Protein 6U8Z (pdb70)

Secondary structure (DSSP, 8-state):
---GGG-SS--EEEEEEEEEESHHHHHHHHHHHHHT-SSEEEEEESS--TT-BSSSS--STTTTBHHHHHHHHHHTT-EEEEEEE---TT-SS--HHHHHHHHHHH-TTEEEEEE-------B--EEEEETTTEEEEES--SSTT----TT--S--TT-SSS-GGG----B-------TTT-----EE-EEEEEETHHHHHHHHHHHHHHHHHHHH-GGG-STTSPPP-PPPTT---S---TT-EEEEEEEEEEE-HHHH--SS-EEHHHHHHHHHHHH-SSEEEEEES-B-----SSS---SHHHHHHHHHHHHHHTT---EEEEE--SS-B---THHHHHHHHHHHHHHHTSSTTSHHHHHHHHHGGGGGGTEEEEEEEEEEEETTEEEEEEPEE--EEEEETTTEEEEES--BSHHHHSSSSSBEEEEEEE-SSEEEEEETTEEEEEEHHHHHHHHHHHHHHHT-TTS--GGGS-SS-HIIIIIIIIHHHHHHHHHHHHHH-PSS-SS--SHHHHHHHHHS--HHHH-HHHHHHHHTT--SSEEEPPTTTT-SS------GGGT-

Structure (mmCIF, N/CA/C/O backbone):
data_6U8Z
#
_entry.id   6U8Z
#
_cell.length_a   75.209
_cell.length_b   75.209
_cell.length_c   239.650
_cell.angle_alpha   90.000
_cell.angle_beta   90.000
_cell.angle_gamma   90.000
#
_symmetry.space_group_name_H-M   'P 41 21 2'
#
loop_
_entity.id
_entity.type
_entity.pdbx_description
1 polymer 'Phospholipase D1,Phospholipase D1'
2 non-polymer 'PHOSPHITE ION'
3 water water
#
loop_
_atom_site.group_PDB
_atom_site.id
_atom_site.type_symbol
_atom_site.label_atom_id
_atom_site.label_alt_id
_atom_site.label_comp_id
_atom_site.label_asym_id
_atom_site.label_entity_id
_atom_site.label_seq_id
_atom_site.pdbx_PDB_ins_code
_atom_site.Cartn_x
_atom_site.Cartn_y
_atom_site.Cartn_z
_atom_site.occupancy
_atom_site.B_iso_or_equiv
_atom_site.auth_seq_id
_atom_site.auth_comp_id
_atom_site.auth_asym_id
_atom_site.auth_atom_id
_atom_site.pdbx_PDB_model_num
ATOM 1 N N . LYS A 1 7 ? 54.529 75.610 123.212 1.00 82.17 336 LYS A N 1
ATOM 2 C CA . LYS A 1 7 ? 55.634 75.790 122.273 1.00 81.81 336 LYS A CA 1
ATOM 3 C C . LYS A 1 7 ? 55.165 76.565 121.036 1.00 78.52 336 LYS A C 1
ATOM 4 O O . LYS A 1 7 ? 53.938 76.671 120.787 1.00 77.97 336 LYS A O 1
ATOM 22 N N . ASP A 1 8 ? 56.142 77.130 120.305 1.00 76.18 337 ASP A N 1
ATOM 23 C CA . ASP A 1 8 ? 55.913 77.819 119.036 1.00 73.42 337 ASP A CA 1
ATOM 24 C C . ASP A 1 8 ? 55.823 76.787 117.926 1.00 66.93 337 ASP A C 1
ATOM 25 O O . ASP A 1 8 ? 56.795 76.053 117.664 1.00 66.56 337 ASP A O 1
ATOM 34 N N . HIS A 1 9 ? 54.686 76.750 117.243 1.00 52.14 338 HIS A N 1
ATOM 35 C CA . HIS A 1 9 ? 54.481 75.789 116.180 1.00 43.29 338 HIS A CA 1
ATOM 36 C C . HIS A 1 9 ? 54.267 76.515 114.861 1.00 47.92 338 HIS A C 1
ATOM 37 O O . HIS A 1 9 ? 53.916 77.691 114.830 1.00 44.18 338 HIS A O 1
ATOM 51 N N . ARG A 1 10 ? 54.448 75.797 113.757 1.00 49.18 339 ARG A N 1
ATOM 52 C CA . ARG A 1 10 ? 54.162 76.366 112.449 1.00 40.74 339 ARG A CA 1
ATOM 53 C C . ARG A 1 10 ? 52.771 76.976 112.399 1.00 39.26 339 ARG A C 1
ATOM 54 O O . ARG A 1 10 ? 51.814 76.411 112.903 1.00 37.94 339 ARG A O 1
ATOM 75 N N . PHE A 1 11 ? 52.653 78.108 111.719 1.00 42.73 340 PHE A N 1
ATOM 76 C CA . PHE A 1 11 ? 51.398 78.823 111.530 1.00 40.89 340 PHE A CA 1
ATOM 77 C C . PHE A 1 11 ? 50.789 79.294 112.838 1.00 43.89 340 PHE A C 1
ATOM 78 O O . PHE A 1 11 ? 49.617 79.641 112.874 1.00 43.20 340 PHE A O 1
ATOM 95 N N . GLY A 1 12 ? 51.550 79.252 113.927 1.00 42.53 341 GLY A N 1
ATOM 96 C CA . GLY A 1 12 ? 50.987 79.556 115.239 1.00 43.32 341 GLY A CA 1
ATOM 97 C C . GLY A 1 12 ? 49.892 78.607 115.679 1.00 42.06 341 GLY A C 1
ATOM 98 O O . GLY A 1 12 ? 49.105 78.948 116.581 1.00 44.07 341 GLY A O 1
ATOM 102 N N . SER A 1 13 ? 49.874 77.393 115.149 1.00 37.27 342 SER A N 1
ATOM 103 C CA . SER A 1 13 ? 48.900 76.414 115.603 1.00 35.32 342 SER A CA 1
ATOM 104 C C . SER A 1 13 ? 49.169 76.013 117.058 1.00 35.52 342 SER A C 1
ATOM 105 O O . SER A 1 13 ? 50.279 76.093 117.543 1.00 36.74 342 SER A O 1
ATOM 113 N N . TYR A 1 14 ? 48.122 75.504 117.706 1.00 36.05 343 TYR A N 1
ATOM 114 C CA . TYR A 1 14 ? 48.225 74.855 118.997 1.00 36.17 343 TYR A CA 1
ATOM 115 C C . TYR A 1 14 ? 48.871 73.478 118.919 1.00 38.06 343 TYR A C 1
ATOM 116 O O . TYR A 1 14 ? 49.324 72.987 119.955 1.00 35.59 343 TYR A O 1
ATOM 134 N N . ALA A 1 15 ? 49.029 72.907 117.731 1.00 35.75 344 ALA A N 1
ATOM 135 C CA . ALA A 1 15 ? 49.521 71.550 117.531 1.00 32.04 344 ALA A CA 1
ATOM 136 C C . ALA A 1 15 ? 50.802 71.547 116.688 1.00 34.83 344 ALA A C 1
ATOM 137 O O . ALA A 1 15 ? 50.962 72.363 115.757 1.00 36.14 344 ALA A O 1
ATOM 144 N N . ALA A 1 16 ? 51.704 70.593 116.954 1.00 35.88 345 ALA A N 1
ATOM 145 C CA . ALA A 1 16 ? 52.935 70.467 116.182 1.00 36.97 345 ALA A CA 1
ATOM 146 C C . ALA A 1 16 ? 52.732 69.681 114.904 1.00 33.67 345 ALA A C 1
ATOM 147 O O . ALA A 1 16 ? 51.767 68.926 114.761 1.00 33.35 345 ALA A O 1
ATOM 154 N N . ILE A 1 17 ? 53.693 69.818 113.989 1.00 38.98 346 ILE A N 1
ATOM 155 C CA . ILE A 1 17 ? 53.744 68.952 112.811 1.00 37.32 346 ILE A CA 1
ATOM 156 C C . ILE A 1 17 ? 54.050 67.526 113.264 1.00 33.39 346 ILE A C 1
ATOM 157 O O . ILE A 1 17 ? 54.989 67.282 114.045 1.00 36.74 346 ILE A O 1
ATOM 173 N N . GLN A 1 18 ? 53.205 66.605 112.872 1.00 31.22 347 GLN A N 1
ATOM 174 C CA . GLN A 1 18 ? 53.377 65.191 113.165 1.00 30.98 347 GLN A CA 1
ATOM 175 C C . GLN A 1 18 ? 53.884 64.515 111.897 1.00 31.23 347 GLN A C 1
ATOM 176 O O . GLN A 1 18 ? 53.128 64.337 110.932 1.00 31.71 347 GLN A O 1
ATOM 190 N N . GLU A 1 19 ? 55.152 64.155 111.893 1.00 34.11 348 GLU A N 1
ATOM 191 C CA . GLU A 1 19 ? 55.746 63.548 110.713 1.00 36.64 348 GLU A CA 1
ATOM 192 C C . GLU A 1 19 ? 55.347 62.087 110.550 1.00 36.49 348 GLU A C 1
ATOM 193 O O . GLU A 1 19 ? 55.246 61.345 111.515 1.00 34.12 348 GLU A O 1
ATOM 205 N N . ASN A 1 20 ? 55.116 61.668 109.311 1.00 36.21 349 ASN A N 1
ATOM 206 C CA . ASN A 1 20 ? 54.842 60.249 109.035 1.00 41.23 349 ASN A CA 1
ATOM 207 C C . ASN A 1 20 ? 53.596 59.778 109.751 1.00 36.81 349 ASN A C 1
ATOM 208 O O . ASN A 1 20 ? 53.541 58.624 110.174 1.00 39.20 349 ASN A O 1
ATOM 219 N N . ALA A 1 21 ? 52.611 60.670 109.911 1.00 33.50 350 ALA A N 1
ATOM 220 C CA . ALA A 1 21 ? 51.317 60.296 110.456 1.00 32.86 350 ALA A CA 1
ATOM 221 C C . ALA A 1 21 ? 50.531 59.531 109.417 1.00 34.45 350 ALA A C 1
ATOM 222 O O . ALA A 1 21 ? 50.709 59.748 108.229 1.00 33.04 350 ALA A O 1
ATOM 229 N N . LEU A 1 22 ? 49.648 58.636 109.850 1.00 26.84 351 LEU A N 1
ATOM 230 C CA . LEU A 1 22 ? 48.744 57.913 108.964 1.00 26.18 351 LEU A CA 1
ATOM 231 C C . LEU A 1 22 ? 47.428 58.661 108.779 1.00 25.42 351 LEU A C 1
ATOM 232 O O . LEU A 1 22 ? 46.768 59.044 109.750 1.00 25.24 351 LEU A O 1
ATOM 248 N N . ALA A 1 23 ? 47.070 58.948 107.511 1.00 25.09 352 ALA A N 1
ATOM 249 C CA . ALA A 1 23 ? 45.975 59.850 107.185 1.00 23.95 352 ALA A CA 1
ATOM 250 C C . ALA A 1 23 ? 45.138 59.304 105.999 1.00 25.05 352 ALA A C 1
ATOM 251 O O . ALA A 1 23 ? 45.621 58.535 105.184 1.00 25.07 352 ALA A O 1
ATOM 258 N N . LYS A 1 24 ? 43.849 59.635 106.011 1.00 24.61 353 LYS A N 1
ATOM 259 C CA . LYS A 1 24 ? 42.895 59.215 105.016 1.00 25.07 353 LYS A CA 1
ATOM 260 C C . LYS A 1 24 ? 42.086 60.422 104.568 1.00 23.19 353 LYS A C 1
ATOM 261 O O . LYS A 1 24 ? 41.897 61.398 105.342 1.00 24.24 353 LYS A O 1
ATOM 280 N N . TRP A 1 25 ? 41.650 60.410 103.261 1.00 21.26 354 TRP A N 1
ATOM 281 C CA . TRP A 1 25 ? 40.709 61.432 102.805 1.00 22.57 354 TRP A CA 1
ATOM 282 C C . TRP A 1 25 ? 39.410 60.780 102.371 1.00 20.16 354 TRP A C 1
ATOM 283 O O . TRP A 1 25 ? 39.343 59.570 102.143 1.00 22.52 354 TRP A O 1
ATOM 304 N N . TYR A 1 26 ? 38.327 61.573 102.321 1.00 23.80 355 TYR A N 1
ATOM 305 C CA . TYR A 1 26 ? 37.013 61.088 101.921 1.00 24.55 355 TYR A CA 1
ATOM 306 C C . TYR A 1 26 ? 36.394 62.097 100.955 1.00 21.98 355 TYR A C 1
ATOM 307 O O . TYR A 1 26 ? 36.356 63.303 101.244 1.00 21.04 355 TYR A O 1
ATOM 325 N N . VAL A 1 27 ? 35.892 61.627 99.842 1.00 23.32 356 VAL A N 1
ATOM 326 C CA . VAL A 1 27 ? 35.043 62.415 98.938 1.00 21.92 356 VAL A CA 1
ATOM 327 C C . VAL A 1 27 ? 33.633 61.889 99.144 1.00 19.48 356 VAL A C 1
ATOM 328 O O . VAL A 1 27 ? 33.328 60.718 98.861 1.00 20.28 356 VAL A O 1
ATOM 341 N N . ASN A 1 28 ? 32.795 62.763 99.689 1.00 20.06 357 ASN A N 1
ATOM 342 C CA . ASN A 1 28 ? 31.424 62.477 100.127 1.00 20.39 357 ASN A CA 1
ATOM 343 C C . ASN A 1 28 ? 31.298 61.571 101.343 1.00 21.60 357 ASN A C 1
ATOM 344 O O . ASN A 1 28 ? 32.263 60.956 101.779 1.00 25.08 357 ASN A O 1
ATOM 355 N N . ALA A 1 29 ? 30.098 61.463 101.881 1.00 21.37 358 ALA A N 1
ATOM 356 C CA . ALA A 1 29 ? 29.946 60.971 103.244 1.00 24.37 358 ALA A CA 1
ATOM 357 C C . ALA A 1 29 ? 29.841 59.475 103.332 1.00 24.62 358 ALA A C 1
ATOM 358 O O . ALA A 1 29 ? 29.946 58.928 104.462 1.00 24.05 358 ALA A O 1
ATOM 365 N N . LYS A 1 30 ? 29.482 58.802 102.228 1.00 22.51 359 LYS A N 1
ATOM 366 C CA . LYS A 1 30 ? 29.282 57.365 102.273 1.00 22.31 359 LYS A CA 1
ATOM 367 C C . LYS A 1 30 ? 30.440 56.632 102.939 1.00 26.60 359 LYS A C 1
ATOM 368 O O . LYS A 1 30 ? 30.200 55.854 103.901 1.00 25.91 359 LYS A O 1
ATOM 387 N N . GLY A 1 31 ? 31.695 56.847 102.485 1.00 21.96 360 GLY A N 1
ATOM 388 C CA . GLY A 1 31 ? 32.837 56.142 103.086 1.00 23.26 360 GLY A CA 1
ATOM 389 C C . GLY A 1 31 ? 33.164 56.626 104.493 1.00 24.42 360 GLY A C 1
ATOM 390 O O . GLY A 1 31 ? 33.666 55.859 105.337 1.00 24.74 360 GLY A O 1
ATOM 394 N N . TYR A 1 32 ? 33.059 57.936 104.691 1.00 24.23 361 TYR A N 1
ATOM 395 C CA . TYR A 1 32 ? 33.271 58.586 105.967 1.00 21.56 361 TYR A CA 1
ATOM 396 C C . TYR A 1 32 ? 32.374 57.951 107.035 1.00 25.80 361 TYR A C 1
ATOM 397 O O . TYR A 1 32 ? 32.895 57.494 108.078 1.00 24.77 361 TYR A O 1
ATOM 415 N N . PHE A 1 33 ? 31.043 57.855 106.764 1.00 23.17 362 PHE A N 1
ATOM 416 C CA . PHE A 1 33 ? 30.135 57.381 107.800 1.00 24.54 362 PHE A CA 1
ATOM 417 C C . PHE A 1 33 ? 30.366 55.893 108.040 1.00 28.45 362 PHE A C 1
ATOM 418 O O . PHE A 1 33 ? 30.235 55.385 109.170 1.00 25.76 362 PHE A O 1
ATOM 435 N N . GLU A 1 34 ? 30.708 55.146 106.993 1.00 25.26 363 GLU A N 1
ATOM 436 C CA . GLU A 1 34 ? 31.024 53.724 107.199 1.00 27.32 363 GLU A CA 1
ATOM 437 C C . GLU A 1 34 ? 32.237 53.529 108.103 1.00 28.84 363 GLU A C 1
ATOM 438 O O . GLU A 1 34 ? 32.212 52.722 109.054 1.00 29.05 363 GLU A O 1
ATOM 450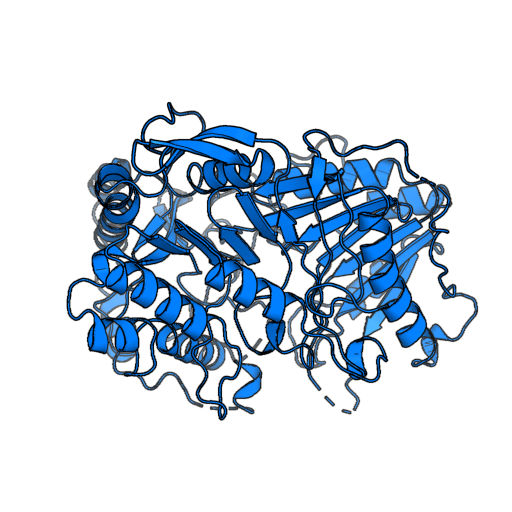 N N . ASP A 1 35 ? 33.306 54.287 107.852 1.00 27.06 364 ASP A N 1
ATOM 451 C CA . ASP A 1 35 ? 34.517 54.139 108.652 1.00 30.10 364 ASP A CA 1
ATOM 452 C C . ASP A 1 35 ? 34.308 54.653 110.099 1.00 27.84 364 ASP A C 1
ATOM 453 O O . ASP A 1 35 ? 34.865 54.094 111.029 1.00 25.72 364 ASP A O 1
ATOM 462 N N . VAL A 1 36 ? 33.573 55.759 110.272 1.00 25.48 365 VAL A N 1
ATOM 463 C CA . VAL A 1 36 ? 33.216 56.241 111.617 1.00 26.72 365 VAL A CA 1
ATOM 464 C C . VAL A 1 36 ? 32.491 55.160 112.395 1.00 27.65 365 VAL A C 1
ATOM 465 O O . VAL A 1 36 ? 32.786 54.901 113.599 1.00 27.40 365 VAL A O 1
ATOM 478 N N . ALA A 1 37 ? 31.522 54.505 111.740 1.00 25.64 366 ALA A N 1
ATOM 479 C CA . ALA A 1 37 ? 30.772 53.426 112.376 1.00 32.13 366 ALA A CA 1
ATOM 480 C C . ALA A 1 37 ? 31.687 52.289 112.806 1.00 32.95 366 ALA A C 1
ATOM 481 O O . ALA A 1 37 ? 31.559 51.757 113.917 1.00 30.15 366 ALA A O 1
ATOM 488 N N . ASN A 1 38 ? 32.616 51.881 111.929 1.00 31.91 367 ASN A N 1
ATOM 489 C CA . ASN A 1 38 ? 33.513 50.770 112.283 1.00 29.20 367 ASN A CA 1
ATOM 490 C C . ASN A 1 38 ? 34.515 51.173 113.366 1.00 28.56 367 ASN A C 1
ATOM 491 O O . ASN A 1 38 ? 34.905 50.324 114.187 1.00 30.85 367 ASN A O 1
ATOM 502 N N . ALA A 1 39 ? 34.981 52.432 113.348 1.00 26.65 368 ALA A N 1
ATOM 503 C CA . ALA A 1 39 ? 35.899 52.902 114.405 1.00 26.52 368 ALA A CA 1
ATOM 504 C C . ALA A 1 39 ? 35.178 52.914 115.760 1.00 33.95 368 ALA A C 1
ATOM 505 O O . ALA A 1 39 ? 35.710 52.410 116.749 1.00 36.27 368 ALA A O 1
ATOM 512 N N . MET A 1 40 ? 33.932 53.409 115.801 1.00 32.41 369 MET A N 1
ATOM 513 C CA . MET A 1 40 ? 33.167 53.449 117.037 1.00 34.88 369 MET A CA 1
ATOM 514 C C . MET A 1 40 ? 32.907 52.039 117.563 1.00 35.23 369 MET A C 1
ATOM 515 O O . MET A 1 40 ? 33.048 51.767 118.762 1.00 34.95 369 MET A O 1
ATOM 529 N N . GLU A 1 41 ? 32.525 51.133 116.668 1.00 31.56 370 GLU A N 1
ATOM 530 C CA . GLU A 1 41 ? 32.334 49.736 117.042 1.00 35.16 370 GLU A CA 1
ATOM 531 C C . GLU A 1 41 ? 33.504 49.113 117.759 1.00 35.95 370 GLU A C 1
ATOM 532 O O . GLU A 1 41 ? 33.300 48.284 118.693 1.00 38.40 370 GLU A O 1
ATOM 544 N N . GLU A 1 42 ? 34.712 49.569 117.474 1.00 36.01 371 GLU A N 1
ATOM 545 C CA . GLU A 1 42 ? 35.895 49.027 118.124 1.00 40.86 371 GLU A CA 1
ATOM 546 C C . GLU A 1 42 ? 36.353 49.821 119.356 1.00 37.36 371 GLU A C 1
ATOM 547 O O . GLU A 1 42 ? 37.386 49.464 119.916 1.00 36.46 371 GLU A O 1
ATOM 559 N N . ALA A 1 43 ? 35.656 50.899 119.751 1.00 35.05 372 ALA A N 1
ATOM 560 C CA . ALA A 1 43 ? 36.093 51.728 120.880 1.00 36.28 372 ALA A CA 1
ATOM 561 C C . ALA A 1 43 ? 36.114 50.929 122.171 1.00 36.27 372 ALA A C 1
ATOM 562 O O . ALA A 1 43 ? 35.265 50.098 122.411 1.00 34.27 372 ALA A O 1
ATOM 569 N N . ASN A 1 44 ? 37.041 51.274 123.035 1.00 36.38 373 ASN A N 1
ATOM 570 C CA . ASN A 1 44 ? 37.120 50.626 124.318 1.00 40.14 373 ASN A CA 1
ATOM 571 C C . ASN A 1 44 ? 37.072 51.572 125.502 1.00 38.61 373 ASN A C 1
ATOM 572 O O . ASN A 1 44 ? 36.936 51.097 126.615 1.00 40.12 373 ASN A O 1
ATOM 583 N N . GLU A 1 45 ? 37.283 52.856 125.319 1.00 37.24 374 GLU A N 1
ATOM 584 C CA . GLU A 1 45 ? 37.432 53.785 126.429 1.00 36.68 374 GLU A CA 1
ATOM 585 C C . GLU A 1 45 ? 36.550 55.013 126.262 1.00 36.33 374 GLU A C 1
ATOM 586 O O . GLU A 1 45 ? 35.771 55.317 127.156 1.00 35.60 374 GLU A O 1
ATOM 598 N N . GLU A 1 46 ? 36.608 55.669 125.098 1.00 31.16 375 GLU A N 1
ATOM 599 C CA . GLU A 1 46 ? 36.167 57.048 124.948 1.00 30.43 375 GLU A CA 1
ATOM 600 C C . GLU A 1 46 ? 35.718 57.267 123.511 1.00 29.36 375 GLU A C 1
ATOM 601 O O . GLU A 1 46 ? 36.536 57.066 122.618 1.00 28.54 375 GLU A O 1
ATOM 613 N N . ILE A 1 47 ? 34.555 57.866 123.331 1.00 29.41 376 ILE A N 1
ATOM 614 C CA . ILE A 1 47 ? 34.171 58.487 122.065 1.00 28.37 376 ILE A CA 1
ATOM 615 C C . ILE A 1 47 ? 33.873 59.968 122.319 1.00 28.44 376 ILE A C 1
ATOM 616 O O . ILE A 1 47 ? 33.048 60.288 123.180 1.00 29.20 376 ILE A O 1
ATOM 632 N N . PHE A 1 48 ? 34.547 60.868 121.572 1.00 27.19 377 PHE A N 1
ATOM 633 C CA . PHE A 1 48 ? 34.298 62.311 121.614 1.00 27.29 377 PHE A CA 1
ATOM 634 C C . PHE A 1 48 ? 33.655 62.731 120.299 1.00 27.15 377 PHE A C 1
ATOM 635 O O . PHE A 1 48 ? 34.236 62.407 119.226 1.00 25.54 377 PHE A O 1
ATOM 652 N N . ILE A 1 49 ? 32.572 63.528 120.340 1.00 27.00 378 ILE A N 1
ATOM 653 C CA . ILE A 1 49 ? 31.881 63.988 119.106 1.00 26.53 378 ILE A CA 1
ATOM 654 C C . ILE A 1 49 ? 31.611 65.471 119.233 1.00 31.19 378 ILE A C 1
ATOM 655 O O . ILE A 1 49 ? 31.076 65.922 120.251 1.00 29.48 378 ILE A O 1
ATOM 671 N N . THR A 1 50 ? 31.916 66.232 118.192 1.00 28.12 379 THR A N 1
ATOM 672 C CA . THR A 1 50 ? 31.425 67.603 118.115 1.00 29.57 379 THR A CA 1
ATOM 673 C C . THR A 1 50 ? 30.594 67.756 116.863 1.00 28.97 379 THR A C 1
ATOM 674 O O . THR A 1 50 ? 30.928 67.173 115.842 1.00 29.79 379 THR A O 1
ATOM 685 N N . ASP A 1 51 ? 29.557 68.577 116.931 1.00 29.74 380 ASP A N 1
ATOM 686 C CA . ASP A 1 51 ? 28.713 68.820 115.754 1.00 30.15 380 ASP A CA 1
ATOM 687 C C . ASP A 1 51 ? 28.050 70.178 115.886 1.00 29.82 380 ASP A C 1
ATOM 688 O O . ASP A 1 51 ? 27.587 70.575 116.971 1.00 31.90 380 ASP A O 1
ATOM 697 N N . TRP A 1 52 ? 27.869 70.820 114.710 1.00 28.62 381 TRP A N 1
ATOM 698 C CA . TRP A 1 52 ? 27.000 71.975 114.556 1.00 29.95 381 TRP A CA 1
ATOM 699 C C . TRP A 1 52 ? 25.552 71.549 114.631 1.00 30.91 381 TRP A C 1
ATOM 700 O O . TRP A 1 52 ? 24.701 72.267 115.145 1.00 32.53 381 TRP A O 1
ATOM 721 N N . TRP A 1 53 ? 25.253 70.374 114.094 1.00 32.56 382 TRP A N 1
ATOM 722 C CA . TRP A 1 53 ? 23.940 69.754 114.114 1.00 31.05 382 TRP A CA 1
ATOM 723 C C . TRP A 1 53 ? 24.190 68.252 114.198 1.00 32.74 382 TRP A C 1
ATOM 724 O O . TRP A 1 53 ? 24.972 67.740 113.403 1.00 30.73 382 TRP A O 1
ATOM 745 N N . LEU A 1 54 ? 23.520 67.535 115.122 1.00 31.22 383 LEU A N 1
ATOM 746 C CA . LEU A 1 54 ? 23.584 66.070 115.198 1.00 30.81 383 LEU A CA 1
ATOM 747 C C . LEU A 1 54 ? 22.156 65.531 115.164 1.00 32.30 383 LEU A C 1
ATOM 748 O O . LEU A 1 54 ? 21.268 66.131 115.768 1.00 37.59 383 LEU A O 1
ATOM 764 N N . SER A 1 55 ? 21.886 64.529 114.307 1.00 32.97 384 SER A N 1
ATOM 765 C CA . SER A 1 55 ? 20.554 63.916 114.137 1.00 33.85 384 SER A CA 1
ATOM 766 C C . SER A 1 55 ? 20.667 62.460 114.579 1.00 35.37 384 SER A C 1
ATOM 767 O O . SER A 1 55 ? 21.290 61.644 113.875 1.00 36.94 384 SER A O 1
ATOM 775 N N . PRO A 1 56 ? 20.174 62.065 115.730 1.00 37.92 385 PRO A N 1
ATOM 776 C CA . PRO A 1 56 ? 20.598 60.762 116.285 1.00 37.92 385 PRO A CA 1
ATOM 777 C C . PRO A 1 56 ? 20.169 59.538 115.485 1.00 37.66 385 PRO A C 1
ATOM 778 O O . PRO A 1 56 ? 20.768 58.456 115.675 1.00 40.55 385 PRO A O 1
ATOM 789 N N . GLU A 1 57 ? 19.142 59.640 114.669 1.00 39.18 386 GLU A N 1
ATOM 790 C CA . GLU A 1 57 ? 18.586 58.471 114.036 1.00 38.15 386 GLU A CA 1
ATOM 791 C C . GLU A 1 57 ? 19.118 58.223 112.611 1.00 38.22 386 GLU A C 1
ATOM 792 O O . GLU A 1 57 ? 18.583 57.348 111.930 1.00 40.63 386 GLU A O 1
ATOM 804 N N . ILE A 1 58 ? 20.164 58.913 112.170 1.00 36.87 387 ILE A N 1
ATOM 805 C CA . ILE A 1 58 ? 20.692 58.662 110.803 1.00 35.75 387 ILE A CA 1
ATOM 806 C C . ILE A 1 58 ? 21.390 57.310 110.769 1.00 40.31 387 ILE A C 1
ATOM 807 O O . ILE A 1 58 ? 21.908 56.808 111.802 1.00 38.78 387 ILE A O 1
ATOM 823 N N . PHE A 1 59 ? 21.391 56.691 109.587 1.00 31.59 388 PHE A N 1
ATOM 824 C CA . PHE A 1 59 ? 22.037 55.399 109.420 1.00 32.10 388 PHE A CA 1
ATOM 825 C C . PHE A 1 59 ? 23.423 55.641 108.872 1.00 30.56 388 PHE A C 1
ATOM 826 O O . PHE A 1 59 ? 23.613 56.502 107.989 1.00 28.45 388 PHE A O 1
ATOM 843 N N . LEU A 1 60 ? 24.418 54.937 109.447 1.00 29.97 389 LEU A N 1
ATOM 844 C CA . LEU A 1 60 ? 25.803 55.144 109.011 1.00 30.44 389 LEU A CA 1
ATOM 845 C C . LEU A 1 60 ? 26.258 54.178 107.910 1.00 28.18 389 LEU A C 1
ATOM 846 O O . LEU A 1 60 ? 27.327 54.371 107.347 1.00 29.45 389 LEU A O 1
ATOM 862 N N . LYS A 1 61 ? 25.507 53.119 107.653 1.00 30.27 390 LYS A N 1
ATOM 863 C CA . LYS A 1 61 ? 25.753 52.196 106.572 1.00 33.74 390 LYS A CA 1
ATOM 864 C C . LYS A 1 61 ? 24.451 52.054 105.807 1.00 33.18 390 LYS A C 1
ATOM 865 O O . LYS A 1 61 ? 23.413 51.750 106.408 1.00 32.95 390 LYS A O 1
ATOM 884 N N . ARG A 1 62 ? 24.514 52.170 104.478 1.00 32.12 391 ARG A N 1
ATOM 885 C CA . ARG A 1 62 ? 23.293 52.038 103.679 1.00 34.31 391 ARG A CA 1
ATOM 886 C C . ARG A 1 62 ? 23.628 51.301 102.388 1.00 37.17 391 ARG A C 1
ATOM 887 O O . ARG A 1 62 ? 24.757 51.396 101.910 1.00 37.15 391 ARG A O 1
ATOM 908 N N . PRO A 1 63 ? 22.689 50.569 101.807 1.00 39.69 392 PRO A N 1
ATOM 909 C CA . PRO A 1 63 ? 21.308 50.354 102.232 1.00 34.28 392 PRO A CA 1
ATOM 910 C C . PRO A 1 63 ? 21.226 49.644 103.559 1.00 35.65 392 PRO A C 1
ATOM 911 O O . PRO A 1 63 ? 22.197 49.052 103.959 1.00 36.02 392 PRO A O 1
ATOM 922 N N . VAL A 1 64 ? 20.099 49.705 104.228 1.00 36.66 393 VAL A N 1
ATOM 923 C CA . VAL A 1 64 ? 20.089 49.256 105.618 1.00 42.53 393 VAL A CA 1
ATOM 924 C C . VAL A 1 64 ? 19.947 47.751 105.632 1.00 55.56 393 VAL A C 1
ATOM 925 O O . VAL A 1 64 ? 19.032 47.192 105.038 1.00 61.19 393 VAL A O 1
ATOM 938 N N . VAL A 1 65 ? 20.869 47.086 106.296 1.00 70.84 394 VAL A N 1
ATOM 939 C CA . VAL A 1 65 ? 20.663 45.696 106.677 1.00 79.56 394 VAL A CA 1
ATOM 940 C C . VAL A 1 65 ? 21.195 45.490 108.093 1.00 78.10 394 VAL A C 1
ATOM 941 O O . VAL A 1 65 ? 21.845 46.352 108.691 1.00 77.95 394 VAL A O 1
ATOM 954 N N . GLU A 1 66 ? 20.895 44.352 108.655 1.00 73.69 395 GLU A N 1
ATOM 955 C CA . GLU A 1 66 ? 21.156 44.176 110.082 1.00 68.20 395 GLU A CA 1
ATOM 956 C C . GLU A 1 66 ? 20.290 45.131 110.932 1.00 59.12 395 GLU A C 1
ATOM 957 O O . GLU A 1 66 ? 20.622 45.437 112.083 1.00 58.38 395 GLU A O 1
ATOM 969 N N . GLY A 1 67 ? 19.151 45.573 110.377 1.00 55.41 396 GLY A N 1
ATOM 970 C CA . GLY A 1 67 ? 18.150 46.276 111.170 1.00 54.46 396 GLY A CA 1
ATOM 971 C C . GLY A 1 67 ? 18.644 47.629 111.626 1.00 53.86 396 GLY A C 1
ATOM 972 O O . GLY A 1 67 ? 19.118 48.442 110.823 1.00 42.97 396 GLY A O 1
ATOM 976 N N . ASN A 1 68 ? 18.611 47.886 112.942 1.00 48.56 397 ASN A N 1
ATOM 977 C CA . ASN A 1 68 ? 19.099 49.177 113.425 1.00 46.24 397 ASN A CA 1
ATOM 978 C C . ASN A 1 68 ? 20.548 49.117 113.912 1.00 42.22 397 ASN A C 1
ATOM 979 O O . ASN A 1 68 ? 21.013 50.035 114.579 1.00 40.98 397 ASN A O 1
ATOM 990 N N A ARG A 1 69 ? 21.270 48.054 113.569 0.39 45.12 398 ARG A N 1
ATOM 991 N N B ARG A 1 69 ? 21.271 48.054 113.569 0.61 45.06 398 ARG A N 1
ATOM 992 C CA A ARG A 1 69 ? 22.627 47.895 114.092 0.39 44.24 398 ARG A CA 1
ATOM 993 C CA B ARG A 1 69 ? 22.631 47.883 114.090 0.61 44.21 398 ARG A CA 1
ATOM 994 C C A ARG A 1 69 ? 23.495 49.113 113.820 0.39 40.06 398 ARG A C 1
ATOM 995 C C B ARG A 1 69 ? 23.511 49.092 113.811 0.61 40.24 398 ARG A C 1
ATOM 996 O O A ARG A 1 69 ? 24.278 49.530 114.680 0.39 38.60 398 ARG A O 1
ATOM 997 O O B ARG A 1 69 ? 24.322 49.482 114.657 0.61 39.07 398 ARG A O 1
ATOM 1038 N N . TRP A 1 70 ? 23.399 49.692 112.618 1.00 37.39 399 TRP A N 1
ATOM 1039 C CA . TRP A 1 70 ? 24.248 50.827 112.259 1.00 34.99 399 TRP A CA 1
ATOM 1040 C C . TRP A 1 70 ? 23.518 52.153 112.318 1.00 34.48 399 TRP A C 1
ATOM 1041 O O . TRP A 1 70 ? 23.981 53.128 111.703 1.00 33.58 399 TRP A O 1
ATOM 1062 N N . ARG A 1 71 ? 22.394 52.231 113.023 1.00 35.88 400 ARG A N 1
ATOM 1063 C CA . ARG A 1 71 ? 21.802 53.543 113.262 1.00 37.18 400 ARG A CA 1
ATOM 1064 C C . ARG A 1 71 ? 22.587 54.243 114.400 1.00 35.81 400 ARG A C 1
ATOM 1065 O O . ARG A 1 71 ? 22.952 53.626 115.401 1.00 37.68 400 ARG A O 1
ATOM 1086 N N . LEU A 1 72 ? 22.863 55.528 114.211 1.00 34.21 401 LEU A N 1
ATOM 1087 C CA . LEU A 1 72 ? 23.795 56.230 115.087 1.00 33.63 401 LEU A CA 1
ATOM 1088 C C . LEU A 1 72 ? 23.467 56.063 116.573 1.00 34.83 401 LEU A C 1
ATOM 1089 O O . LEU A 1 72 ? 24.353 55.769 117.377 1.00 36.02 401 LEU A O 1
ATOM 1105 N N . ASP A 1 73 ? 22.211 56.300 116.948 1.00 35.75 402 ASP A N 1
ATOM 1106 C CA . ASP A 1 73 ? 21.849 56.205 118.361 1.00 40.65 402 ASP A CA 1
ATOM 1107 C C . ASP A 1 73 ? 22.076 54.798 118.907 1.00 47.03 402 ASP A C 1
ATOM 1108 O O . ASP A 1 73 ? 22.456 54.625 120.081 1.00 39.15 402 ASP A O 1
ATOM 1117 N N . CYS A 1 74 ? 21.809 53.774 118.084 1.00 38.93 403 CYS A N 1
ATOM 1118 C CA . CYS A 1 74 ? 21.990 52.389 118.543 1.00 40.30 403 CYS A CA 1
ATOM 1119 C C . CYS A 1 74 ? 23.456 52.020 118.678 1.00 41.30 403 CYS A C 1
ATOM 1120 O O . CYS A 1 74 ? 23.810 51.224 119.573 1.00 40.02 403 CYS A O 1
ATOM 1128 N N . ILE A 1 75 ? 24.321 52.506 117.764 1.00 36.73 404 ILE A N 1
ATOM 1129 C CA . ILE A 1 75 ? 25.757 52.320 117.964 1.00 39.82 404 ILE A CA 1
ATOM 1130 C C . ILE A 1 75 ? 26.205 52.915 119.302 1.00 40.12 404 ILE A C 1
ATOM 1131 O O . ILE A 1 75 ? 26.963 52.296 120.074 1.00 39.81 404 ILE A O 1
ATOM 1147 N N . LEU A 1 76 ? 25.877 54.184 119.539 1.00 35.33 405 LEU A N 1
ATOM 1148 C CA . LEU A 1 76 ? 26.342 54.838 120.778 1.00 35.37 405 LEU A CA 1
ATOM 1149 C C . LEU A 1 76 ? 25.827 54.121 122.015 1.00 43.72 405 LEU A C 1
ATOM 1150 O O . LEU A 1 76 ? 26.530 54.026 123.050 1.00 39.92 405 LEU A O 1
ATOM 1166 N N . LYS A 1 77 ? 24.591 53.634 121.947 1.00 38.89 406 LYS A N 1
ATOM 1167 C CA . LYS A 1 77 ? 23.989 53.034 123.123 1.00 41.20 406 LYS A CA 1
ATOM 1168 C C . LYS A 1 77 ? 24.657 51.712 123.423 1.00 41.91 406 LYS A C 1
ATOM 1169 O O . LYS A 1 77 ? 24.897 51.385 124.591 1.00 43.33 406 LYS A O 1
ATOM 1188 N N . ARG A 1 78 ? 24.997 50.940 122.384 1.00 42.87 407 ARG A N 1
ATOM 1189 C CA . ARG A 1 78 ? 25.578 49.644 122.714 1.00 44.81 407 ARG A CA 1
ATOM 1190 C C . ARG A 1 78 ? 27.018 49.788 123.170 1.00 42.13 407 ARG A C 1
ATOM 1191 O O . ARG A 1 78 ? 27.462 49.000 123.999 1.00 44.29 407 ARG A O 1
ATOM 1212 N N . LYS A 1 79 ? 27.748 50.762 122.630 1.00 39.91 408 LYS A N 1
ATOM 1213 C CA . LYS A 1 79 ? 29.064 51.036 123.167 1.00 39.95 408 LYS A CA 1
ATOM 1214 C C . LYS A 1 79 ? 28.970 51.583 124.583 1.00 38.74 408 LYS A C 1
ATOM 1215 O O . LYS A 1 79 ? 29.816 51.253 125.422 1.00 39.10 408 LYS A O 1
ATOM 1234 N N . ALA A 1 80 ? 27.998 52.445 124.886 1.00 42.12 409 ALA A N 1
ATOM 1235 C CA . ALA A 1 80 ? 27.926 52.923 126.269 1.00 45.44 409 ALA A CA 1
ATOM 1236 C C . ALA A 1 80 ? 27.670 51.752 127.208 1.00 45.56 409 ALA A C 1
ATOM 1237 O O . ALA A 1 80 ? 28.217 51.676 128.331 1.00 44.54 409 ALA A O 1
ATOM 1244 N N . GLN A 1 81 ? 26.816 50.828 126.757 1.00 43.59 410 GLN A N 1
ATOM 1245 C CA . GLN A 1 81 ? 26.472 49.655 127.555 1.00 48.03 410 GLN A CA 1
ATOM 1246 C C . GLN A 1 81 ? 27.687 48.786 127.864 1.00 46.12 410 GLN A C 1
ATOM 1247 O O . GLN A 1 81 ? 27.707 48.084 128.886 1.00 48.05 410 GLN A O 1
ATOM 1261 N N . GLN A 1 82 ? 28.673 48.752 126.951 1.00 45.93 411 GLN A N 1
ATOM 1262 C CA . GLN A 1 82 ? 29.937 48.045 127.167 1.00 48.03 411 GLN A CA 1
ATOM 1263 C C . GLN A 1 82 ? 30.877 48.806 128.068 1.00 47.48 411 GLN A C 1
ATOM 1264 O O . GLN A 1 82 ? 31.977 48.308 128.350 1.00 48.10 411 GLN A O 1
ATOM 1278 N N . GLY A 1 83 ? 30.559 50.043 128.436 1.00 45.16 412 GLY A N 1
ATOM 1279 C CA . GLY A 1 83 ? 31.424 50.774 129.360 1.00 47.32 412 GLY A CA 1
ATOM 1280 C C . GLY A 1 83 ? 32.197 51.906 128.739 1.00 43.28 412 GLY A C 1
ATOM 1281 O O . GLY A 1 83 ? 32.965 52.568 129.472 1.00 39.89 412 GLY A O 1
ATOM 1285 N N . VAL A 1 84 ? 31.990 52.167 127.437 1.00 38.26 413 VAL A N 1
ATOM 1286 C CA . VAL A 1 84 ? 32.678 53.264 126.752 1.00 36.19 413 VAL A CA 1
ATOM 1287 C C . VAL A 1 84 ? 32.036 54.569 127.201 1.00 36.03 413 VAL A C 1
ATOM 1288 O O . VAL A 1 84 ? 30.802 54.648 127.317 1.00 37.77 413 VAL A O 1
ATOM 1301 N N . ARG A 1 85 ? 32.854 55.560 127.589 1.00 35.17 414 ARG A N 1
ATOM 1302 C CA . ARG A 1 85 ? 32.320 56.858 128.003 1.00 35.15 414 ARG A CA 1
ATOM 1303 C C . ARG A 1 85 ? 32.233 57.721 126.744 1.00 33.61 414 ARG A C 1
ATOM 1304 O O . ARG A 1 85 ? 33.206 57.818 125.993 1.00 32.30 414 ARG A O 1
ATOM 1325 N N . ILE A 1 86 ? 31.075 58.333 126.504 1.00 33.93 415 ILE A N 1
ATOM 1326 C CA . ILE A 1 86 ? 30.788 59.070 125.275 1.00 32.74 415 ILE A CA 1
ATOM 1327 C C . ILE A 1 86 ? 30.499 60.515 125.651 1.00 32.87 415 ILE A C 1
ATOM 1328 O O . ILE A 1 86 ? 29.689 60.796 126.544 1.00 34.27 415 ILE A O 1
ATOM 1344 N N . PHE A 1 87 ? 31.234 61.415 125.029 1.00 31.61 416 PHE A N 1
ATOM 1345 C CA . PHE A 1 87 ? 31.163 62.830 125.301 1.00 35.15 416 PHE A CA 1
ATOM 1346 C C . PHE A 1 87 ? 30.811 63.567 124.026 1.00 30.90 416 PHE A C 1
ATOM 1347 O O . PHE A 1 87 ? 31.595 63.506 123.039 1.00 29.58 416 PHE A O 1
ATOM 1364 N N . ILE A 1 88 ? 29.741 64.362 124.092 1.00 31.78 417 ILE A N 1
ATOM 1365 C CA . ILE A 1 88 ? 29.243 65.078 122.896 1.00 31.23 417 ILE A CA 1
ATOM 1366 C C . ILE A 1 88 ? 29.053 66.564 123.199 1.00 33.55 417 ILE A C 1
ATOM 1367 O O . ILE A 1 88 ? 28.428 66.931 124.212 1.00 33.59 417 ILE A O 1
ATOM 1383 N N . MET A 1 89 ? 29.605 67.410 122.324 1.00 31.45 418 MET A N 1
ATOM 1384 C CA . MET A 1 89 ? 29.437 68.854 122.369 1.00 32.18 418 MET A CA 1
ATOM 1385 C C . MET A 1 89 ? 28.718 69.391 121.129 1.00 32.00 418 MET A C 1
ATOM 1386 O O . MET A 1 89 ? 29.235 69.271 120.022 1.00 30.71 418 MET A O 1
ATOM 1400 N N . LEU A 1 90 ? 27.569 69.989 121.383 1.00 34.85 419 LEU A N 1
ATOM 1401 C CA . LEU A 1 90 ? 26.668 70.497 120.376 1.00 37.82 419 LEU A CA 1
ATOM 1402 C C . LEU A 1 90 ? 26.643 72.012 120.384 1.00 40.48 419 LEU A C 1
ATOM 1403 O O . LEU A 1 90 ? 26.681 72.640 121.448 1.00 38.34 419 LEU A O 1
ATOM 1419 N N . TYR A 1 91 ? 26.485 72.592 119.195 1.00 37.42 420 TYR A N 1
ATOM 1420 C CA . TYR A 1 91 ? 26.203 74.003 119.084 1.00 37.13 420 TYR A CA 1
ATOM 1421 C C . TYR A 1 91 ? 24.782 74.294 119.587 1.00 40.95 420 TYR A C 1
ATOM 1422 O O . TYR A 1 91 ? 23.835 73.578 119.242 1.00 42.34 420 TYR A O 1
ATOM 1440 N N . LYS A 1 92 ? 24.649 75.321 120.455 1.00 39.08 421 LYS A N 1
ATOM 1441 C CA . LYS A 1 92 ? 23.367 75.778 120.989 1.00 41.36 421 LYS A CA 1
ATOM 1442 C C . LYS A 1 92 ? 22.821 76.916 120.124 1.00 42.45 421 LYS A C 1
ATOM 1443 O O . LYS A 1 92 ? 23.315 78.044 120.175 1.00 45.44 421 LYS A O 1
ATOM 1462 N N . GLU A 1 93 ? 21.846 76.603 119.264 1.00 52.32 422 GLU A N 1
ATOM 1463 C CA . GLU A 1 93 ? 21.302 77.595 118.347 1.00 55.83 422 GLU A CA 1
ATOM 1464 C C . GLU A 1 93 ? 20.436 78.614 119.095 1.00 61.24 422 GLU A C 1
ATOM 1465 O O . GLU A 1 93 ? 19.897 78.346 120.181 1.00 56.38 422 GLU A O 1
ATOM 1477 N N . VAL A 1 94 ? 20.321 79.806 118.513 1.00 69.99 423 VAL A N 1
ATOM 1478 C CA . VAL A 1 94 ? 19.418 80.855 119.004 1.00 74.02 423 VAL A CA 1
ATOM 1479 C C . VAL A 1 94 ? 18.039 80.295 119.349 1.00 74.43 423 VAL A C 1
ATOM 1480 O O . VAL A 1 94 ? 17.534 79.399 118.658 1.00 75.86 423 VAL A O 1
ATOM 1493 N N . GLU A 1 95 ? 17.371 80.870 120.357 1.00 79.96 424 GLU A N 1
ATOM 1494 C CA . GLU A 1 95 ? 16.020 80.406 120.681 1.00 87.05 424 GLU A CA 1
ATOM 1495 C C . GLU A 1 95 ? 15.068 80.569 119.493 1.00 92.39 424 GLU A C 1
ATOM 1496 O O . GLU A 1 95 ? 14.178 79.727 119.285 1.00 95.51 424 GLU A O 1
ATOM 1500 N N . LEU A 1 96 ? 15.276 81.613 118.676 1.00 85.21 425 LEU A N 1
ATOM 1501 C CA . LEU A 1 96 ? 14.420 81.958 117.550 1.00 84.90 425 LEU A CA 1
ATOM 1502 C C . LEU A 1 96 ? 14.710 81.142 116.293 1.00 83.06 425 LEU A C 1
ATOM 1503 O O . LEU A 1 96 ? 14.069 81.406 115.273 1.00 75.90 425 LEU A O 1
ATOM 1507 N N . ALA A 1 97 ? 15.585 80.126 116.349 1.00 90.53 426 ALA A N 1
ATOM 1508 C CA . ALA A 1 97 ? 15.948 79.370 115.148 1.00 87.98 426 ALA A CA 1
ATOM 1509 C C . ALA A 1 97 ? 15.035 78.152 114.989 1.00 87.45 426 ALA A C 1
ATOM 1510 O O . ALA A 1 97 ? 14.722 77.467 115.967 1.00 86.94 426 ALA A O 1
ATOM 1517 N N . LEU A 1 98 ? 14.630 77.879 113.737 1.00 82.79 427 LEU A N 1
ATOM 1518 C CA . LEU A 1 98 ? 13.796 76.709 113.440 1.00 79.97 427 LEU A CA 1
ATOM 1519 C C . LEU A 1 98 ? 14.656 75.455 113.353 1.00 74.66 4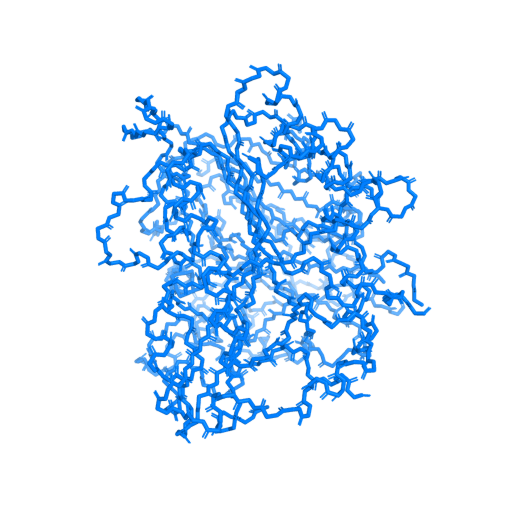27 LEU A C 1
ATOM 1520 O O . LEU A 1 98 ? 14.238 74.363 113.775 1.00 74.66 427 LEU A O 1
ATOM 1524 N N . GLY A 1 99 ? 15.789 75.566 112.713 1.00 73.54 428 GLY A N 1
ATOM 1525 C CA . GLY A 1 99 ? 16.992 74.954 113.149 1.00 74.12 428 GLY A CA 1
ATOM 1526 C C . GLY A 1 99 ? 17.252 73.459 113.435 1.00 77.62 428 GLY A C 1
ATOM 1527 O O . GLY A 1 99 ? 16.724 72.525 112.839 1.00 76.71 428 GLY A O 1
ATOM 1531 N N . ILE A 1 100 ? 18.168 73.326 114.392 1.00 73.90 429 ILE A N 1
ATOM 1532 C CA . ILE A 1 100 ? 19.062 72.209 114.715 1.00 58.82 429 ILE A CA 1
ATOM 1533 C C . ILE A 1 100 ? 18.528 71.369 115.871 1.00 48.94 429 ILE A C 1
ATOM 1534 O O . ILE A 1 100 ? 19.038 70.257 116.133 1.00 50.73 429 ILE A O 1
ATOM 1549 N N . ASN A 1 101 ? 17.558 71.896 116.596 1.00 52.64 430 ASN A N 1
ATOM 1550 C CA . ASN A 1 101 ? 16.903 71.206 117.683 1.00 53.71 430 ASN A CA 1
ATOM 1551 C C . ASN A 1 101 ? 17.884 70.574 118.666 1.00 51.48 430 ASN A C 1
ATOM 1552 O O . ASN A 1 101 ? 17.706 69.418 119.054 1.00 51.67 430 ASN A O 1
ATOM 1563 N N . SER A 1 102 ? 18.881 71.350 119.126 1.00 49.54 431 SER A N 1
ATOM 1564 C CA . SER A 1 102 ? 19.902 70.746 119.990 1.00 48.87 431 SER A CA 1
ATOM 1565 C C . SER A 1 102 ? 19.344 70.342 121.342 1.00 49.22 431 SER A C 1
ATOM 1566 O O . SER A 1 102 ? 19.861 69.409 121.961 1.00 47.09 431 SER A O 1
ATOM 1574 N N . GLU A 1 103 ? 18.302 71.015 121.828 1.00 53.54 432 GLU A N 1
ATOM 1575 C CA . GLU A 1 103 ? 17.773 70.676 123.146 1.00 57.17 432 GLU A CA 1
ATOM 1576 C C . GLU A 1 103 ? 17.113 69.301 123.119 1.00 56.05 432 GLU A C 1
ATOM 1577 O O . GLU A 1 103 ? 17.333 68.464 123.995 1.00 55.40 432 GLU A O 1
ATOM 1589 N N . TYR A 1 104 ? 16.379 69.024 122.063 1.00 58.10 433 TYR A N 1
ATOM 1590 C CA . TYR A 1 104 ? 15.728 67.730 121.905 1.00 59.61 433 TYR A CA 1
ATOM 1591 C C . TYR A 1 104 ? 16.753 66.629 121.734 1.00 54.43 433 TYR A C 1
ATOM 1592 O O . TYR A 1 104 ? 16.606 65.532 122.278 1.00 55.71 433 TYR A O 1
ATOM 1610 N N . THR A 1 105 ? 17.780 66.911 120.958 1.00 44.38 434 THR A N 1
ATOM 1611 C CA . THR A 1 105 ? 18.818 65.953 120.633 1.00 42.99 434 THR A CA 1
ATOM 1612 C C . THR A 1 105 ? 19.629 65.617 121.853 1.00 41.83 434 THR A C 1
ATOM 1613 O O . THR A 1 105 ? 19.989 64.462 122.073 1.00 41.23 434 THR A O 1
ATOM 1624 N N . LYS A 1 106 ? 19.897 66.613 122.687 1.00 42.55 435 LYS A N 1
ATOM 1625 C CA . LYS A 1 106 ? 20.592 66.337 123.938 1.00 42.40 435 LYS A CA 1
ATOM 1626 C C . LYS A 1 106 ? 19.792 65.368 124.794 1.00 44.51 435 LYS A C 1
ATOM 1627 O O . LYS A 1 106 ? 20.356 64.456 125.431 1.00 44.67 435 LYS A O 1
ATOM 1646 N N . ARG A 1 107 ? 18.484 65.591 124.901 1.00 51.16 436 ARG A N 1
ATOM 1647 C CA . ARG A 1 107 ? 17.706 64.770 125.821 1.00 54.42 436 ARG A CA 1
ATOM 1648 C C . ARG A 1 107 ? 17.610 63.344 125.302 1.00 52.89 436 ARG A C 1
ATOM 1649 O O . ARG A 1 107 ? 17.800 62.374 126.059 1.00 53.41 436 ARG A O 1
ATOM 1670 N N . THR A 1 108 ? 17.361 63.214 123.990 1.00 49.79 437 THR A N 1
ATOM 1671 C CA . THR A 1 108 ? 17.376 61.919 123.316 1.00 55.33 437 THR A CA 1
ATOM 1672 C C . THR A 1 108 ? 18.675 61.195 123.628 1.00 48.59 437 THR A C 1
ATOM 1673 O O . THR A 1 108 ? 18.673 60.060 124.115 1.00 50.14 437 THR A O 1
ATOM 1684 N N . LEU A 1 109 ? 19.806 61.870 123.439 1.00 43.85 438 LEU A N 1
ATOM 1685 C CA . LEU A 1 109 ? 21.080 61.169 123.575 1.00 43.76 438 LEU A CA 1
ATOM 1686 C C . LEU A 1 109 ? 21.308 60.724 125.007 1.00 43.97 438 LEU A C 1
ATOM 1687 O O . LEU A 1 109 ? 21.701 59.571 125.260 1.00 42.95 438 LEU A O 1
ATOM 1703 N N A MET A 1 110 ? 21.130 61.644 125.962 0.17 45.03 439 MET A N 1
ATOM 1704 N N B MET A 1 110 ? 21.081 61.629 125.967 0.83 45.42 439 MET A N 1
ATOM 1705 C CA A MET A 1 110 ? 21.438 61.312 127.345 0.17 45.42 439 MET A CA 1
ATOM 1706 C CA B MET A 1 110 ? 21.424 61.300 127.336 0.83 45.39 439 MET A CA 1
ATOM 1707 C C A MET A 1 110 ? 20.476 60.268 127.893 0.17 47.68 439 MET A C 1
ATOM 1708 C C B MET A 1 110 ? 20.468 60.273 127.902 0.83 47.70 439 MET A C 1
ATOM 1709 O O A MET A 1 110 ? 20.809 59.601 128.877 0.17 49.01 439 MET A O 1
ATOM 1710 O O B MET A 1 110 ? 20.825 59.593 128.867 0.83 48.54 439 MET A O 1
ATOM 1737 N N . ARG A 1 111 ? 19.311 60.081 127.260 1.00 53.46 440 ARG A N 1
ATOM 1738 C CA . ARG A 1 111 ? 18.362 59.075 127.724 1.00 57.21 440 ARG A CA 1
ATOM 1739 C C . ARG A 1 111 ? 18.724 57.680 127.235 1.00 56.18 440 ARG A C 1
ATOM 1740 O O . ARG A 1 111 ? 18.267 56.695 127.823 1.00 58.19 440 ARG A O 1
ATOM 1761 N N . LEU A 1 112 ? 19.649 57.567 126.281 1.00 47.36 441 LEU A N 1
ATOM 1762 C CA . LEU A 1 112 ? 20.066 56.255 125.804 1.00 49.41 441 LEU A CA 1
ATOM 1763 C C . LEU A 1 112 ? 20.840 55.467 126.846 1.00 49.27 441 LEU A C 1
ATOM 1764 O O . LEU A 1 112 ? 20.644 54.252 126.969 1.00 49.49 441 LEU A O 1
ATOM 1780 N N . HIS A 1 113 ? 21.779 56.123 127.579 1.00 49.76 442 HIS A N 1
ATOM 1781 C CA . HIS A 1 113 ? 22.574 55.450 128.609 1.00 51.31 442 HIS A CA 1
ATOM 1782 C C . HIS A 1 113 ? 23.315 56.481 129.459 1.00 48.04 442 HIS A C 1
ATOM 1783 O O . HIS A 1 113 ? 23.686 57.538 128.912 1.00 44.34 442 HIS A O 1
ATOM 1797 N N . PRO A 1 114 ? 23.592 56.209 130.760 1.00 48.37 443 PRO A N 1
ATOM 1798 C CA . PRO A 1 114 ? 24.248 57.238 131.600 1.00 47.88 443 PRO A CA 1
ATOM 1799 C C . PRO A 1 114 ? 25.676 57.498 131.267 1.00 45.89 443 PRO A C 1
ATOM 1800 O O . PRO A 1 114 ? 26.214 58.497 131.765 1.00 45.00 443 PRO A O 1
ATOM 1811 N N . ASN A 1 115 ? 26.328 56.645 130.475 1.00 43.31 444 ASN A N 1
ATOM 1812 C CA . ASN A 1 115 ? 27.702 56.900 130.093 1.00 41.23 444 ASN A CA 1
ATOM 1813 C C . ASN A 1 115 ? 27.789 57.973 128.989 1.00 39.42 444 ASN A C 1
ATOM 1814 O O . ASN A 1 115 ? 28.893 58.396 128.584 1.00 40.72 444 ASN A O 1
ATOM 1825 N N . ILE A 1 116 ? 26.643 58.408 128.460 1.00 40.51 445 ILE A N 1
ATOM 1826 C CA . ILE A 1 116 ? 26.597 59.420 127.390 1.00 39.10 445 ILE A CA 1
ATOM 1827 C C . ILE A 1 116 ? 26.361 60.805 127.993 1.00 42.48 445 ILE A C 1
ATOM 1828 O O . ILE A 1 116 ? 25.329 61.033 128.648 1.00 42.85 445 ILE A O 1
ATOM 1844 N N . LYS A 1 117 ? 27.309 61.737 127.785 1.00 38.56 446 LYS A N 1
ATOM 1845 C CA . LYS A 1 117 ? 27.195 63.064 128.395 1.00 40.42 446 LYS A CA 1
ATOM 1846 C C . LYS A 1 117 ? 27.259 64.108 127.282 1.00 37.27 446 LYS A C 1
ATOM 1847 O O . LYS A 1 117 ? 28.132 64.013 126.408 1.00 35.78 446 LYS A O 1
ATOM 1866 N N . VAL A 1 118 ? 26.323 65.063 127.293 1.00 37.98 447 VAL A N 1
ATOM 1867 C CA . VAL A 1 118 ? 26.200 66.051 126.204 1.00 37.18 447 VAL A CA 1
ATOM 1868 C C . VAL A 1 118 ? 26.249 67.442 126.800 1.00 38.09 447 VAL A C 1
ATOM 1869 O O . VAL A 1 118 ? 25.514 67.729 127.737 1.00 39.93 447 VAL A O 1
ATOM 1882 N N . MET A 1 119 ? 27.026 68.316 126.208 1.00 37.42 448 MET A N 1
ATOM 1883 C CA . MET A 1 119 ? 26.975 69.748 126.478 1.00 40.59 448 MET A CA 1
ATOM 1884 C C . MET A 1 119 ? 26.439 70.527 125.287 1.00 40.64 448 MET A C 1
ATOM 1885 O O . MET A 1 119 ? 26.625 70.097 124.158 1.00 36.73 448 MET A O 1
ATOM 1899 N N . ARG A 1 120 ? 25.844 71.701 125.570 1.00 39.67 449 ARG A N 1
ATOM 1900 C CA . ARG A 1 120 ? 25.465 72.689 124.547 1.00 39.80 449 ARG A CA 1
ATOM 1901 C C . ARG A 1 120 ? 26.095 74.036 124.897 1.00 41.94 449 ARG A C 1
ATOM 1902 O O . ARG A 1 120 ? 26.151 74.372 126.061 1.00 41.92 449 ARG A O 1
ATOM 1923 N N . HIS A 1 121 ? 26.542 74.824 123.928 1.00 39.72 450 HIS A N 1
ATOM 1924 C CA . HIS A 1 121 ? 27.274 76.082 124.124 1.00 44.35 450 HIS A CA 1
ATOM 1925 C C . HIS A 1 121 ? 27.220 76.788 122.777 1.00 41.08 450 HIS A C 1
ATOM 1926 O O . HIS A 1 121 ? 27.154 76.104 121.758 1.00 40.60 450 HIS A O 1
ATOM 1940 N N . PRO A 1 122 ? 27.131 78.129 122.712 1.00 46.06 451 PRO A N 1
ATOM 1941 C CA . PRO A 1 122 ? 27.039 79.020 123.873 1.00 44.70 451 PRO A CA 1
ATOM 1942 C C . PRO A 1 122 ? 25.627 79.342 124.415 1.00 48.76 451 PRO A C 1
ATOM 1943 O O . PRO A 1 122 ? 24.667 79.241 123.661 1.00 47.10 451 PRO A O 1
ATOM 1954 N N . ASP A 1 123 ? 25.510 79.852 125.643 1.00 51.66 452 ASP A N 1
ATOM 1955 C CA . ASP A 1 123 ? 24.241 80.355 126.150 1.00 55.99 452 ASP A CA 1
ATOM 1956 C C . ASP A 1 123 ? 23.969 81.762 125.607 1.00 60.33 452 ASP A C 1
ATOM 1957 O O . ASP A 1 123 ? 24.896 82.542 125.380 1.00 66.49 452 ASP A O 1
ATOM 1966 N N . HIS A 1 124 ? 22.696 82.114 125.449 1.00 62.17 453 HIS A N 1
ATOM 1967 C CA . HIS A 1 124 ? 22.382 83.416 124.848 1.00 70.21 453 HIS A CA 1
ATOM 1968 C C . HIS A 1 124 ? 21.699 84.448 125.751 1.00 77.34 453 HIS A C 1
ATOM 1969 O O . HIS A 1 124 ? 21.577 85.612 125.343 1.00 77.10 453 HIS A O 1
ATOM 1983 N N . VAL A 1 125 ? 21.268 84.079 126.941 1.00 84.17 454 VAL A N 1
ATOM 1984 C CA . VAL A 1 125 ? 20.648 85.035 127.857 1.00 94.80 454 VAL A CA 1
ATOM 1985 C C . VAL A 1 125 ? 21.631 86.164 128.208 1.00 96.99 454 VAL A C 1
ATOM 1986 O O . VAL A 1 125 ? 22.809 85.924 128.509 1.00 93.16 454 VAL A O 1
ATOM 1999 N N . LEU A 1 131 ? 25.798 86.383 118.754 1.00 63.14 460 LEU A N 1
ATOM 2000 C CA . LEU A 1 131 ? 26.995 85.595 119.121 1.00 58.79 460 LEU A CA 1
ATOM 2001 C C . LEU A 1 131 ? 27.370 84.628 117.986 1.00 60.52 460 LEU A C 1
ATOM 2002 O O . LEU A 1 131 ? 26.549 84.407 117.099 1.00 65.34 460 LEU A O 1
ATOM 2017 N N . TRP A 1 132 ? 28.575 84.026 118.034 1.00 52.02 461 TRP A N 1
ATOM 2018 C CA . TRP A 1 132 ? 29.092 83.160 116.967 1.00 46.67 461 TRP A CA 1
ATOM 2019 C C . TRP A 1 132 ? 28.747 81.693 117.289 1.00 41.32 461 TRP A C 1
ATOM 2020 O O . TRP A 1 132 ? 28.032 81.424 118.260 1.00 42.04 461 TRP A O 1
ATOM 2041 N N . ALA A 1 133 ? 29.352 80.716 116.572 1.00 39.03 462 ALA A N 1
ATOM 2042 C CA . ALA A 1 133 ? 28.958 79.322 116.719 1.00 41.71 462 ALA A CA 1
ATOM 2043 C C . ALA A 1 133 ? 30.162 78.392 116.755 1.00 35.64 462 ALA A C 1
ATOM 2044 O O . ALA A 1 133 ? 31.283 78.793 116.458 1.00 39.83 462 ALA A O 1
ATOM 2051 N N . HIS A 1 134 ? 29.921 77.164 117.228 1.00 34.47 463 HIS A N 1
ATOM 2052 C CA . HIS A 1 134 ? 30.873 76.073 117.191 1.00 32.71 463 HIS A CA 1
ATOM 2053 C C . HIS A 1 134 ? 30.628 75.252 115.933 1.00 33.70 463 HIS A C 1
ATOM 2054 O O . HIS A 1 134 ? 29.582 74.630 115.801 1.00 32.21 463 HIS A O 1
ATOM 2068 N N . HIS A 1 135 ? 31.588 75.270 115.044 1.00 30.29 464 HIS A N 1
ATOM 2069 C CA . HIS A 1 135 ? 31.303 74.762 113.687 1.00 29.20 464 HIS A CA 1
ATOM 2070 C C . HIS A 1 135 ? 32.118 73.530 113.371 1.00 31.94 464 HIS A C 1
ATOM 2071 O O . HIS A 1 135 ? 31.904 72.926 112.316 1.00 28.65 464 HIS A O 1
ATOM 2085 N N . GLU A 1 136 ? 33.016 73.094 114.230 1.00 28.48 465 GLU A N 1
ATOM 2086 C CA . GLU A 1 136 ? 33.884 72.001 113.864 1.00 28.71 465 GLU A CA 1
ATOM 2087 C C . GLU A 1 136 ? 33.101 70.706 113.908 1.00 28.14 465 GLU A C 1
ATOM 2088 O O . GLU A 1 136 ? 32.121 70.567 114.673 1.00 29.40 465 GLU A O 1
ATOM 2100 N N . LYS A 1 137 ? 33.478 69.755 113.052 1.00 28.28 466 LYS A N 1
ATOM 2101 C CA . LYS A 1 137 ? 32.788 68.460 112.989 1.00 26.93 466 LYS A CA 1
ATOM 2102 C C . LYS A 1 137 ? 33.831 67.383 113.212 1.00 26.12 466 LYS A C 1
ATOM 2103 O O . LYS A 1 137 ? 34.672 67.141 112.337 1.00 24.64 466 LYS A O 1
ATOM 2122 N N . LEU A 1 138 ? 33.831 66.777 114.411 1.00 25.74 467 LEU A N 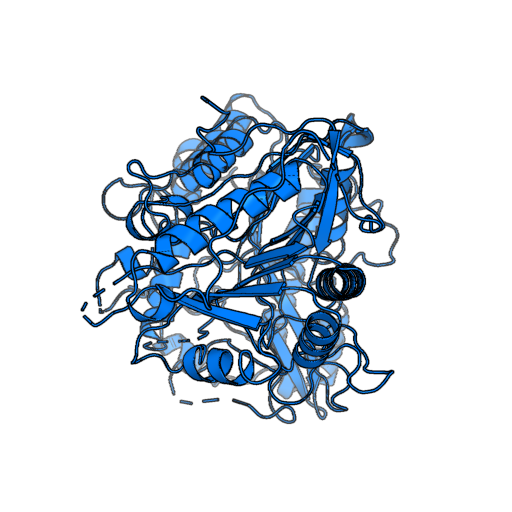1
ATOM 2123 C CA . LEU A 1 138 ? 34.883 65.874 114.835 1.00 27.31 467 LEU A CA 1
ATOM 2124 C C . LEU A 1 138 ? 34.306 64.589 115.445 1.00 26.74 467 LEU A C 1
ATOM 2125 O O . LEU A 1 138 ? 33.240 64.605 116.093 1.00 24.73 467 LEU A O 1
ATOM 2141 N N . VAL A 1 139 ? 35.037 63.479 115.254 1.00 26.12 468 VAL A N 1
ATOM 2142 C CA . VAL A 1 139 ? 34.796 62.218 115.946 1.00 24.16 468 VAL A CA 1
ATOM 2143 C C . VAL A 1 139 ? 36.157 61.695 116.355 1.00 27.13 468 VAL A C 1
ATOM 2144 O O . VAL A 1 139 ? 37.094 61.646 115.526 1.00 24.10 468 VAL A O 1
ATOM 2157 N N . ILE A 1 140 ? 36.346 61.449 117.676 1.00 24.09 469 ILE A N 1
ATOM 2158 C CA . ILE A 1 140 ? 37.629 60.941 118.133 1.00 24.23 469 ILE A CA 1
ATOM 2159 C C . ILE A 1 140 ? 37.383 59.681 118.969 1.00 25.00 469 ILE A C 1
ATOM 2160 O O . ILE A 1 140 ? 36.605 59.724 119.944 1.00 26.19 469 ILE A O 1
ATOM 2176 N N . ILE A 1 141 ? 38.064 58.580 118.633 1.00 25.06 470 ILE A N 1
ATOM 2177 C CA . ILE A 1 141 ? 37.876 57.302 119.327 1.00 26.69 470 ILE A CA 1
ATOM 2178 C C . ILE A 1 141 ? 39.149 56.946 120.075 1.00 26.73 470 ILE A C 1
ATOM 2179 O O . ILE A 1 141 ? 40.240 56.860 119.496 1.00 26.63 470 ILE A O 1
ATOM 2195 N N . ASP A 1 142 ? 38.999 56.753 121.388 1.00 29.60 471 ASP A N 1
ATOM 2196 C CA . ASP A 1 142 ? 40.094 56.338 122.273 1.00 28.38 471 ASP A CA 1
ATOM 2197 C C . ASP A 1 142 ? 41.309 57.241 122.136 1.00 27.90 471 ASP A C 1
ATOM 2198 O O . ASP A 1 142 ? 42.450 56.807 122.297 1.00 30.63 471 ASP A O 1
ATOM 2207 N N . GLN A 1 143 ? 41.072 58.521 121.834 1.00 27.85 472 GLN A N 1
ATOM 2208 C CA . GLN A 1 143 ? 42.138 59.513 121.583 1.00 26.88 472 GLN A CA 1
ATOM 2209 C C . GLN A 1 143 ? 43.189 58.958 120.624 1.00 33.72 472 GLN A C 1
ATOM 2210 O O . GLN A 1 143 ? 44.383 59.311 120.712 1.00 31.79 472 GLN A O 1
ATOM 2224 N N . SER A 1 144 ? 42.743 58.122 119.667 1.00 28.24 473 SER A N 1
ATOM 2225 C CA . SER A 1 144 ? 43.756 57.431 118.862 1.00 32.28 473 SER A CA 1
ATOM 2226 C C . SER A 1 144 ? 43.409 57.467 117.371 1.00 29.87 473 SER A C 1
ATOM 2227 O O . SER A 1 144 ? 44.322 57.384 116.532 1.00 26.45 473 SER A O 1
ATOM 2235 N N . VAL A 1 145 ? 42.131 57.476 117.037 1.00 24.92 474 VAL A N 1
ATOM 2236 C CA . VAL A 1 145 ? 41.692 57.727 115.641 1.00 25.94 474 VAL A CA 1
ATOM 2237 C C . VAL A 1 145 ? 40.760 58.938 115.647 1.00 28.75 474 VAL A C 1
ATOM 2238 O O . VAL A 1 145 ? 39.830 59.007 116.465 1.00 30.14 474 VAL A O 1
ATOM 2251 N N . ALA A 1 146 ? 41.003 59.920 114.786 1.00 24.00 475 ALA A N 1
ATOM 2252 C CA . ALA A 1 146 ? 40.165 61.107 114.763 1.00 23.30 475 ALA A CA 1
ATOM 2253 C C . ALA A 1 146 ? 39.754 61.431 113.341 1.00 23.68 475 ALA A C 1
ATOM 2254 O O . ALA A 1 146 ? 40.564 61.276 112.392 1.00 26.65 475 ALA A O 1
ATOM 2261 N N . PHE A 1 147 ? 38.501 61.856 113.199 1.00 23.87 476 PHE A N 1
ATOM 2262 C CA . PHE A 1 147 ? 37.924 62.294 111.929 1.00 24.04 476 PHE A CA 1
ATOM 2263 C C . PHE A 1 147 ? 37.669 63.787 112.016 1.00 26.02 476 PHE A C 1
ATOM 2264 O O . PHE A 1 147 ? 37.103 64.272 113.005 1.00 22.91 476 PHE A O 1
ATOM 2281 N N . VAL A 1 148 ? 38.102 64.519 110.957 1.00 21.72 477 VAL A N 1
ATOM 2282 C CA . VAL A 1 148 ? 38.035 65.975 110.837 1.00 24.47 477 VAL A CA 1
ATOM 2283 C C . VAL A 1 148 ? 37.458 66.277 109.451 1.00 25.98 477 VAL A C 1
ATOM 2284 O O . VAL A 1 148 ? 38.025 65.833 108.456 1.00 25.44 477 VAL A O 1
ATOM 2297 N N . GLY A 1 149 ? 36.382 67.037 109.350 1.00 24.46 478 GLY A N 1
ATOM 2298 C CA . GLY A 1 149 ? 35.918 67.321 107.971 1.00 25.38 478 GLY A CA 1
ATOM 2299 C C . GLY A 1 149 ? 34.853 68.390 107.935 1.00 27.40 478 GLY A C 1
ATOM 2300 O O . GLY A 1 149 ? 34.686 69.140 108.922 1.00 26.72 478 GLY A O 1
ATOM 2304 N N . GLY A 1 150 ? 34.042 68.384 106.839 1.00 25.17 479 GLY A N 1
ATOM 2305 C CA . GLY A 1 150 ? 32.934 69.306 106.802 1.00 25.14 479 GLY A CA 1
ATOM 2306 C C . GLY A 1 150 ? 31.601 68.672 107.028 1.00 26.23 479 GLY A C 1
ATOM 2307 O O . GLY A 1 150 ? 30.569 69.349 106.991 1.00 26.75 479 GLY A O 1
ATOM 2311 N N . ILE A 1 151 ? 31.605 67.404 107.326 1.00 25.52 480 ILE A N 1
ATOM 2312 C CA . ILE A 1 151 ? 30.400 66.593 107.372 1.00 25.17 480 ILE A CA 1
ATOM 2313 C C . ILE A 1 151 ? 29.906 66.390 108.824 1.00 25.64 480 ILE A C 1
ATOM 2314 O O . ILE A 1 151 ? 30.605 65.805 109.642 1.00 26.49 480 ILE A O 1
ATOM 2330 N N . ASP A 1 152 ? 28.752 66.944 109.139 1.00 27.32 481 ASP A N 1
ATOM 2331 C CA . ASP A 1 152 ? 28.077 66.652 110.428 1.00 26.05 481 ASP A CA 1
ATOM 2332 C C . ASP A 1 152 ? 27.392 65.296 110.363 1.00 28.45 481 ASP A C 1
ATOM 2333 O O . ASP A 1 152 ? 27.072 64.780 109.300 1.00 25.55 481 ASP A O 1
ATOM 2342 N N . LEU A 1 153 ? 27.151 64.711 111.541 1.00 27.90 482 LEU A N 1
ATOM 2343 C CA . LEU A 1 153 ? 26.325 63.529 111.711 1.00 30.79 482 LEU A CA 1
ATOM 2344 C C . LEU A 1 153 ? 24.871 63.955 111.769 1.00 30.61 482 LEU A C 1
ATOM 2345 O O . LEU A 1 153 ? 24.231 63.898 112.794 1.00 28.93 482 LEU A O 1
ATOM 2361 N N . ALA A 1 154 ? 24.334 64.385 110.605 1.00 27.04 483 ALA A N 1
ATOM 2362 C CA . ALA A 1 154 ? 23.081 65.088 110.565 1.00 28.33 483 ALA A CA 1
ATOM 2363 C C . ALA A 1 154 ? 22.309 64.727 109.295 1.00 28.43 483 ALA A C 1
ATOM 2364 O O . ALA A 1 154 ? 22.886 64.284 108.316 1.00 27.30 483 ALA A O 1
ATOM 2371 N N . TYR A 1 155 ? 21.022 64.961 109.356 1.00 30.30 484 TYR A N 1
ATOM 2372 C CA . TYR A 1 155 ? 20.167 64.796 108.185 1.00 30.32 484 TYR A CA 1
ATOM 2373 C C . TYR A 1 155 ? 20.709 65.547 106.984 1.00 30.91 484 TYR A C 1
ATOM 2374 O O . TYR A 1 155 ? 21.105 66.726 107.068 1.00 29.00 484 TYR A O 1
ATOM 2392 N N . GLY A 1 156 ? 20.575 64.875 105.827 1.00 36.01 485 GLY A N 1
ATOM 2393 C CA . GLY A 1 156 ? 20.859 65.493 104.552 1.00 31.89 485 GLY A CA 1
ATOM 2394 C C . GLY A 1 156 ? 22.289 65.312 104.106 1.00 31.83 485 GLY A C 1
ATOM 2395 O O . GLY A 1 156 ? 22.609 65.620 102.941 1.00 32.00 485 GLY A O 1
ATOM 2399 N N . ARG A 1 157 ? 23.183 64.831 104.988 1.00 26.92 486 ARG A N 1
ATOM 2400 C CA . ARG A 1 157 ? 24.602 64.819 104.689 1.00 25.65 486 ARG A CA 1
ATOM 2401 C C . ARG A 1 157 ? 25.016 63.598 103.909 1.00 26.21 486 ARG A C 1
ATOM 2402 O O . ARG A 1 157 ? 25.938 63.672 103.064 1.00 25.11 486 ARG A O 1
ATOM 2423 N N . TRP A 1 158 ? 24.413 62.469 104.188 1.00 26.07 487 TRP A N 1
ATOM 2424 C CA . TRP A 1 158 ? 24.836 61.235 103.528 1.00 25.84 487 TRP A CA 1
ATOM 2425 C C . TRP A 1 158 ? 24.677 61.363 102.016 1.00 30.54 487 TRP A C 1
ATOM 2426 O O . TRP A 1 158 ? 23.621 61.769 101.528 1.00 30.44 487 TRP A O 1
ATOM 2447 N N . ASP A 1 159 ? 25.714 60.962 101.301 1.00 25.32 488 ASP A N 1
ATOM 2448 C CA . ASP A 1 159 ? 25.655 60.894 99.843 1.00 26.06 488 ASP A CA 1
ATOM 2449 C C . ASP A 1 159 ? 26.802 60.031 99.353 1.00 26.71 488 ASP A C 1
ATOM 2450 O 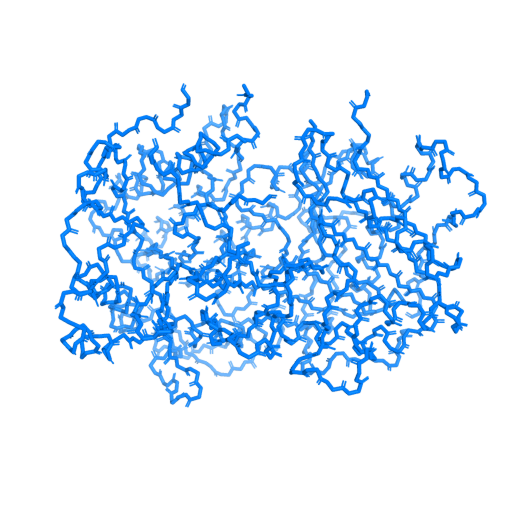O . ASP A 1 159 ? 27.728 59.669 100.087 1.00 25.13 488 ASP A O 1
ATOM 2459 N N . ASP A 1 160 ? 26.709 59.651 98.097 1.00 27.05 489 ASP A N 1
ATOM 2460 C CA . ASP A 1 160 ? 27.753 58.889 97.450 1.00 22.28 489 ASP A CA 1
ATOM 2461 C C . ASP A 1 160 ? 28.026 59.655 96.145 1.00 28.96 489 ASP A C 1
ATOM 2462 O O . ASP A 1 160 ? 27.470 60.753 95.908 1.00 26.92 489 ASP A O 1
ATOM 2471 N N . ASN A 1 161 ? 28.899 59.127 95.306 1.00 29.42 490 ASN A N 1
ATOM 2472 C CA . ASN A 1 161 ? 29.452 59.894 94.190 1.00 28.51 490 ASN A CA 1
ATOM 2473 C C . ASN A 1 161 ? 28.486 59.991 93.038 1.00 28.88 490 ASN A C 1
ATOM 2474 O O . ASN A 1 161 ? 28.783 60.706 92.058 1.00 26.40 490 ASN A O 1
ATOM 2485 N N . GLU A 1 162 ? 27.312 59.380 93.138 1.00 25.94 491 GLU A N 1
ATOM 2486 C CA . GLU A 1 162 ? 26.288 59.534 92.113 1.00 30.02 491 GLU A CA 1
ATOM 2487 C C . GLU A 1 162 ? 25.390 60.737 92.323 1.00 31.96 491 GLU A C 1
ATOM 2488 O O . GLU A 1 162 ? 24.754 61.220 91.360 1.00 27.39 491 GLU A O 1
ATOM 2500 N N . HIS A 1 163 ? 25.356 61.268 93.552 1.00 27.81 492 HIS A N 1
ATOM 2501 C CA . HIS A 1 163 ? 24.579 62.454 93.864 1.00 28.76 492 HIS A CA 1
ATOM 2502 C C . HIS A 1 163 ? 23.160 62.347 93.309 1.00 30.67 492 HIS A C 1
ATOM 2503 O O . HIS A 1 163 ? 22.702 63.213 92.522 1.00 26.08 492 HIS A O 1
ATOM 2518 N N . ARG A 1 164 ? 22.434 61.325 93.773 1.00 27.83 493 ARG A N 1
ATOM 2519 C CA . ARG A 1 164 ? 21.140 61.004 93.182 1.00 31.89 493 ARG A CA 1
ATOM 2520 C C . ARG A 1 164 ? 20.089 62.017 93.611 1.00 36.01 493 ARG A C 1
ATOM 2521 O O . ARG A 1 164 ? 20.069 62.471 94.766 1.00 30.59 493 ARG A O 1
ATOM 2542 N N . LEU A 1 165 ? 19.213 62.402 92.676 1.00 30.51 494 LEU A N 1
ATOM 2543 C CA . LEU A 1 165 ? 18.120 63.296 93.049 1.00 29.23 494 LEU A CA 1
ATOM 2544 C C . LEU A 1 165 ? 16.906 62.559 93.591 1.00 29.80 494 LEU A C 1
ATOM 2545 O O . LEU A 1 165 ? 16.000 63.201 94.135 1.00 33.32 494 LEU A O 1
ATOM 2561 N N . THR A 1 166 ? 16.783 61.266 93.344 1.00 32.75 495 THR A N 1
ATOM 2562 C CA . THR A 1 166 ? 15.561 60.568 93.688 1.00 35.38 495 THR A CA 1
ATOM 2563 C C . THR A 1 166 ? 15.854 59.369 94.588 1.00 33.87 495 THR A C 1
ATOM 2564 O O . THR A 1 166 ? 16.899 58.722 94.472 1.00 37.38 495 THR A O 1
ATOM 2575 N N . ASP A 1 167 ? 14.825 58.967 95.315 1.00 36.04 496 ASP A N 1
ATOM 2576 C CA . ASP A 1 167 ? 14.853 57.800 96.191 1.00 35.87 496 ASP A CA 1
ATOM 2577 C C . ASP A 1 167 ? 13.427 57.337 96.479 1.00 39.72 496 ASP A C 1
ATOM 2578 O O . ASP A 1 167 ? 13.008 57.340 97.635 1.00 40.42 496 ASP A O 1
ATOM 2587 N N . VAL A 1 168 ? 12.615 57.005 95.447 1.00 42.49 497 VAL A N 1
ATOM 2588 C CA . VAL A 1 168 ? 11.208 56.750 95.766 1.00 47.72 497 VAL A CA 1
ATOM 2589 C C . VAL A 1 168 ? 10.947 55.440 96.525 1.00 50.51 497 VAL A C 1
ATOM 2590 O O . VAL A 1 168 ? 9.825 55.259 97.049 1.00 53.78 497 VAL A O 1
ATOM 2603 N N . GLY A 1 169 ? 11.886 54.482 96.531 1.00 55.21 498 GLY A N 1
ATOM 2604 C CA . GLY A 1 169 ? 11.708 53.353 97.470 1.00 61.93 498 GLY A CA 1
ATOM 2605 C C . GLY A 1 169 ? 12.156 53.624 98.915 1.00 59.36 498 GLY A C 1
ATOM 2606 O O . GLY A 1 169 ? 11.933 52.814 99.845 1.00 56.23 498 GLY A O 1
ATOM 2610 N N . SER A 1 170 ? 12.755 54.780 99.143 1.00 52.51 499 SER A N 1
ATOM 2611 C CA . SER A 1 170 ? 13.290 55.082 100.469 1.00 54.27 499 SER A CA 1
ATOM 2612 C C . SER A 1 170 ? 14.399 54.082 100.819 1.00 48.57 499 SER A C 1
ATOM 2613 O O . SER A 1 170 ? 14.510 53.597 101.953 1.00 52.09 499 SER A O 1
ATOM 2621 N N . VAL A 1 171 ? 15.287 53.824 99.866 1.00 45.91 500 VAL A N 1
ATOM 2622 C CA . VAL A 1 171 ? 16.377 52.872 100.059 1.00 50.73 500 VAL A CA 1
ATOM 2623 C C . VAL A 1 171 ? 17.562 53.529 100.759 1.00 52.73 500 VAL A C 1
ATOM 2624 O O . VAL A 1 171 ? 18.262 52.865 101.548 1.00 49.63 500 VAL A O 1
ATOM 2637 N N . PHE A 1 172 ? 17.806 54.822 100.491 1.00 46.17 643 PHE A N 1
ATOM 2638 C CA . PHE A 1 172 ? 18.990 55.497 100.989 1.00 41.78 643 PHE A CA 1
ATOM 2639 C C . PHE A 1 172 ? 18.715 56.628 101.950 1.00 40.88 643 PHE A C 1
ATOM 2640 O O . PHE A 1 172 ? 19.519 56.844 102.873 1.00 42.10 643 PHE A O 1
ATOM 2657 N N . TRP A 1 173 ? 17.598 57.318 101.824 1.00 36.75 644 TRP A N 1
ATOM 2658 C CA . TRP A 1 173 ? 17.312 58.459 102.676 1.00 39.19 644 TRP A CA 1
ATOM 2659 C C . TRP A 1 173 ? 15.945 58.205 103.299 1.00 43.56 644 TRP A C 1
ATOM 2660 O O . TRP A 1 173 ? 14.921 58.627 102.784 1.00 43.12 644 TRP A O 1
ATOM 2681 N N . HIS A 1 174 ? 15.922 57.514 104.440 1.00 43.16 645 HIS A N 1
ATOM 2682 C CA . HIS A 1 174 ? 14.675 57.262 105.151 1.00 45.48 645 HIS A CA 1
ATOM 2683 C C . HIS A 1 174 ? 14.137 58.559 105.778 1.00 47.01 645 HIS A C 1
ATOM 2684 O O . HIS A 1 174 ? 14.885 59.380 106.330 1.00 46.31 645 HIS A O 1
ATOM 2698 N N . GLY A 1 175 ? 12.826 58.759 105.658 1.00 47.39 646 GLY A N 1
ATOM 2699 C CA . GLY A 1 175 ? 12.181 59.882 106.301 1.00 49.44 646 GLY A CA 1
ATOM 2700 C C . GLY A 1 175 ? 12.890 61.225 106.167 1.00 55.19 646 GLY A C 1
ATOM 2701 O O . GLY A 1 175 ? 13.143 61.748 105.054 1.00 46.60 646 GLY A O 1
ATOM 2705 N N . LYS A 1 176 ? 13.220 61.791 107.331 1.00 56.02 647 LYS A N 1
ATOM 2706 C CA . LYS A 1 176 ? 13.698 63.172 107.406 1.00 52.79 647 LYS A CA 1
ATOM 2707 C C . LYS A 1 176 ? 15.101 63.365 106.831 1.00 42.50 647 LYS A C 1
ATOM 2708 O O . LYS A 1 176 ? 15.585 64.514 106.782 1.00 40.36 647 LYS A O 1
ATOM 2727 N N . ASP A 1 177 ? 15.771 62.271 106.436 1.00 37.88 648 ASP A N 1
ATOM 2728 C CA . ASP A 1 177 ? 17.106 62.328 105.847 1.00 33.55 648 ASP A CA 1
ATOM 2729 C C . ASP A 1 177 ? 17.040 62.817 104.399 1.00 34.93 648 ASP A C 1
ATOM 2730 O O . ASP A 1 177 ? 18.032 63.362 103.928 1.00 39.23 648 ASP A O 1
ATOM 2739 N N . TYR A 1 178 ? 15.885 62.676 103.736 1.00 38.57 649 TYR A N 1
ATOM 2740 C CA . TYR A 1 178 ? 15.552 63.199 102.384 1.00 34.04 649 TYR A CA 1
ATOM 2741 C C . TYR A 1 178 ? 15.262 64.678 102.527 1.00 39.07 649 TYR A C 1
ATOM 2742 O O . TYR A 1 178 ? 14.232 65.064 103.090 1.00 38.09 649 TYR A O 1
ATOM 2760 N N . CYS A 1 179 ? 16.224 65.508 102.162 1.00 34.04 650 CYS A N 1
ATOM 2761 C CA . CYS A 1 179 ? 16.163 66.939 102.424 1.00 33.51 650 CYS A CA 1
ATOM 2762 C C . CYS A 1 179 ? 16.419 67.692 101.131 1.00 35.25 650 CYS A C 1
ATOM 2763 O O . CYS A 1 179 ? 17.103 67.184 100.254 1.00 33.61 650 CYS A O 1
ATOM 2771 N N . ASN A 1 180 ? 16.014 68.959 101.124 1.00 41.79 651 ASN A N 1
ATOM 2772 C CA . ASN A 1 180 ? 16.372 69.889 100.065 1.00 41.20 651 ASN A CA 1
ATOM 2773 C C . ASN A 1 180 ? 16.366 71.283 100.683 1.00 39.94 651 ASN A C 1
ATOM 2774 O O . ASN A 1 180 ? 15.298 71.846 100.964 1.00 41.11 651 ASN A O 1
ATOM 2785 N N . PHE A 1 181 ? 17.554 71.841 100.888 1.00 37.69 652 PHE A N 1
ATOM 2786 C CA . PHE A 1 181 ? 17.703 73.147 101.532 1.00 43.34 652 PHE A CA 1
ATOM 2787 C C . PHE A 1 181 ? 17.947 74.308 100.536 1.00 40.45 652 PHE A C 1
ATOM 2788 O O . PHE A 1 181 ? 18.344 75.434 100.931 1.00 40.55 652 PHE A O 1
ATOM 2805 N N . VAL A 1 182 ? 17.648 74.088 99.274 1.00 42.29 653 VAL A N 1
ATOM 2806 C CA . VAL A 1 182 ? 17.794 75.119 98.264 1.00 44.67 653 VAL A CA 1
ATOM 2807 C C . VAL A 1 182 ? 16.629 76.102 98.324 1.00 52.24 653 VAL A C 1
ATOM 2808 O O . VAL A 1 182 ? 15.447 75.723 98.244 1.00 53.52 653 VAL A O 1
ATOM 2821 N N . PHE A 1 183 ? 16.964 77.380 98.340 1.00 56.21 654 PHE A N 1
ATOM 2822 C CA . PHE A 1 183 ? 15.965 78.434 98.280 1.00 61.67 654 PHE A CA 1
ATOM 2823 C C . PHE A 1 183 ? 15.094 78.426 97.016 1.00 63.48 654 PHE A C 1
ATOM 2824 O O . PHE A 1 183 ? 15.601 78.457 95.882 1.00 55.68 654 PHE A O 1
ATOM 2841 N N . LYS A 1 184 ? 13.777 78.451 97.229 1.00 74.49 655 LYS A N 1
ATOM 2842 C CA . LYS A 1 184 ? 12.781 78.487 96.154 1.00 78.98 655 LYS A CA 1
ATOM 2843 C C . LYS A 1 184 ? 11.572 79.318 96.600 1.00 86.50 655 LYS A C 1
ATOM 2844 O O . LYS A 1 184 ? 10.436 78.847 96.694 1.00 91.10 655 LYS A O 1
ATOM 2863 N N . ASP A 1 185 ? 11.779 80.594 96.907 1.00 88.88 656 ASP A N 1
ATOM 2864 C CA . ASP A 1 185 ? 10.674 81.479 97.287 1.00 91.55 656 ASP A CA 1
ATOM 2865 C C . ASP A 1 185 ? 10.955 82.872 96.754 1.00 89.61 656 ASP A C 1
ATOM 2866 O O . ASP A 1 185 ? 10.813 83.880 97.445 1.00 91.94 656 ASP A O 1
ATOM 2875 N N . TRP A 1 186 ? 11.370 82.926 95.496 1.00 83.50 657 TRP A N 1
ATOM 2876 C CA . TRP A 1 186 ? 11.735 84.197 94.887 1.00 81.88 657 TRP A CA 1
ATOM 2877 C C . TRP A 1 186 ? 10.568 85.171 94.892 1.00 85.90 657 TRP A C 1
ATOM 2878 O O . TRP A 1 186 ? 10.764 86.386 95.041 1.00 88.46 657 TRP A O 1
ATOM 2899 N N . VAL A 1 187 ? 9.354 84.666 94.692 1.00 91.81 658 VAL A N 1
ATOM 2900 C CA . VAL A 1 187 ? 8.145 85.458 94.903 1.00 99.92 658 VAL A CA 1
ATOM 2901 C C . VAL A 1 187 ? 8.269 86.208 96.217 1.00 105.00 658 VAL A C 1
ATOM 2902 O O . VAL A 1 187 ? 7.960 87.390 96.283 1.00 109.81 658 VAL A O 1
ATOM 2915 N N . ILE A 1 197 ? 9.241 68.227 103.343 1.00 72.11 668 ILE A N 1
ATOM 2916 C CA . ILE A 1 197 ? 9.151 68.231 101.884 1.00 74.49 668 ILE A CA 1
ATOM 2917 C C . ILE A 1 197 ? 8.769 66.848 101.333 1.00 75.23 668 ILE A C 1
ATOM 2918 O O . ILE A 1 197 ? 9.129 65.826 101.898 1.00 78.32 668 ILE A O 1
ATOM 2933 N N . ASP A 1 198 ? 8.062 66.793 100.211 1.00 73.17 669 ASP A N 1
ATOM 2934 C CA . ASP A 1 198 ? 7.505 65.524 99.739 1.00 70.10 669 ASP A CA 1
ATOM 2935 C C . ASP A 1 198 ? 8.316 64.983 98.567 1.00 60.18 669 ASP A C 1
ATOM 2936 O O . ASP A 1 198 ? 8.450 65.649 97.520 1.00 59.62 669 ASP A O 1
ATOM 2945 N N . ARG A 1 199 ? 8.783 63.742 98.725 1.00 55.57 670 ARG A N 1
ATOM 2946 C CA . ARG A 1 199 ? 9.670 63.076 97.771 1.00 53.65 670 ARG A CA 1
ATOM 2947 C C . ARG A 1 199 ? 8.993 62.607 96.498 1.00 46.41 670 ARG A C 1
ATOM 2948 O O . ARG A 1 199 ? 9.685 62.037 95.625 1.00 44.84 670 ARG A O 1
ATOM 2969 N N . TYR A 1 200 ? 7.686 62.778 96.369 1.00 51.09 671 TYR A N 1
ATOM 2970 C CA . TYR A 1 200 ? 7.015 62.445 95.105 1.00 53.33 671 TYR A CA 1
ATOM 2971 C C . TYR A 1 200 ? 6.913 63.636 94.172 1.00 56.48 671 TYR A C 1
ATOM 2972 O O . TYR A 1 200 ? 6.780 63.445 92.952 1.00 55.62 671 TYR A O 1
ATOM 2990 N N . SER A 1 201 ? 6.981 64.858 94.690 1.00 59.57 672 SER A N 1
ATOM 2991 C CA . SER A 1 201 ? 7.032 66.005 93.793 1.00 64.04 672 SER A CA 1
ATOM 2992 C C . SER A 1 201 ? 8.437 66.567 93.665 1.00 59.95 672 SER A C 1
ATOM 2993 O O . SER A 1 201 ? 8.812 67.003 92.570 1.00 60.96 672 SER A O 1
ATOM 3001 N N . THR A 1 202 ? 9.254 66.475 94.731 1.00 50.14 673 THR A N 1
ATOM 3002 C CA . THR A 1 202 ? 10.422 67.318 94.895 1.00 51.25 673 THR A CA 1
ATOM 3003 C C . THR A 1 202 ? 11.709 66.519 94.981 1.00 48.49 673 THR A C 1
ATOM 3004 O O . THR A 1 202 ? 11.803 65.584 95.804 1.00 50.24 673 THR A O 1
ATOM 3015 N N . PRO A 1 203 ? 12.743 66.850 94.182 1.00 46.38 674 PRO A N 1
ATOM 3016 C CA . PRO A 1 203 ? 14.000 66.123 94.304 1.00 39.62 674 PRO A CA 1
ATOM 3017 C C . PRO A 1 203 ? 14.733 66.538 95.555 1.00 38.66 674 PRO A C 1
ATOM 3018 O O . PRO A 1 203 ? 14.606 67.674 96.033 1.00 41.89 674 PRO A O 1
ATOM 3029 N N . ARG A 1 204 ? 15.563 65.623 96.049 1.00 36.26 675 ARG A N 1
ATOM 3030 C CA . ARG A 1 204 ? 16.472 65.999 97.136 1.00 31.43 675 ARG A CA 1
ATOM 3031 C C . ARG A 1 204 ? 17.560 66.919 96.607 1.00 30.04 675 ARG A C 1
ATOM 3032 O O . ARG A 1 204 ? 17.824 66.973 95.386 1.00 29.52 675 ARG A O 1
ATOM 3053 N N . MET A 1 205 ? 18.219 67.613 97.506 1.00 30.11 676 MET A N 1
ATOM 3054 C CA . MET A 1 205 ? 19.451 68.361 97.244 1.00 29.73 676 MET A CA 1
ATOM 3055 C C . MET A 1 205 ? 20.644 67.480 97.564 1.00 30.34 676 MET A C 1
ATOM 3056 O O . MET A 1 205 ? 20.874 67.168 98.773 1.00 30.30 676 MET A O 1
ATOM 3070 N N . PRO A 1 206 ? 21.460 67.090 96.578 1.00 30.29 677 PRO A N 1
ATOM 3071 C CA . PRO A 1 206 ? 22.647 66.301 96.882 1.00 27.38 677 PRO A CA 1
ATOM 3072 C C . PRO A 1 206 ? 23.695 67.083 97.680 1.00 27.98 677 PRO A C 1
ATOM 3073 O O . PRO A 1 206 ? 23.820 68.299 97.609 1.00 25.89 677 PRO A O 1
ATOM 3084 N N . TRP A 1 207 ? 24.433 66.328 98.472 1.00 24.04 678 TRP A N 1
ATOM 3085 C CA . TRP A 1 207 ? 25.338 66.892 99.495 1.00 26.40 678 TRP A CA 1
ATOM 3086 C C . TRP A 1 207 ? 26.752 66.504 99.112 1.00 23.23 678 TRP A C 1
ATOM 3087 O O . TRP A 1 207 ? 27.091 65.333 99.177 1.00 26.16 678 TRP A O 1
ATOM 3108 N N . HIS A 1 208 ? 27.543 67.459 98.614 1.00 22.52 679 HIS A N 1
ATOM 3109 C CA . HIS A 1 208 ? 28.895 67.202 98.165 1.00 22.66 679 HIS A CA 1
ATOM 3110 C C . HIS A 1 208 ? 29.845 67.716 99.251 1.00 23.88 679 HIS A C 1
ATOM 3111 O O . HIS A 1 208 ? 29.765 68.880 99.624 1.00 24.19 679 HIS A O 1
ATOM 3125 N N . ASP A 1 209 ? 30.709 66.845 99.790 1.00 20.63 680 ASP A N 1
ATOM 3126 C CA . ASP A 1 209 ? 31.538 67.285 100.934 1.00 23.00 680 ASP A CA 1
ATOM 3127 C C . ASP A 1 209 ? 32.797 66.425 101.032 1.00 24.61 680 ASP A C 1
ATOM 3128 O O . ASP A 1 209 ? 32.973 65.449 100.303 1.00 23.58 680 ASP A O 1
ATOM 3137 N N . ILE A 1 210 ? 33.663 66.792 101.984 1.00 22.81 681 ILE A N 1
ATOM 3138 C CA . ILE A 1 210 ? 35.014 66.269 102.086 1.00 19.93 681 ILE A CA 1
ATOM 3139 C C . ILE A 1 210 ? 35.323 66.056 103.587 1.00 22.72 681 ILE A C 1
ATOM 3140 O O . ILE A 1 210 ? 35.000 66.909 104.404 1.00 22.54 681 ILE A O 1
ATOM 3156 N N . ALA A 1 211 ? 36.002 64.953 103.901 1.00 23.71 682 ALA A N 1
ATOM 3157 C CA . ALA A 1 211 ? 36.468 64.746 105.263 1.00 22.15 682 ALA A CA 1
ATOM 3158 C C . ALA A 1 211 ? 37.774 63.958 105.270 1.00 24.19 682 ALA A C 1
ATOM 3159 O O . ALA A 1 211 ? 38.406 63.736 104.207 1.00 24.35 682 ALA A O 1
ATOM 3166 N N . SER A 1 212 ? 38.289 63.726 106.490 1.00 23.14 683 SER A N 1
ATOM 3167 C CA . SER A 1 212 ? 39.603 63.140 106.643 1.00 20.53 683 SER A CA 1
ATOM 3168 C C . SER A 1 212 ? 39.659 62.364 107.952 1.00 25.18 683 SER A C 1
ATOM 3169 O O . SER A 1 212 ? 38.855 62.627 108.855 1.00 23.83 683 SER A O 1
ATOM 3177 N N . ALA A 1 213 ? 40.629 61.428 108.037 1.00 23.75 684 ALA A N 1
ATOM 3178 C CA . ALA A 1 213 ? 40.967 60.770 109.315 1.00 22.88 684 ALA A CA 1
ATOM 3179 C C . ALA A 1 213 ? 42.462 60.850 109.559 1.00 26.82 684 ALA A C 1
ATOM 3180 O O . ALA A 1 213 ? 43.271 60.788 108.617 1.00 25.44 684 ALA A O 1
ATOM 3187 N N . VAL A 1 214 ? 42.835 60.929 110.839 1.00 22.34 685 VAL A N 1
ATOM 3188 C CA . VAL A 1 214 ? 44.235 60.863 111.228 1.00 25.12 685 VAL A CA 1
ATOM 3189 C C . VAL A 1 214 ? 44.368 59.925 112.448 1.00 25.65 685 VAL A C 1
ATOM 3190 O O . VAL A 1 214 ? 43.385 59.606 113.140 1.00 24.93 685 VAL A O 1
ATOM 3203 N N . HIS A 1 215 ? 45.570 59.378 112.642 1.00 24.97 686 HIS A N 1
ATOM 3204 C CA . HIS A 1 215 ? 45.815 58.399 113.709 1.00 25.69 686 HIS A CA 1
ATOM 3205 C C . HIS A 1 215 ? 46.923 58.895 114.627 1.00 28.22 686 HIS A C 1
ATOM 3206 O O . HIS A 1 215 ? 47.708 59.763 114.272 1.00 30.49 686 HIS A O 1
ATOM 3220 N N . GLY A 1 216 ? 47.067 58.238 115.788 1.00 26.73 687 GLY A N 1
ATOM 3221 C CA . GLY A 1 216 ? 48.282 58.405 116.593 1.00 29.28 687 GLY A CA 1
ATOM 3222 C C . GLY A 1 216 ? 48.383 59.776 117.259 1.00 30.45 687 GLY A C 1
ATOM 3223 O O . GLY A 1 216 ? 47.397 60.307 117.781 1.00 27.17 687 GLY A O 1
ATOM 3227 N N . LYS A 1 217 ? 49.570 60.388 117.185 1.00 30.30 688 LYS A N 1
ATOM 3228 C CA . LYS A 1 217 ? 49.794 61.673 117.847 1.00 32.78 688 LYS A CA 1
ATOM 3229 C C . LYS A 1 217 ? 48.936 62.775 117.256 1.00 33.19 688 LYS A C 1
ATOM 3230 O O . LYS A 1 217 ? 48.481 63.658 117.990 1.00 29.79 688 LYS A O 1
ATOM 3249 N N . ALA A 1 218 ? 48.633 62.692 115.955 1.00 28.70 689 ALA A N 1
ATOM 3250 C CA . ALA A 1 218 ? 47.768 63.689 115.317 1.00 27.93 689 ALA A CA 1
ATOM 3251 C C . ALA A 1 218 ? 46.355 63.613 115.882 1.00 25.86 689 ALA A C 1
ATOM 3252 O O . ALA A 1 218 ? 45.709 64.647 116.094 1.00 25.10 689 ALA A O 1
ATOM 3259 N N . ALA A 1 219 ? 45.865 62.390 116.116 1.00 24.96 690 ALA A N 1
ATOM 3260 C CA . ALA A 1 219 ? 44.564 62.190 116.695 1.00 24.55 690 ALA A CA 1
ATOM 3261 C C . ALA A 1 219 ? 44.553 62.732 118.124 1.00 25.16 690 ALA A C 1
ATOM 3262 O O . ALA A 1 219 ? 43.544 63.223 118.585 1.00 25.02 690 ALA A O 1
ATOM 3269 N N . ARG A 1 220 ? 45.655 62.547 118.842 1.00 27.93 691 ARG A N 1
ATOM 3270 C CA . ARG A 1 220 ? 45.750 63.108 120.203 1.00 28.66 691 ARG A CA 1
ATOM 3271 C C . ARG A 1 220 ? 45.684 64.636 120.134 1.00 32.37 691 ARG A C 1
ATOM 3272 O O . ARG A 1 220 ? 45.149 65.282 121.034 1.00 28.48 691 ARG A O 1
ATOM 3293 N N . ASP A 1 221 ? 46.187 65.243 119.028 1.00 29.44 692 ASP A N 1
ATOM 3294 C CA . ASP A 1 221 ? 46.048 66.681 118.879 1.00 26.98 692 ASP A CA 1
ATOM 3295 C C . ASP A 1 221 ? 44.580 67.046 118.714 1.00 27.67 692 ASP A C 1
ATOM 3296 O O . ASP A 1 221 ? 44.100 68.005 119.314 1.00 26.84 692 ASP A O 1
ATOM 3305 N N . VAL A 1 222 ? 43.821 66.302 117.917 1.00 25.41 693 VAL A N 1
ATOM 3306 C CA . VAL A 1 222 ? 42.405 66.629 117.831 1.00 27.38 693 VAL A CA 1
ATOM 3307 C C . VAL A 1 222 ? 41.761 66.508 119.242 1.00 27.62 693 VAL A C 1
ATOM 3308 O O . VAL A 1 222 ? 40.912 67.318 119.629 1.00 30.10 693 VAL A O 1
ATOM 3321 N N . ALA A 1 223 ? 42.069 65.427 119.956 1.00 26.31 694 ALA A N 1
ATOM 3322 C CA . ALA A 1 223 ? 41.511 65.226 121.302 1.00 26.27 694 ALA A CA 1
ATOM 3323 C C . ALA A 1 223 ? 41.845 66.394 122.202 1.00 27.17 694 ALA A C 1
ATOM 3324 O O . ALA A 1 223 ? 41.059 66.767 123.057 1.00 28.41 694 ALA A O 1
ATOM 3331 N N . ARG A 1 224 ? 43.022 66.933 122.082 1.00 27.54 695 ARG A N 1
ATOM 3332 C CA . ARG A 1 224 ? 43.391 68.022 122.999 1.00 29.08 695 ARG A CA 1
ATOM 3333 C C . ARG A 1 224 ? 42.492 69.228 122.800 1.00 29.21 695 ARG A C 1
ATOM 3334 O O . ARG A 1 224 ? 42.214 69.969 123.757 1.00 32.79 695 ARG A O 1
ATOM 3355 N N . HIS A 1 225 ? 42.081 69.491 121.518 1.00 28.19 696 HIS A N 1
ATOM 3356 C CA . HIS A 1 225 ? 41.218 70.611 121.273 1.00 28.58 696 HIS A CA 1
ATOM 3357 C C . HIS A 1 225 ? 39.864 70.325 121.888 1.00 28.63 696 HIS A C 1
ATOM 3358 O O . HIS A 1 225 ? 39.268 71.186 122.563 1.00 29.63 696 HIS A O 1
ATOM 3372 N N . PHE A 1 226 ? 39.368 69.093 121.703 1.00 27.94 697 PHE A N 1
ATOM 3373 C CA . PHE A 1 226 ? 38.081 68.711 122.279 1.00 28.03 697 PHE A CA 1
ATOM 3374 C C . PHE A 1 226 ? 38.125 68.768 123.833 1.00 29.13 697 PHE A C 1
ATOM 3375 O O . PHE A 1 226 ? 37.190 69.261 124.444 1.00 29.98 697 PHE A O 1
ATOM 3392 N N . ILE A 1 227 ? 39.203 68.285 124.431 1.00 29.24 698 ILE A N 1
ATOM 3393 C CA . ILE A 1 227 ? 39.316 68.309 125.919 1.00 30.35 698 ILE A CA 1
ATOM 3394 C C . ILE A 1 227 ? 39.348 69.744 126.418 1.00 31.88 698 ILE A C 1
ATOM 3395 O O . ILE A 1 227 ? 38.751 70.078 127.437 1.00 32.54 698 ILE A O 1
ATOM 3411 N N . GLN A 1 228 ? 40.118 70.607 125.731 1.00 31.46 699 GLN A N 1
ATOM 3412 C CA . GLN A 1 228 ? 40.208 71.990 126.168 1.00 33.63 699 GLN A CA 1
ATOM 3413 C C . GLN A 1 228 ? 38.814 72.622 126.158 1.00 34.21 699 GLN A C 1
ATOM 3414 O O . GLN A 1 228 ? 38.399 73.266 127.103 1.00 34.65 699 GLN A O 1
ATOM 3428 N N . ARG A 1 229 ? 38.040 72.407 125.064 1.00 32.39 700 ARG A N 1
ATOM 3429 C CA . ARG A 1 229 ? 36.700 72.989 125.052 1.00 33.09 700 ARG A CA 1
ATOM 3430 C C . ARG A 1 229 ? 35.780 72.347 126.103 1.00 33.66 700 ARG A C 1
ATOM 3431 O O . ARG A 1 229 ? 34.940 73.033 126.687 1.00 34.99 700 ARG A O 1
ATOM 3452 N N . TRP A 1 230 ? 35.862 71.026 126.271 1.00 32.82 701 TRP A N 1
ATOM 3453 C CA . TRP A 1 230 ? 35.007 70.319 127.230 1.00 37.10 701 TRP A CA 1
ATOM 3454 C C . TRP A 1 230 ? 35.252 70.872 128.642 1.00 35.24 701 TRP A C 1
ATOM 3455 O O . TRP A 1 230 ? 34.318 71.297 129.338 1.00 36.33 701 TRP A O 1
ATOM 3476 N N . ASN A 1 231 ? 36.522 70.938 129.041 1.00 34.95 702 ASN A N 1
ATOM 3477 C CA . ASN A 1 231 ? 36.792 71.326 130.448 1.00 36.42 702 ASN A CA 1
ATOM 3478 C C . ASN A 1 231 ? 36.461 72.788 130.660 1.00 37.83 702 ASN A C 1
ATOM 3479 O O . ASN A 1 231 ? 35.948 73.188 131.734 1.00 39.38 702 ASN A O 1
ATOM 3490 N N . PHE A 1 232 ? 36.758 73.612 129.631 1.00 37.48 703 PHE A N 1
ATOM 3491 C CA . PHE A 1 232 ? 36.408 75.013 129.668 1.00 38.93 703 PHE A CA 1
ATOM 3492 C C . PHE A 1 232 ? 34.904 75.178 129.867 1.00 39.83 703 PHE A C 1
ATOM 3493 O O . PHE A 1 232 ? 34.454 75.935 130.734 1.00 41.65 703 PHE A O 1
ATOM 3510 N N . THR A 1 233 ? 34.103 74.486 129.047 1.00 38.74 704 THR A N 1
ATOM 3511 C CA . THR A 1 233 ? 32.665 74.625 129.169 1.00 39.74 704 THR A CA 1
ATOM 3512 C C . THR A 1 233 ? 32.157 74.027 130.475 1.00 40.79 704 THR A C 1
ATOM 3513 O O . THR A 1 233 ? 31.256 74.578 131.111 1.00 42.55 704 THR A O 1
ATOM 3524 N N . LYS A 1 234 ? 32.733 72.921 130.924 1.00 39.94 705 LYS A N 1
ATOM 3525 C CA . LYS A 1 234 ? 32.324 72.359 132.230 1.00 41.13 705 LYS A CA 1
ATOM 3526 C C . LYS A 1 234 ? 32.458 73.377 133.350 1.00 43.06 705 LYS A C 1
ATOM 3527 O O . LYS A 1 234 ? 31.536 73.566 134.167 1.00 44.78 705 LYS A O 1
ATOM 3546 N N . ILE A 1 235 ? 33.592 74.069 133.425 1.00 43.18 706 ILE A N 1
ATOM 3547 C CA . ILE A 1 235 ? 33.793 74.931 134.590 1.00 46.13 706 ILE A CA 1
ATOM 3548 C C . ILE A 1 235 ? 32.974 76.239 134.490 1.00 48.09 706 ILE A C 1
ATOM 3549 O O . ILE A 1 235 ? 32.755 76.953 135.486 1.00 48.93 706 ILE A O 1
ATOM 3565 N N A MET A 1 236 ? 32.488 76.555 133.309 0.54 50.57 707 MET A N 1
ATOM 3566 N N B MET A 1 236 ? 32.500 76.539 133.285 0.46 50.49 707 MET A N 1
ATOM 3567 C CA A MET A 1 236 ? 31.796 77.806 133.036 0.54 53.33 707 MET A CA 1
ATOM 3568 C CA B MET A 1 236 ? 31.781 77.761 132.936 0.46 53.19 707 MET A CA 1
ATOM 3569 C C A MET A 1 236 ? 30.277 77.738 133.213 0.54 54.16 707 MET A C 1
ATOM 3570 C C B MET A 1 236 ? 30.314 77.712 133.364 0.46 54.10 707 MET A C 1
ATOM 3571 O O A MET A 1 236 ? 29.648 78.795 133.343 0.54 55.84 707 MET A O 1
ATOM 3572 O O B MET A 1 236 ? 29.763 78.727 133.817 0.46 56.09 707 MET A O 1
ATOM 3599 N N . LYS A 1 237 ? 29.675 76.544 133.227 1.00 54.70 708 LYS A N 1
ATOM 3600 C CA . LYS A 1 237 ? 28.228 76.390 133.356 1.00 55.56 708 LYS A CA 1
ATOM 3601 C C . LYS A 1 237 ? 27.865 75.578 134.595 1.00 55.16 708 LYS A C 1
ATOM 3602 O O . LYS A 1 237 ? 28.312 74.427 134.738 1.00 57.22 708 LYS A O 1
ATOM 3622 N N . SER A 1 238 ? 26.980 76.145 135.436 1.00 53.54 709 SER A N 1
ATOM 3623 C CA . SER A 1 238 ? 26.480 75.483 136.642 1.00 58.25 709 SER A CA 1
ATOM 3624 C C . SER A 1 238 ? 26.105 74.031 136.382 1.00 53.07 709 SER A C 1
ATOM 3625 O O . SER A 1 238 ? 26.486 73.137 137.139 1.00 52.87 709 SER A O 1
ATOM 3633 N N . LYS A 1 239 ? 25.360 73.788 135.301 1.00 59.53 710 LYS A N 1
ATOM 3634 C CA . LYS A 1 239 ? 24.794 72.466 135.094 1.00 58.56 710 LYS A CA 1
ATOM 3635 C C . LYS A 1 239 ? 25.861 71.404 134.909 1.00 52.26 710 LYS A C 1
ATOM 3636 O O . LYS A 1 239 ? 25.588 70.225 135.162 1.00 52.64 710 LYS A O 1
ATOM 3655 N N . TYR A 1 240 ? 27.060 71.788 134.457 1.00 47.86 711 TYR A N 1
ATOM 3656 C CA . TYR A 1 240 ? 28.091 70.828 134.201 1.00 45.85 711 TYR A CA 1
ATOM 3657 C C . TYR A 1 240 ? 29.123 70.760 135.297 1.00 46.12 711 TYR A C 1
ATOM 3658 O O . TYR A 1 240 ? 30.054 69.995 135.163 1.00 45.20 711 TYR A O 1
ATOM 3676 N N . ARG A 1 241 ? 28.956 71.501 136.397 1.00 49.02 712 ARG A N 1
ATOM 3677 C CA . ARG A 1 241 ? 29.962 71.439 137.450 1.00 52.20 712 ARG A CA 1
ATOM 3678 C C . ARG A 1 241 ? 29.900 70.163 138.270 1.00 51.02 712 ARG A C 1
ATOM 3679 O O . ARG A 1 241 ? 30.828 69.899 139.051 1.00 58.68 712 ARG A O 1
ATOM 3700 N N . SER A 1 242 ? 28.889 69.340 138.089 1.00 51.81 713 SER A N 1
ATOM 3701 C CA . SER A 1 242 ? 28.766 68.146 138.921 1.00 52.59 713 SER A CA 1
ATOM 3702 C C . SER A 1 242 ? 29.706 67.040 138.433 1.00 49.44 713 SER A C 1
ATOM 3703 O O . SER A 1 242 ? 30.177 67.053 137.285 1.00 50.28 713 SER A O 1
ATOM 3711 N N . LEU A 1 243 ? 30.033 66.114 139.325 1.00 48.46 714 LEU A N 1
ATOM 3712 C CA . LEU A 1 243 ? 30.896 64.965 139.011 1.00 47.04 714 LEU A CA 1
ATOM 3713 C C . LEU A 1 243 ? 30.385 64.159 137.829 1.00 45.91 714 LEU A C 1
ATOM 3714 O O . LEU A 1 243 ? 31.139 63.499 137.138 1.00 50.52 714 LEU A O 1
ATOM 3730 N N . SER A 1 244 ? 29.110 64.235 137.566 1.00 46.96 715 SER A N 1
ATOM 3731 C CA . SER A 1 244 ? 28.504 63.470 136.507 1.00 46.22 715 SER A CA 1
ATOM 3732 C C . SER A 1 244 ? 29.076 63.815 135.145 1.00 50.66 715 SER A C 1
ATOM 3733 O O . SER A 1 244 ? 28.948 63.014 134.229 1.00 50.23 715 SER A O 1
ATOM 3741 N N . TYR A 1 245 ? 29.620 65.006 134.978 1.00 43.40 716 TYR A N 1
ATOM 3742 C CA . TYR A 1 245 ? 30.301 65.408 133.736 1.00 41.38 716 TYR A CA 1
ATOM 3743 C C . TYR A 1 245 ? 31.769 65.254 134.022 1.00 45.81 716 TYR A C 1
ATOM 3744 O O . TYR A 1 245 ? 32.314 66.055 134.775 1.00 44.78 716 TYR A O 1
ATOM 3762 N N . PRO A 1 246 ? 32.412 64.187 133.561 1.00 41.09 717 PRO A N 1
ATOM 3763 C CA . PRO A 1 246 ? 33.820 63.964 133.926 1.00 42.93 717 PRO A CA 1
ATOM 3764 C C . PRO A 1 246 ? 34.681 65.135 133.454 1.00 37.71 717 PRO A C 1
ATOM 3765 O O . PRO A 1 246 ? 34.456 65.724 132.403 1.00 36.82 717 PRO A O 1
ATOM 3776 N N . PHE A 1 247 ? 35.693 65.466 134.247 1.00 38.10 718 PHE A N 1
ATOM 3777 C CA . PHE A 1 247 ? 36.787 66.314 133.797 1.00 37.34 718 PHE A CA 1
ATOM 3778 C C . PHE A 1 247 ? 37.699 65.467 132.901 1.00 35.90 718 PHE A C 1
ATOM 3779 O O . PHE A 1 247 ? 38.153 64.398 133.303 1.00 38.88 718 PHE A O 1
ATOM 3796 N N . LEU A 1 248 ? 37.992 65.939 131.684 1.00 34.72 719 LEU A N 1
ATOM 3797 C CA . LEU A 1 248 ? 38.712 65.075 130.759 1.00 33.49 719 LEU A CA 1
ATOM 3798 C C . LEU A 1 248 ? 40.210 65.307 130.828 1.00 33.38 719 LEU A C 1
ATOM 3799 O O . LEU A 1 248 ? 40.672 66.422 131.084 1.00 33.86 719 LEU A O 1
ATOM 3815 N N . LEU A 1 249 ? 40.977 64.244 130.511 1.00 33.07 720 LEU A N 1
ATOM 3816 C CA . LEU A 1 249 ? 42.429 64.239 130.575 1.00 32.94 720 LEU A CA 1
ATOM 3817 C C . LEU A 1 249 ? 43.013 63.741 129.246 1.00 31.83 720 LEU A C 1
ATOM 3818 O O . LEU A 1 249 ? 42.496 62.770 128.679 1.00 32.23 720 LEU A O 1
ATOM 3834 N N . PRO A 1 250 ? 44.007 64.437 128.717 1.00 31.91 721 PRO A N 1
ATOM 3835 C CA . PRO A 1 250 ? 44.661 63.965 127.497 1.00 34.00 721 PRO A CA 1
ATOM 3836 C C . PRO A 1 250 ? 45.474 62.683 127.728 1.00 36.73 721 PRO A C 1
ATOM 3837 O O . PRO A 1 250 ? 46.170 62.510 128.735 1.00 35.00 721 PRO A O 1
ATOM 3848 N N A LYS A 1 251 ? 45.352 61.766 126.781 0.55 34.34 722 LYS A N 1
ATOM 3849 N N B LYS A 1 251 ? 45.336 61.757 126.789 0.45 34.35 722 LYS A N 1
ATOM 3850 C CA A LYS A 1 251 ? 46.129 60.545 126.808 0.55 37.95 722 LYS A CA 1
ATOM 3851 C CA B LYS A 1 251 ? 46.131 60.545 126.801 0.45 38.07 722 LYS A CA 1
ATOM 3852 C C A LYS A 1 251 ? 47.595 60.909 126.703 0.55 42.13 722 LYS A C 1
ATOM 3853 C C B LYS A 1 251 ? 47.596 60.931 126.721 0.45 42.17 722 LYS A C 1
ATOM 3854 O O A LYS A 1 251 ? 47.979 61.685 125.820 0.55 45.99 722 LYS A O 1
ATOM 3855 O O B LYS A 1 251 ? 47.983 61.765 125.895 0.45 46.19 722 LYS A O 1
ATOM 3892 N N . SER A 1 252 ? 48.419 60.307 127.548 1.00 48.95 723 SER A N 1
ATOM 3893 C CA . SER A 1 252 ? 49.838 60.635 127.562 1.00 65.22 723 SER A CA 1
ATOM 3894 C C . SER A 1 252 ? 50.431 60.471 126.166 1.00 76.03 723 SER A C 1
ATOM 3895 O O . SER A 1 252 ? 50.079 59.549 125.425 1.00 69.45 723 SER A O 1
ATOM 3903 N N . GLN A 1 253 ? 51.314 61.394 125.795 1.00 98.20 724 GLN A N 1
ATOM 3904 C CA . GLN A 1 253 ? 52.005 61.322 124.511 1.00 104.38 724 GLN A CA 1
ATOM 3905 C C . GLN A 1 253 ? 52.953 60.131 124.433 1.00 106.65 724 GLN A C 1
ATOM 3906 O O . GLN A 1 253 ? 53.351 59.747 123.324 1.00 107.11 724 GLN A O 1
ATOM 3920 N N . THR A 1 254 ? 53.247 59.505 125.584 1.00 109.46 725 THR A N 1
ATOM 3921 C CA . THR A 1 254 ? 54.203 58.405 125.645 1.00 108.75 725 THR A CA 1
ATOM 3922 C C . THR A 1 254 ? 53.657 57.152 124.972 1.00 105.17 725 THR A C 1
ATOM 3923 O O . THR A 1 254 ? 54.427 56.397 124.370 1.00 104.93 725 THR A O 1
ATOM 3934 N N . THR A 1 255 ? 52.348 56.929 125.036 1.00 103.30 726 THR A N 1
ATOM 3935 C CA . THR A 1 255 ? 51.746 55.706 124.511 1.00 106.61 726 THR A CA 1
ATOM 3936 C C . THR A 1 255 ? 51.870 55.633 122.997 1.00 107.83 726 THR A C 1
ATOM 3937 O O . THR A 1 255 ? 52.259 56.602 122.354 1.00 108.37 726 THR A O 1
ATOM 3948 N N . GLU A 1 258 ? 47.696 53.247 121.379 1.00 93.25 729 GLU A N 1
ATOM 3949 C CA . GLU A 1 258 ? 46.829 53.342 120.200 1.00 90.53 729 GLU A CA 1
ATOM 3950 C C . GLU A 1 258 ? 45.656 52.358 120.319 1.00 89.60 729 GLU A C 1
ATOM 3951 O O . GLU A 1 258 ? 45.388 51.846 121.407 1.00 92.77 729 GLU A O 1
ATOM 3962 N N . LEU A 1 259 ? 44.977 52.111 119.189 1.00 84.13 730 LEU A N 1
ATOM 3963 C CA . LEU A 1 259 ? 43.719 51.371 119.119 1.00 80.07 730 LEU A CA 1
ATOM 3964 C C . LEU A 1 259 ? 43.791 50.354 117.979 1.00 85.34 730 LEU A C 1
ATOM 3965 O O . LEU A 1 259 ? 44.431 50.587 116.946 1.00 74.50 730 LEU A O 1
ATOM 3981 N N . ARG A 1 260 ? 43.170 49.195 118.200 1.00 109.43 731 ARG A N 1
ATOM 3982 C CA . ARG A 1 260 ? 43.212 48.091 117.239 1.00 110.56 731 ARG A CA 1
ATOM 3983 C C . ARG A 1 260 ? 42.217 48.340 116.109 1.00 108.25 731 ARG A C 1
ATOM 3984 O O . ARG A 1 260 ? 41.288 47.575 115.846 1.00 112.78 731 ARG A O 1
ATOM 4005 N N . TYR A 1 261 ? 42.402 49.501 115.495 1.00 80.85 732 TYR A N 1
ATOM 4006 C CA . TYR A 1 261 ? 41.715 49.876 114.278 1.00 62.17 732 TYR A CA 1
ATOM 4007 C C . TYR A 1 261 ? 42.646 50.884 113.596 1.00 51.28 732 TYR A C 1
ATOM 4008 O O . TYR A 1 261 ? 43.293 51.720 114.259 1.00 41.11 732 TYR A O 1
ATOM 4026 N N . GLN A 1 262 ? 42.893 50.622 112.321 1.00 52.54 733 GLN A N 1
ATOM 4027 C CA . GLN A 1 262 ? 43.530 51.551 111.424 1.00 45.05 733 GLN A CA 1
ATOM 4028 C C . GLN A 1 262 ? 42.489 51.721 110.358 1.00 43.26 733 GLN A C 1
ATOM 4029 O O . GLN A 1 262 ? 41.961 50.719 109.868 1.00 50.23 733 GLN A O 1
ATOM 4043 N N . VAL A 1 263 ? 42.194 52.960 109.991 1.00 33.51 734 VAL A N 1
ATOM 4044 C CA . VAL A 1 263 ? 41.239 53.182 108.923 1.00 33.02 734 VAL A CA 1
ATOM 4045 C C . VAL A 1 263 ? 41.844 52.578 107.652 1.00 37.32 734 VAL A C 1
ATOM 4046 O O . VAL A 1 263 ? 42.904 53.043 107.177 1.00 33.00 734 VAL A O 1
ATOM 4059 N N . PRO A 1 264 ? 41.171 51.607 107.027 1.00 42.99 735 PRO A N 1
ATOM 4060 C CA . PRO A 1 264 ? 41.681 51.054 105.755 1.00 41.03 735 PRO A CA 1
ATOM 4061 C C . PRO A 1 264 ? 41.875 52.122 104.700 1.00 38.78 735 PRO A C 1
ATOM 4062 O O . PRO A 1 264 ? 41.087 53.069 104.575 1.00 42.75 735 PRO A O 1
ATOM 4073 N N . GLY A 1 265 ? 42.923 51.962 103.890 1.00 36.89 736 GLY A N 1
ATOM 4074 C CA . GLY A 1 265 ? 43.183 52.913 102.804 1.00 33.84 736 GLY A CA 1
ATOM 4075 C C . GLY A 1 265 ? 44.047 54.101 103.206 1.00 32.33 736 GLY A C 1
ATOM 4076 O O . GLY A 1 265 ? 44.404 54.936 102.367 1.00 30.30 736 GLY A O 1
ATOM 4080 N N . SER A 1 266 ? 44.425 54.207 104.477 1.00 28.69 737 SER A N 1
ATOM 4081 C CA . SER A 1 266 ? 45.254 55.329 104.911 1.00 27.68 737 SER A CA 1
ATOM 4082 C C . SER A 1 266 ? 46.702 55.205 104.409 1.00 28.54 737 SER A C 1
ATOM 4083 O O . SER A 1 266 ? 47.231 54.083 104.260 1.00 27.64 737 SER A O 1
ATOM 4091 N N A VAL A 1 267 ? 47.370 56.362 104.232 0.64 25.30 738 VAL A N 1
ATOM 4092 N N B VAL A 1 267 ? 47.374 56.359 104.266 0.36 27.99 738 VAL A N 1
ATOM 4093 C CA A VAL A 1 267 ? 48.791 56.389 103.920 0.64 30.46 738 VAL A CA 1
ATOM 4094 C CA B VAL A 1 267 ? 48.786 56.416 103.912 0.36 30.62 738 VAL A CA 1
ATOM 4095 C C A VAL A 1 267 ? 49.516 57.387 104.826 0.64 27.73 738 VAL A C 1
ATOM 4096 C C B VAL A 1 267 ? 49.516 57.396 104.831 0.36 28.30 738 VAL A C 1
ATOM 4097 O O A VAL A 1 267 ? 48.896 58.242 105.442 0.64 28.09 738 VAL A O 1
ATOM 4098 O O B VAL A 1 267 ? 48.902 58.245 105.470 0.36 28.81 738 VAL A O 1
ATOM 4123 N N . HIS A 1 268 ? 50.844 57.272 104.872 1.00 28.12 739 HIS A N 1
ATOM 4124 C CA . HIS A 1 268 ? 51.681 58.099 105.729 1.00 28.70 739 HIS A CA 1
ATOM 4125 C C . HIS A 1 268 ? 51.950 59.420 105.036 1.00 30.63 739 HIS A C 1
ATOM 4126 O O . HIS A 1 268 ? 52.237 59.470 103.823 1.00 29.15 739 HIS A O 1
ATOM 4140 N N . ALA A 1 269 ? 51.940 60.489 105.820 1.00 30.63 740 ALA A N 1
ATOM 4141 C CA . ALA A 1 269 ? 52.233 61.826 105.330 1.00 30.87 740 ALA A CA 1
ATOM 4142 C C . ALA A 1 269 ? 52.553 62.712 106.534 1.00 32.72 740 ALA A C 1
ATOM 4143 O O . ALA A 1 269 ? 52.356 62.323 107.697 1.00 31.81 740 ALA A O 1
ATOM 4150 N N . ASN A 1 270 ? 53.039 63.925 106.260 1.00 32.84 741 ASN A N 1
ATOM 4151 C CA . ASN A 1 270 ? 53.216 64.902 107.348 1.00 33.87 741 ASN A CA 1
ATOM 4152 C C . ASN A 1 270 ? 51.909 65.646 107.578 1.00 31.14 741 ASN A C 1
ATOM 4153 O O . ASN A 1 270 ? 51.358 66.226 106.646 1.00 34.05 741 ASN A O 1
ATOM 4164 N N A VAL A 1 271 ? 51.411 65.617 108.803 0.51 28.45 742 VAL A N 1
ATOM 4165 N N B VAL A 1 271 ? 51.439 65.690 108.824 0.49 28.51 742 VAL A N 1
ATOM 4166 C CA A VAL A 1 271 ? 50.157 66.285 109.060 0.51 27.40 742 VAL A CA 1
ATOM 4167 C CA B VAL A 1 271 ? 50.102 66.169 109.153 0.49 27.31 742 VAL A CA 1
ATOM 4168 C C A VAL A 1 271 ? 50.331 67.319 110.164 0.51 28.47 742 VAL A C 1
ATOM 4169 C C B VAL A 1 271 ? 50.187 67.182 110.294 0.49 29.08 742 VAL A C 1
ATOM 4170 O O A VAL A 1 271 ? 51.257 67.264 110.992 0.51 29.10 742 VAL A O 1
ATOM 4171 O O B VAL A 1 271 ? 50.915 66.969 111.276 0.49 28.65 742 VAL A O 1
ATOM 4196 N N . GLN A 1 272 ? 49.369 68.233 110.200 1.00 29.66 743 GLN A N 1
ATOM 4197 C CA . GLN A 1 272 ? 49.331 69.242 111.254 1.00 29.16 743 GLN A CA 1
ATOM 4198 C C . GLN A 1 272 ? 47.898 69.719 111.469 1.00 28.81 743 GLN A C 1
ATOM 4199 O O . GLN A 1 272 ? 47.190 70.080 110.529 1.00 28.73 743 GLN A O 1
ATOM 4213 N N . LEU A 1 273 ? 47.463 69.685 112.725 1.00 29.71 744 LEU A N 1
ATOM 4214 C CA . LEU A 1 273 ? 46.153 70.192 113.041 1.00 28.24 744 LEU A CA 1
ATOM 4215 C C . LEU A 1 273 ? 46.210 71.702 113.154 1.00 28.34 744 LEU A C 1
ATOM 4216 O O . LEU A 1 273 ? 47.204 72.292 113.565 1.00 29.61 744 LEU A O 1
ATOM 4232 N N . LEU A 1 274 ? 45.085 72.319 112.848 1.00 29.74 745 LEU A N 1
ATOM 4233 C CA . LEU A 1 274 ? 44.956 73.760 112.782 1.00 30.45 745 LEU A CA 1
ATOM 4234 C C . LEU A 1 274 ? 43.589 74.082 113.343 1.00 28.64 745 LEU A C 1
ATOM 4235 O O . LEU A 1 274 ? 42.691 73.243 113.252 1.00 27.43 745 LEU A O 1
ATOM 4251 N N . ARG A 1 275 ? 43.390 75.303 113.878 1.00 29.97 746 ARG A N 1
ATOM 4252 C CA . ARG A 1 275 ? 42.029 75.614 114.290 1.00 29.89 746 ARG A CA 1
ATOM 4253 C C . ARG A 1 275 ? 41.738 77.095 114.232 1.00 31.48 746 ARG A C 1
ATOM 4254 O O . ARG A 1 275 ? 42.635 77.934 114.168 1.00 32.85 746 ARG A O 1
ATOM 4275 N N . SER A 1 276 ? 40.459 77.417 114.347 1.00 31.55 747 SER A N 1
ATOM 4276 C CA . SER A 1 276 ? 40.031 78.752 114.772 1.00 33.34 747 SER A CA 1
ATOM 4277 C C . SER A 1 276 ? 39.416 78.676 116.162 1.00 34.06 747 SER A C 1
ATOM 4278 O O . SER A 1 276 ? 38.490 77.889 116.396 1.00 33.54 747 SER A O 1
ATOM 4286 N N . ALA A 1 277 ? 39.930 79.499 117.079 1.00 35.34 748 ALA A N 1
ATOM 4287 C CA . ALA A 1 277 ? 39.460 79.442 118.460 1.00 35.88 748 ALA A CA 1
ATOM 4288 C C . ALA A 1 277 ? 39.821 80.744 119.165 1.00 38.18 748 ALA A C 1
ATOM 4289 O O . ALA A 1 277 ? 40.734 81.461 118.736 1.00 39.22 748 ALA A O 1
ATOM 4296 N N . ALA A 1 278 ? 39.144 81.001 120.295 1.00 39.13 749 ALA A N 1
ATOM 4297 C CA . ALA A 1 278 ? 39.277 82.261 120.994 1.00 42.04 749 ALA A CA 1
ATOM 4298 C C . ALA A 1 278 ? 38.768 82.083 122.431 1.00 42.12 749 ALA A C 1
ATOM 4299 O O . ALA A 1 278 ? 38.297 81.014 122.814 1.00 40.70 749 ALA A O 1
ATOM 4306 N N . ASP A 1 279 ? 38.867 83.146 123.196 1.00 44.47 750 ASP A N 1
ATOM 4307 C CA . ASP A 1 279 ? 38.426 83.127 124.593 1.00 45.42 750 ASP A CA 1
ATOM 4308 C C . ASP A 1 279 ? 37.002 82.588 124.712 1.00 45.73 750 ASP A C 1
ATOM 4309 O O . ASP A 1 279 ? 36.703 81.760 125.591 1.00 44.14 750 ASP A O 1
ATOM 4318 N N . TRP A 1 280 ? 36.096 83.069 123.856 1.00 44.96 751 TRP A N 1
ATOM 4319 C CA . TRP A 1 280 ? 34.684 82.760 124.080 1.00 45.72 751 TRP A CA 1
ATOM 4320 C C . TRP A 1 280 ? 34.440 81.286 123.842 1.00 42.55 751 TRP A C 1
ATOM 4321 O O . TRP A 1 280 ? 33.624 80.682 124.545 1.00 42.49 751 TRP A O 1
ATOM 4342 N N . SER A 1 281 ? 35.209 80.676 122.926 1.00 40.73 752 SER A N 1
ATOM 4343 C CA . SER A 1 281 ? 34.952 79.322 122.515 1.00 38.59 752 SER A CA 1
ATOM 4344 C C . SER A 1 281 ? 35.803 78.281 123.209 1.00 38.34 752 SER A C 1
ATOM 4345 O O . SER A 1 281 ? 35.414 77.125 123.253 1.00 38.04 752 SER A O 1
ATOM 4353 N N . ALA A 1 282 ? 36.979 78.632 123.663 1.00 38.80 753 ALA A N 1
ATOM 4354 C CA . ALA A 1 282 ? 37.903 77.681 124.268 1.00 37.17 753 ALA A CA 1
ATOM 4355 C C . ALA A 1 282 ? 38.639 78.252 125.462 1.00 41.24 753 ALA A C 1
ATOM 4356 O O . ALA A 1 282 ? 39.455 77.543 126.050 1.00 39.33 753 ALA A O 1
ATOM 4363 N N . GLY A 1 283 ? 38.328 79.475 125.872 1.00 47.36 754 GLY A N 1
ATOM 4364 C CA . GLY A 1 283 ? 38.961 80.016 127.047 1.00 46.39 754 GLY A CA 1
ATOM 4365 C C . GLY A 1 283 ? 40.420 80.344 126.903 1.00 45.57 754 GLY A C 1
ATOM 4366 O O . GLY A 1 283 ? 41.084 80.548 127.944 1.00 45.99 754 GLY A O 1
ATOM 4370 N N . ILE A 1 284 ? 40.942 80.406 125.664 1.00 44.87 755 ILE A N 1
ATOM 4371 C CA . ILE A 1 284 ? 42.323 80.814 125.466 1.00 47.31 755 ILE A CA 1
ATOM 4372 C C . ILE A 1 284 ? 42.394 82.335 125.441 1.00 50.51 755 ILE A C 1
ATOM 4373 O O . ILE A 1 284 ? 41.502 83.008 124.925 1.00 51.26 755 ILE A O 1
ATOM 4389 N N . LYS A 1 285 ? 43.491 82.889 125.947 1.00 55.94 756 LYS A N 1
ATOM 4390 C CA . LYS A 1 285 ? 43.604 84.344 126.033 1.00 59.63 756 LYS A CA 1
ATOM 4391 C C . LYS A 1 285 ? 43.841 84.992 124.676 1.00 60.71 756 LYS A C 1
ATOM 4392 O O . LYS A 1 285 ? 43.228 86.017 124.370 1.00 65.34 756 LYS A O 1
ATOM 4411 N N . TYR A 1 286 ? 44.728 84.439 123.859 1.00 52.91 757 TYR A N 1
ATOM 4412 C CA . TYR A 1 286 ? 44.942 85.005 122.534 1.00 55.00 757 TYR A CA 1
ATOM 4413 C C . TYR A 1 286 ? 44.272 84.113 121.502 1.00 49.92 757 TYR A C 1
ATOM 4414 O O . TYR A 1 286 ? 44.368 82.892 121.591 1.00 44.25 757 TYR A O 1
ATOM 4432 N N . HIS A 1 287 ? 43.567 84.726 120.556 1.00 46.62 758 HIS A N 1
ATOM 4433 C CA . HIS A 1 287 ? 42.845 83.929 119.575 1.00 44.39 758 HIS A CA 1
ATOM 4434 C C . HIS A 1 287 ? 43.843 83.214 118.673 1.00 43.64 758 HIS A C 1
ATOM 4435 O O . HIS A 1 287 ? 45.007 83.607 118.567 1.00 46.59 758 HIS A O 1
ATOM 4449 N N . GLU A 1 288 ? 43.390 82.144 118.052 1.00 41.77 759 GLU A N 1
ATOM 4450 C CA . GLU A 1 288 ? 44.192 81.362 117.119 1.00 39.88 759 GLU A CA 1
ATOM 4451 C C . GLU A 1 288 ? 43.487 81.404 115.763 1.00 39.08 759 GLU A C 1
ATOM 4452 O O . GLU A 1 288 ? 42.261 81.261 115.700 1.00 40.00 759 GLU A O 1
ATOM 4464 N N . GLU A 1 289 ? 44.251 81.623 114.687 1.00 39.14 760 GLU A N 1
ATOM 4465 C CA . GLU A 1 289 ? 43.706 81.601 113.315 1.00 39.26 760 GLU A CA 1
ATOM 4466 C C . GLU A 1 289 ? 44.700 80.873 112.421 1.00 37.55 760 GLU A C 1
ATOM 4467 O O . GLU A 1 289 ? 45.136 81.350 111.367 1.00 38.33 760 GLU A O 1
ATOM 4479 N N . SER A 1 290 ? 45.038 79.666 112.832 1.00 36.25 761 SER A N 1
ATOM 4480 C CA . SER A 1 290 ? 46.081 78.910 112.147 1.00 36.07 761 SER A CA 1
ATOM 4481 C C . SER A 1 290 ? 45.578 78.305 110.841 1.00 34.58 761 SER A C 1
ATOM 4482 O O . SER A 1 290 ? 46.388 78.049 109.931 1.00 34.34 761 SER A O 1
ATOM 4490 N N . ILE A 1 291 ? 44.286 78.032 110.731 1.00 32.86 762 ILE A N 1
ATOM 4491 C CA . ILE A 1 291 ? 43.722 77.621 109.433 1.00 31.75 762 ILE A CA 1
ATOM 4492 C C . ILE A 1 291 ? 43.974 78.704 108.401 1.00 35.65 762 ILE A C 1
ATOM 4493 O O . ILE A 1 291 ? 44.580 78.466 107.340 1.00 36.08 762 ILE A O 1
ATOM 4509 N N . HIS A 1 292 ? 43.612 79.935 108.752 1.00 34.75 763 HIS A N 1
ATOM 4510 C CA . HIS A 1 292 ? 43.797 81.092 107.891 1.00 36.50 763 HIS A CA 1
ATOM 4511 C C . HIS A 1 292 ? 45.250 81.228 107.447 1.00 42.62 763 HIS A C 1
ATOM 4512 O O . HIS A 1 292 ? 45.536 81.490 106.271 1.00 38.19 763 HIS A O 1
ATOM 4526 N N . ALA A 1 293 ? 46.169 81.189 108.406 1.00 38.35 764 ALA A N 1
ATOM 4527 C CA . ALA A 1 293 ? 47.592 81.294 108.105 1.00 40.86 764 ALA A CA 1
ATOM 4528 C C . ALA A 1 293 ? 48.036 80.202 107.132 1.00 38.44 764 ALA A C 1
ATOM 4529 O O . ALA A 1 293 ? 48.744 80.476 106.148 1.00 39.41 764 ALA A O 1
ATOM 4536 N N . ALA A 1 294 ? 47.602 78.964 107.391 1.00 36.13 765 ALA A N 1
ATOM 4537 C CA . ALA A 1 294 ? 47.968 77.832 106.541 1.00 34.89 765 ALA A CA 1
ATOM 4538 C C . ALA A 1 294 ? 47.440 78.039 105.135 1.00 34.68 765 ALA A C 1
ATOM 4539 O O . ALA A 1 294 ? 48.124 77.729 104.148 1.00 34.95 765 ALA A O 1
ATOM 4546 N N . TYR A 1 295 ? 46.201 78.511 105.011 1.00 38.26 766 TYR A N 1
ATOM 4547 C CA . TYR A 1 295 ? 45.646 78.694 103.677 1.00 36.68 766 TYR A CA 1
ATOM 4548 C C . TYR A 1 295 ? 46.496 79.664 102.885 1.00 36.22 766 TYR A C 1
ATOM 4549 O O . TYR A 1 295 ? 46.764 79.459 101.691 1.00 36.27 766 TYR A O 1
ATOM 4567 N N . VAL A 1 296 ? 46.803 80.816 103.492 1.00 38.19 767 VAL A N 1
ATOM 4568 C CA . VAL A 1 296 ? 47.583 81.846 102.805 1.00 40.63 767 VAL A CA 1
ATOM 4569 C C . VAL A 1 296 ? 48.960 81.311 102.468 1.00 45.68 767 VAL A C 1
ATOM 4570 O O . VAL A 1 296 ? 49.507 81.562 101.387 1.00 42.37 767 VAL A O 1
ATOM 4583 N N . HIS A 1 297 ? 49.558 80.574 103.383 1.00 41.86 768 HIS A N 1
ATOM 4584 C CA . HIS A 1 297 ? 50.868 80.028 103.082 1.00 41.28 768 HIS A CA 1
ATOM 4585 C C . HIS A 1 297 ? 50.826 79.081 101.877 1.00 41.64 768 HIS A C 1
ATOM 4586 O O . HIS A 1 297 ? 51.687 79.164 100.993 1.00 41.38 768 HIS A O 1
ATOM 4600 N N . VAL A 1 298 ? 49.862 78.160 101.853 1.00 37.68 769 VAL A N 1
ATOM 4601 C CA . VAL A 1 298 ? 49.831 77.130 100.794 1.00 36.48 769 VAL A CA 1
ATOM 4602 C C . VAL A 1 298 ? 49.650 77.786 99.438 1.00 40.03 769 VAL A C 1
ATOM 4603 O O . VAL A 1 298 ? 50.327 77.434 98.468 1.00 37.98 769 VAL A O 1
ATOM 4616 N N . ILE A 1 299 ? 48.735 78.753 99.351 1.00 37.69 770 ILE A N 1
ATOM 4617 C CA . ILE A 1 299 ? 48.535 79.492 98.109 1.00 40.36 770 ILE A CA 1
ATOM 4618 C C . ILE A 1 299 ? 49.821 80.183 97.689 1.00 42.59 770 ILE A C 1
ATOM 4619 O O . ILE A 1 299 ? 50.281 80.056 96.533 1.00 42.12 770 ILE A O 1
ATOM 4635 N N . GLU A 1 300 ? 50.460 80.882 98.642 1.00 43.00 771 GLU A N 1
ATOM 4636 C CA . GLU A 1 300 ? 51.606 81.694 98.320 1.00 45.90 771 GLU A CA 1
ATOM 4637 C C . GLU A 1 300 ? 52.746 80.841 97.820 1.00 46.23 771 GLU A C 1
ATOM 4638 O O . GLU A 1 300 ? 53.492 81.271 96.926 1.00 48.33 771 GLU A O 1
ATOM 4650 N N . ASN A 1 301 ? 52.920 79.655 98.390 1.00 44.46 772 ASN A N 1
ATOM 4651 C CA . ASN A 1 301 ? 54.011 78.755 98.017 1.00 44.86 772 ASN A CA 1
ATOM 4652 C C . ASN A 1 301 ? 53.647 77.727 96.924 1.00 46.92 772 ASN A C 1
ATOM 4653 O O . ASN A 1 301 ? 54.509 76.928 96.531 1.00 43.68 772 ASN A O 1
ATOM 4664 N N . SER A 1 302 ? 52.408 77.699 96.453 1.00 41.61 773 SER A N 1
ATOM 4665 C CA . SER A 1 302 ? 52.083 76.788 95.350 1.00 40.38 773 SER A CA 1
ATOM 4666 C C . SER A 1 302 ? 52.918 77.130 94.125 1.00 47.78 773 SER A C 1
ATOM 4667 O O . SER A 1 302 ? 53.335 78.286 93.941 1.00 47.90 773 SER A O 1
ATOM 4675 N N . ARG A 1 303 ? 53.163 76.095 93.285 1.00 45.49 774 ARG A N 1
ATOM 4676 C CA . ARG A 1 303 ? 54.014 76.207 92.116 1.00 44.01 774 ARG A CA 1
ATOM 4677 C C . ARG A 1 303 ? 53.289 75.974 90.814 1.00 43.28 774 ARG A C 1
ATOM 4678 O O . ARG A 1 303 ? 53.766 76.462 89.792 1.00 45.22 774 ARG A O 1
ATOM 4699 N N . HIS A 1 304 ? 52.142 75.320 90.825 1.00 41.30 775 HIS A N 1
ATOM 4700 C CA . HIS A 1 304 ? 51.514 74.858 89.586 1.00 42.14 775 HIS A CA 1
ATOM 4701 C C . HIS A 1 304 ? 50.003 75.115 89.550 1.00 38.25 775 HIS A C 1
ATOM 4702 O O . HIS A 1 304 ? 49.492 75.522 88.495 1.00 38.62 775 HIS A O 1
ATOM 4716 N N . TYR A 1 305 ? 49.249 74.737 90.588 1.00 36.33 776 TYR A N 1
ATOM 4717 C CA . TYR A 1 305 ? 47.805 74.919 90.590 1.00 34.80 776 TYR A CA 1
ATOM 4718 C C . TYR A 1 305 ? 47.316 74.899 92.038 1.00 33.59 776 TYR A C 1
ATOM 4719 O O . TYR A 1 305 ? 47.934 74.272 92.891 1.00 33.26 776 TYR A O 1
ATOM 4737 N N . ILE A 1 306 ? 46.175 75.543 92.285 1.00 33.08 777 ILE A N 1
ATOM 4738 C CA . ILE A 1 306 ? 45.359 75.281 93.486 1.00 31.57 777 ILE A CA 1
ATOM 4739 C C . ILE A 1 306 ? 43.957 74.916 93.010 1.00 31.80 777 ILE A C 1
ATOM 4740 O O . ILE A 1 306 ? 43.490 75.420 91.989 1.00 30.63 777 ILE A O 1
ATOM 4756 N N . TYR A 1 307 ? 43.324 73.994 93.746 1.00 28.75 778 TYR A N 1
ATOM 4757 C CA . TYR A 1 307 ? 41.972 73.487 93.569 1.00 27.36 778 TYR A CA 1
ATOM 4758 C C . TYR A 1 307 ? 41.236 73.740 94.866 1.00 27.56 778 TYR A C 1
ATOM 4759 O O . TYR A 1 307 ? 41.656 73.230 95.937 1.00 28.43 778 TYR A O 1
ATOM 4777 N N . ILE A 1 308 ? 40.115 74.478 94.789 1.00 31.85 779 ILE A N 1
ATOM 4778 C CA . ILE A 1 308 ? 39.258 74.853 95.926 1.00 27.46 779 ILE A CA 1
ATOM 4779 C C . ILE A 1 308 ? 37.848 74.306 95.688 1.00 27.60 779 ILE A C 1
ATOM 4780 O O . ILE A 1 308 ? 37.269 74.523 94.608 1.00 30.76 779 ILE A O 1
ATOM 4796 N N . GLU A 1 309 ? 37.295 73.582 96.683 1.00 26.82 780 GLU A N 1
ATOM 4797 C CA . GLU A 1 309 ? 35.859 73.347 96.776 1.00 24.55 780 GLU A CA 1
ATOM 4798 C C . GLU A 1 309 ? 35.452 73.930 98.121 1.00 26.29 780 GLU A C 1
ATOM 4799 O O . GLU A 1 309 ? 36.055 73.581 99.160 1.00 27.31 780 GLU A O 1
ATOM 4811 N N . ASN A 1 310 ? 34.507 74.872 98.133 1.00 28.22 781 ASN A N 1
ATOM 4812 C CA . ASN A 1 310 ? 34.123 75.503 99.388 1.00 31.79 781 ASN A CA 1
ATOM 4813 C C . ASN A 1 310 ? 32.681 76.003 99.347 1.00 33.91 781 ASN A C 1
ATOM 4814 O O . ASN A 1 310 ? 32.175 76.412 98.298 1.00 31.59 781 ASN A O 1
ATOM 4825 N N . GLN A 1 311 ? 32.022 75.976 100.498 1.00 26.42 782 GLN A N 1
ATOM 4826 C CA . GLN A 1 311 ? 30.628 76.389 100.593 1.00 27.13 782 GLN A CA 1
ATOM 4827 C C . GLN A 1 311 ? 30.482 77.886 100.442 1.00 30.46 782 GLN A C 1
ATOM 4828 O O . GLN A 1 311 ? 29.427 78.393 100.030 1.00 31.55 782 GLN A O 1
ATOM 4842 N N . PHE A 1 312 ? 31.509 78.626 100.813 1.00 32.64 783 PHE A N 1
ATOM 4843 C CA . PHE A 1 312 ? 31.514 80.070 100.662 1.00 32.65 783 PHE A CA 1
ATOM 4844 C C . PHE A 1 312 ? 32.783 80.544 99.967 1.00 36.49 783 PHE A C 1
ATOM 4845 O O . PHE A 1 312 ? 33.786 79.824 99.876 1.00 33.98 783 PHE A O 1
ATOM 4862 N N . PHE A 1 313 ? 32.743 81.783 99.499 1.00 34.09 784 PHE A N 1
ATOM 4863 C CA . PHE A 1 313 ? 33.830 82.383 98.736 1.00 34.87 784 PHE A CA 1
ATOM 4864 C C . PHE A 1 313 ? 33.749 83.876 99.029 1.00 45.86 784 PHE A C 1
ATOM 4865 O O . PHE A 1 313 ? 33.503 84.688 98.164 1.00 38.85 784 PHE A O 1
ATOM 4882 N N . ILE A 1 314 ? 33.920 84.243 100.311 1.00 44.28 785 ILE A N 1
ATOM 4883 C CA . ILE A 1 314 ? 33.796 85.618 100.783 1.00 40.63 785 ILE A CA 1
ATOM 4884 C C . ILE A 1 314 ? 35.187 86.092 101.185 1.00 50.84 785 ILE A C 1
ATOM 4885 O O . ILE A 1 314 ? 35.721 85.623 102.200 1.00 44.49 785 ILE A O 1
ATOM 4901 N N . SER A 1 315 ? 35.815 86.947 100.379 1.00 43.58 786 SER A N 1
ATOM 4902 C CA . SER A 1 315 ? 37.154 87.419 100.717 1.00 44.84 786 SER A CA 1
ATOM 4903 C C . SER A 1 315 ? 37.457 88.691 99.909 1.00 49.01 786 SER A C 1
ATOM 4904 O O . SER A 1 315 ? 36.535 89.409 99.517 1.00 48.97 786 SER A O 1
ATOM 4912 N N . CYS A 1 316 ? 38.750 88.981 99.690 1.00 48.55 787 CYS A N 1
ATOM 4913 C CA . CYS A 1 316 ? 39.246 90.259 99.181 1.00 51.71 787 CYS A CA 1
ATOM 4914 C C . CYS A 1 316 ? 39.122 91.359 100.244 1.00 54.16 787 CYS A C 1
ATOM 4915 O O . CYS A 1 316 ? 38.105 92.046 100.295 1.00 55.42 787 CYS A O 1
ATOM 4923 N N . ALA A 1 317 ? 40.162 91.540 101.046 1.00 55.04 788 ALA A N 1
ATOM 4924 C CA . ALA A 1 317 ? 40.094 92.424 102.225 1.00 57.16 788 ALA A CA 1
ATOM 4925 C C . ALA A 1 317 ? 40.138 93.897 101.850 1.00 61.15 788 ALA A C 1
ATOM 4926 O O . ALA A 1 317 ? 40.999 94.331 101.069 1.00 62.59 788 ALA A O 1
ATOM 4933 N N . ASP A 1 318 ? 39.187 94.658 102.386 1.00 62.52 789 ASP A N 1
ATOM 4934 C CA . ASP A 1 318 ? 39.294 96.106 102.424 1.00 66.53 789 ASP A CA 1
ATOM 4935 C C . ASP A 1 318 ? 39.592 96.582 103.840 1.00 70.70 789 ASP A C 1
ATOM 4936 O O . ASP A 1 318 ? 39.574 97.783 104.081 1.00 71.52 789 ASP A O 1
ATOM 4945 N N . ASP A 1 319 ? 39.839 95.657 104.781 1.00 73.99 790 ASP A N 1
ATOM 4946 C CA . ASP A 1 319 ? 40.168 95.982 106.182 1.00 78.08 790 ASP A CA 1
ATOM 4947 C C . ASP A 1 319 ? 39.161 96.963 106.775 1.00 79.69 790 ASP A C 1
ATOM 4948 O O . ASP A 1 319 ? 39.500 97.841 107.560 1.00 83.39 790 ASP A O 1
ATOM 4957 N N . LYS A 1 320 ? 37.903 96.801 106.383 1.00 73.93 791 LYS A N 1
ATOM 4958 C CA . LYS A 1 320 ? 36.785 97.578 106.891 1.00 70.37 791 LYS A CA 1
ATOM 4959 C C . LYS A 1 320 ? 35.620 96.617 107.084 1.00 72.94 791 LYS A C 1
ATOM 4960 O O . LYS A 1 320 ? 35.111 96.487 108.202 1.00 70.39 791 LYS A O 1
ATOM 4979 N N . VAL A 1 321 ? 35.250 95.864 106.026 1.00 71.34 792 VAL A N 1
ATOM 4980 C CA . VAL A 1 321 ? 34.095 94.966 106.067 1.00 65.54 792 VAL A CA 1
ATOM 4981 C C . VAL A 1 321 ? 34.486 93.499 105.894 1.00 63.50 792 VAL A C 1
ATOM 4982 O O . VAL A 1 321 ? 33.833 92.599 106.448 1.00 63.19 792 VAL A O 1
ATOM 4995 N N . VAL A 1 322 ? 35.560 93.242 105.157 1.00 58.10 793 VAL A N 1
ATOM 4996 C CA . VAL A 1 322 ? 36.097 91.914 104.990 1.00 54.84 793 VAL A CA 1
ATOM 4997 C C . VAL A 1 322 ? 37.571 91.985 105.294 1.00 55.34 793 VAL A C 1
ATOM 4998 O O . VAL A 1 322 ? 38.232 92.950 104.915 1.00 57.87 793 VAL A O 1
ATOM 5011 N N . PHE A 1 323 ? 38.097 90.950 105.937 1.00 53.08 794 PHE A N 1
ATOM 5012 C CA . PHE A 1 323 ? 39.450 91.011 106.476 1.00 53.72 794 PHE A CA 1
ATOM 5013 C C . PHE A 1 323 ? 40.374 89.868 106.073 1.00 51.38 794 PHE A C 1
ATOM 5014 O O . PHE A 1 323 ? 41.588 90.046 106.016 1.00 52.36 794 PHE A O 1
ATOM 5031 N N . ASN A 1 324 ? 39.841 88.703 105.750 1.00 48.53 795 ASN A N 1
ATOM 5032 C CA . ASN A 1 324 ? 40.713 87.560 105.548 1.00 46.43 795 ASN A CA 1
ATOM 5033 C C . ASN A 1 324 ? 41.467 87.728 104.223 1.00 51.73 795 ASN A C 1
ATOM 5034 O O . ASN A 1 324 ? 41.057 88.486 103.346 1.00 48.45 795 ASN A O 1
ATOM 5045 N N . LYS A 1 325 ? 42.647 87.116 104.169 1.00 46.46 796 LYS A N 1
ATOM 5046 C CA . LYS A 1 325 ? 43.644 87.421 103.169 1.00 47.76 796 LYS A CA 1
ATOM 5047 C C . LYS A 1 325 ? 43.615 86.420 102.000 1.00 45.73 796 LYS A C 1
ATOM 5048 O O . LYS A 1 325 ? 44.567 86.376 101.219 1.00 46.43 796 LYS A O 1
ATOM 5067 N N . ILE A 1 326 ? 42.627 85.540 101.930 1.00 43.33 797 ILE A N 1
ATOM 5068 C CA . ILE A 1 326 ? 42.735 84.412 100.972 1.00 41.33 797 ILE A CA 1
ATOM 5069 C C . ILE A 1 326 ? 42.517 84.895 99.555 1.00 42.23 797 ILE A C 1
ATOM 5070 O O . ILE A 1 326 ? 43.260 84.523 98.637 1.00 42.18 797 ILE A O 1
ATOM 5086 N N . GLY A 1 327 ? 41.458 85.669 99.331 1.00 43.94 798 GLY A N 1
ATOM 5087 C CA . GLY A 1 327 ? 41.179 86.108 97.948 1.00 49.63 798 GLY A CA 1
ATOM 5088 C C . GLY A 1 327 ? 42.296 86.946 97.346 1.00 47.33 798 GLY A C 1
ATOM 5089 O O . GLY A 1 327 ? 42.610 86.841 96.150 1.00 49.24 798 GLY A O 1
ATOM 5093 N N . ASP A 1 328 ? 42.895 87.822 98.157 1.00 48.57 799 ASP A N 1
ATOM 5094 C CA . ASP A 1 328 ? 44.050 88.582 97.727 1.00 51.19 799 ASP A CA 1
ATOM 5095 C C . ASP A 1 328 ? 45.275 87.712 97.514 1.00 50.42 799 ASP A C 1
ATOM 5096 O O . ASP A 1 328 ? 46.113 88.060 96.669 1.00 52.17 799 ASP A O 1
ATOM 5105 N N . ALA A 1 329 ? 45.465 86.660 98.309 1.00 48.22 800 ALA A N 1
ATOM 5106 C CA . ALA A 1 329 ? 46.568 85.759 98.029 1.00 47.51 800 ALA A CA 1
ATOM 5107 C C . ALA A 1 329 ? 46.392 85.080 96.659 1.00 46.36 800 ALA A C 1
ATOM 5108 O O . ALA A 1 329 ? 47.370 84.862 95.933 1.00 47.16 800 ALA A O 1
ATOM 5115 N N . ILE A 1 330 ? 45.164 84.698 96.332 1.00 44.55 801 ILE A N 1
ATOM 5116 C CA . ILE A 1 330 ? 44.908 84.036 95.033 1.00 43.45 801 ILE A CA 1
ATOM 5117 C C . ILE A 1 330 ? 45.292 84.979 93.902 1.00 46.42 801 ILE A C 1
ATOM 5118 O O . ILE A 1 330 ? 46.157 84.665 93.080 1.00 46.48 801 ILE A O 1
ATOM 5134 N N . ALA A 1 331 ? 44.690 86.174 93.889 1.00 47.71 802 ALA A N 1
ATOM 5135 C CA . ALA A 1 331 ? 44.990 87.173 92.857 1.00 50.40 802 ALA A CA 1
ATOM 5136 C C . ALA A 1 331 ? 46.486 87.448 92.743 1.00 52.55 802 ALA A C 1
ATOM 5137 O O . ALA A 1 331 ? 47.034 87.565 91.638 1.00 53.86 802 ALA A O 1
ATOM 5144 N N . GLN A 1 332 ? 47.168 87.604 93.865 1.00 53.19 803 GLN A N 1
ATOM 5145 C CA . GLN A 1 332 ? 48.589 87.910 93.819 1.00 55.53 803 GLN A CA 1
ATOM 5146 C C . GLN A 1 332 ? 49.443 86.726 93.364 1.00 54.26 803 GLN A C 1
ATOM 5147 O O . GLN A 1 332 ? 50.416 86.935 92.621 1.00 56.31 803 GLN A O 1
ATOM 5161 N N . ARG A 1 333 ? 49.045 85.475 93.667 1.00 51.10 804 ARG A N 1
ATOM 5162 C CA . ARG A 1 333 ? 49.787 84.327 93.142 1.00 50.05 804 ARG A CA 1
ATOM 5163 C C . ARG A 1 333 ? 49.661 84.230 91.604 1.00 50.40 804 ARG A C 1
ATOM 5164 O O . ARG A 1 333 ? 50.606 83.821 90.917 1.00 51.26 804 ARG A O 1
ATOM 5185 N N . ILE A 1 334 ? 48.478 84.526 91.083 1.00 49.70 805 ILE A N 1
ATOM 5186 C CA . ILE A 1 334 ? 48.264 84.466 89.627 1.00 50.04 805 ILE A CA 1
ATOM 5187 C C . ILE A 1 334 ? 49.140 85.503 88.931 1.00 53.54 805 ILE A C 1
ATOM 5188 O O . ILE A 1 334 ? 49.799 85.227 87.915 1.00 54.47 805 ILE A O 1
ATOM 5204 N N . LEU A 1 335 ? 49.186 86.708 89.502 1.00 55.74 806 LEU A N 1
ATOM 5205 C CA . LEU A 1 335 ? 49.991 87.771 88.910 1.00 59.42 806 LEU A CA 1
ATOM 5206 C C . LEU A 1 335 ? 51.475 87.457 88.984 1.00 61.46 806 LEU A C 1
ATOM 5207 O O . LEU A 1 335 ? 52.215 87.775 88.049 1.00 63.25 806 LEU A O 1
ATOM 5223 N N . LYS A 1 336 ? 51.924 86.762 90.017 1.00 59.45 807 LYS A N 1
ATOM 5224 C CA . LYS A 1 336 ? 53.292 86.280 89.993 1.00 60.61 807 LYS A CA 1
ATOM 5225 C C . LYS A 1 336 ? 53.516 85.305 88.842 1.00 61.22 807 LYS A C 1
ATOM 5226 O O . LYS A 1 336 ? 54.526 85.421 88.129 1.00 62.09 807 LYS A O 1
ATOM 5245 N N . ALA A 1 337 ? 52.596 84.332 88.628 1.00 56.45 808 ALA A N 1
ATOM 5246 C CA . ALA A 1 337 ? 52.778 83.389 87.527 1.00 55.68 808 ALA A CA 1
ATOM 5247 C C . ALA A 1 337 ? 52.859 84.149 86.204 1.00 58.11 808 ALA A C 1
ATOM 5248 O O . ALA A 1 337 ? 53.719 83.881 85.351 1.00 59.65 808 ALA A O 1
ATOM 5255 N N . HIS A 1 338 ? 52.001 85.144 86.038 1.00 58.77 809 HIS A N 1
ATOM 5256 C CA . HIS A 1 338 ? 52.038 85.897 84.803 1.00 61.20 809 HIS A CA 1
ATOM 5257 C C . HIS A 1 338 ? 53.388 86.628 84.672 1.00 65.04 809 HIS A C 1
ATOM 5258 O O . HIS A 1 338 ? 54.076 86.530 83.641 1.00 66.83 809 HIS A O 1
ATOM 5272 N N . ARG A 1 339 ? 53.810 87.321 85.742 1.00 70.36 810 ARG A N 1
ATOM 5273 C CA . ARG A 1 339 ? 55.066 88.050 85.667 1.00 74.91 810 ARG A CA 1
ATOM 5274 C C . ARG A 1 339 ? 56.225 87.130 85.277 1.00 78.48 810 ARG A C 1
ATOM 5275 O O . ARG A 1 339 ? 57.054 87.505 84.441 1.00 79.17 810 ARG A O 1
ATOM 5296 N N . GLU A 1 340 ? 56.297 85.915 85.831 1.00 67.93 811 GLU A N 1
ATOM 5297 C CA . GLU A 1 340 ? 57.381 84.988 85.485 1.00 68.43 811 GLU A CA 1
ATOM 5298 C C . GLU A 1 340 ? 57.088 84.165 84.237 1.00 67.25 811 GLU A C 1
ATOM 5299 O O . GLU A 1 340 ? 57.859 83.249 83.911 1.00 67.56 811 GLU A O 1
ATOM 5311 N N . ASN A 1 341 ? 56.007 84.475 83.524 1.00 66.34 812 ASN A N 1
ATOM 5312 C CA . ASN A 1 341 ? 55.668 83.768 82.286 1.00 65.39 812 ASN A CA 1
ATOM 5313 C C . ASN A 1 341 ? 55.517 82.269 82.525 1.00 64.63 812 ASN A C 1
ATOM 5314 O O . ASN A 1 341 ? 56.000 81.454 81.730 1.00 62.38 812 ASN A O 1
ATOM 5325 N N A GLN A 1 342 ? 54.837 81.887 83.607 0.45 63.13 813 GLN A N 1
ATOM 5326 N N B GLN A 1 342 ? 54.811 81.923 83.615 0.55 63.16 813 GLN A N 1
ATOM 5327 C CA A GLN A 1 342 ? 54.676 80.479 83.929 0.45 60.01 813 GLN A CA 1
ATOM 5328 C CA B GLN A 1 342 ? 54.599 80.557 84.069 0.55 60.00 813 GLN A CA 1
ATOM 5329 C C A GLN A 1 342 ? 53.206 80.081 83.969 0.45 57.01 813 GLN A C 1
ATOM 5330 C C B GLN A 1 342 ? 53.156 80.108 83.855 0.55 57.03 813 GLN A C 1
ATOM 5331 O O A GLN A 1 342 ? 52.328 80.877 84.329 0.45 56.45 813 GLN A O 1
ATOM 5332 O O B GLN A 1 342 ? 52.215 80.906 83.938 0.55 57.02 813 GLN A O 1
ATOM 5359 N N . LYS A 1 343 ? 52.991 78.795 83.673 1.00 53.76 814 LYS A N 1
ATOM 5360 C CA . LYS A 1 343 ? 51.668 78.196 83.594 1.00 50.71 814 LYS A CA 1
ATOM 5361 C C . LYS A 1 343 ? 51.213 77.944 85.021 1.00 46.83 814 LYS A C 1
ATOM 5362 O O . LYS A 1 343 ? 51.981 77.380 85.819 1.00 46.12 814 LYS A O 1
ATOM 5381 N N . TYR A 1 344 ? 50.016 78.445 85.355 1.00 44.99 815 TYR A N 1
ATOM 5382 C CA . TYR A 1 344 ? 49.466 78.314 86.720 1.00 43.17 815 TYR A CA 1
ATOM 5383 C C . TYR A 1 344 ? 47.945 78.322 86.612 1.00 41.29 815 TYR A C 1
ATOM 5384 O O . TYR A 1 344 ? 47.404 79.145 85.867 1.00 42.24 815 TYR A O 1
ATOM 5402 N N . ARG A 1 345 ? 47.239 77.435 87.338 1.00 38.83 816 ARG A N 1
ATOM 5403 C CA . ARG A 1 345 ? 45.790 77.354 87.214 1.00 37.18 816 ARG A CA 1
ATOM 5404 C C . ARG A 1 345 ? 45.129 77.414 88.575 1.00 35.88 816 ARG A C 1
ATOM 5405 O O . ARG A 1 345 ? 45.618 76.773 89.493 1.00 35.12 816 ARG A O 1
ATOM 5426 N N . VAL A 1 346 ? 43.970 78.063 88.666 1.00 41.79 817 VAL A N 1
ATOM 5427 C CA . VAL A 1 346 ? 43.169 78.101 89.882 1.00 42.75 817 VAL A CA 1
ATOM 5428 C C . VAL A 1 346 ? 41.777 77.609 89.517 1.00 32.82 817 VAL A C 1
ATOM 5429 O O . VAL A 1 346 ? 41.112 78.228 88.696 1.00 34.78 817 VAL A O 1
ATOM 5442 N N . TYR A 1 347 ? 41.330 76.549 90.173 1.00 31.18 818 TYR A N 1
ATOM 5443 C CA . TYR A 1 347 ? 39.988 75.981 90.030 1.00 30.42 818 TYR A CA 1
ATOM 5444 C C . TYR A 1 347 ? 39.186 76.260 91.298 1.00 30.50 818 TYR A C 1
ATOM 5445 O O . TYR A 1 347 ? 39.634 75.892 92.400 1.00 30.85 818 TYR A O 1
ATOM 5463 N N . VAL A 1 348 ? 37.993 76.853 91.123 1.00 31.72 819 VAL A N 1
ATOM 5464 C CA . VAL A 1 348 ? 37.095 77.234 92.205 1.00 31.23 819 VAL A CA 1
ATOM 5465 C C . VAL A 1 348 ? 35.680 76.673 91.994 1.00 31.39 819 VAL A C 1
ATOM 5466 O O . VAL A 1 348 ? 35.011 77.013 91.011 1.00 34.02 819 VAL A O 1
ATOM 5479 N N . VAL A 1 349 ? 35.217 75.819 92.935 1.00 27.09 820 VAL A N 1
ATOM 5480 C CA . VAL A 1 349 ? 33.951 75.113 92.878 1.00 26.18 820 VAL A CA 1
ATOM 5481 C C . VAL A 1 349 ? 33.230 75.469 94.181 1.00 28.28 820 VAL A C 1
ATOM 5482 O O . VAL A 1 349 ? 33.740 75.150 95.272 1.00 27.46 820 VAL A O 1
ATOM 5495 N N . ILE A 1 350 ? 32.094 76.159 94.069 1.00 27.47 821 ILE A N 1
ATOM 5496 C CA . ILE A 1 350 ? 31.301 76.617 95.204 1.00 32.40 821 ILE A CA 1
ATOM 5497 C C . ILE A 1 350 ? 29.860 76.318 94.832 1.00 31.19 821 ILE A C 1
ATOM 5498 O O . ILE A 1 350 ? 29.590 75.993 93.656 1.00 29.66 821 ILE A O 1
ATOM 5514 N N . PRO A 1 351 ? 28.918 76.460 95.762 1.00 31.25 822 PRO A N 1
ATOM 5515 C CA . PRO A 1 351 ? 27.517 76.228 95.424 1.00 28.17 822 PRO A CA 1
ATOM 5516 C C . PRO A 1 351 ? 26.963 77.295 94.518 1.00 29.64 822 PRO A C 1
ATOM 5517 O O . PRO A 1 351 ? 27.326 78.477 94.571 1.00 32.75 822 PRO A O 1
ATOM 5528 N N . LEU A 1 352 ? 26.016 76.867 93.689 1.00 31.06 823 LEU A N 1
ATOM 5529 C CA . LEU A 1 352 ? 25.425 77.815 92.767 1.00 31.31 823 LEU A CA 1
ATOM 5530 C C . LEU A 1 352 ? 24.529 78.797 93.491 1.00 34.79 823 LEU A C 1
ATOM 5531 O O . LEU A 1 352 ? 24.284 79.875 92.985 1.00 34.62 823 LEU A O 1
ATOM 5547 N N . LEU A 1 353 ? 23.907 78.370 94.590 1.00 32.65 824 LEU A N 1
ATOM 5548 C CA . LEU A 1 353 ? 23.127 79.281 95.435 1.00 35.35 824 LEU A CA 1
ATOM 5549 C C . LEU A 1 353 ? 23.422 78.927 96.849 1.00 33.88 824 LEU A C 1
ATOM 5550 O O . LEU A 1 353 ? 23.733 77.761 97.170 1.00 33.93 824 LEU A O 1
ATOM 5566 N N . PRO A 1 354 ? 23.361 79.874 97.789 1.00 37.70 825 PRO A N 1
ATOM 5567 C CA . PRO A 1 354 ? 23.501 79.562 99.226 1.00 39.59 825 PRO A CA 1
ATOM 5568 C C . PRO A 1 354 ? 22.296 78.803 99.743 1.00 39.96 825 PRO A C 1
ATOM 5569 O O . PRO A 1 354 ? 21.163 79.125 99.374 1.00 43.19 825 PRO A O 1
ATOM 5580 N N . GLY A 1 355 ? 22.531 77.844 100.671 1.00 39.63 826 GLY A N 1
ATOM 5581 C CA . GLY A 1 355 ? 21.439 77.087 101.245 1.00 43.35 826 GLY A CA 1
ATOM 5582 C C . GLY A 1 355 ? 21.066 77.677 102.594 1.00 48.44 826 GLY A C 1
ATOM 5583 O O . GLY A 1 355 ? 21.856 78.444 103.152 1.00 51.97 826 GLY A O 1
ATOM 5587 N N . PHE A 1 356 ? 19.851 77.393 103.063 1.00 50.92 827 PHE A N 1
ATOM 5588 C CA . PHE A 1 356 ? 19.416 77.874 104.369 1.00 54.99 827 PHE A CA 1
ATOM 5589 C C . PHE A 1 356 ? 19.073 76.655 105.196 1.00 56.42 827 PHE A C 1
ATOM 5590 O O . PHE A 1 356 ? 18.204 75.864 104.805 1.00 56.11 827 PHE A O 1
ATOM 5607 N N . GLU A 1 357 ? 19.805 76.462 106.290 1.00 61.18 828 GLU A N 1
ATOM 5608 C CA . GLU A 1 357 ? 19.432 75.420 107.235 1.00 63.25 828 GLU A CA 1
ATOM 5609 C C . GLU A 1 357 ? 19.322 75.993 108.625 1.00 58.60 828 GLU A C 1
ATOM 5610 O O . GLU A 1 357 ? 18.609 75.396 109.429 1.00 58.04 828 GLU A O 1
ATOM 5622 N N . GLY A 1 363 ? 15.451 84.223 108.227 1.00 94.94 834 GLY A N 1
ATOM 5623 C CA . GLY A 1 363 ? 15.292 85.443 107.448 1.00 98.02 834 GLY A CA 1
ATOM 5624 C C . GLY A 1 363 ? 15.027 85.196 105.971 1.00 98.72 834 GLY A C 1
ATOM 5625 O O . GLY A 1 363 ? 14.650 86.093 105.203 1.00 100.46 834 GLY A O 1
ATOM 5628 N N . GLY A 1 364 ? 15.226 83.959 105.564 1.00 102.06 835 GLY A N 1
ATOM 5629 C CA . GLY A 1 364 ? 14.865 83.577 104.219 1.00 100.97 835 GLY A CA 1
ATOM 5630 C C . GLY A 1 364 ? 15.653 84.382 103.208 1.00 103.34 835 GLY A C 1
ATOM 5631 O O . GLY A 1 364 ? 16.889 84.399 103.218 1.00 105.47 835 GLY A O 1
ATOM 5635 N N . GLY A 1 365 ? 14.934 85.082 102.330 1.00 97.52 836 GLY A N 1
ATOM 5636 C CA . GLY A 1 365 ? 15.534 85.564 101.100 1.00 90.57 836 GLY A CA 1
ATOM 5637 C C . GLY A 1 365 ? 16.584 86.648 101.265 1.00 86.32 836 GLY A C 1
ATOM 5638 O O . GLY A 1 365 ? 17.536 86.698 100.483 1.00 82.87 836 GLY A O 1
ATOM 5642 N N . ASN A 1 366 ? 16.425 87.545 102.249 1.00 87.44 837 ASN A N 1
ATOM 5643 C CA . ASN A 1 366 ? 17.448 88.567 102.457 1.00 86.22 837 ASN A CA 1
ATOM 5644 C C . ASN A 1 366 ? 18.749 87.948 102.963 1.00 82.57 837 ASN A C 1
ATOM 5645 O O . ASN A 1 366 ? 19.840 88.453 102.668 1.00 83.67 837 ASN A O 1
ATOM 5656 N N . ALA A 1 367 ? 18.672 86.845 103.703 1.00 76.03 838 ALA A N 1
ATOM 5657 C CA . ALA A 1 367 ? 19.902 86.156 104.065 1.00 75.38 838 ALA A CA 1
ATOM 5658 C C . ALA A 1 367 ? 20.580 85.608 102.823 1.00 72.14 838 ALA A C 1
ATOM 5659 O O . ALA A 1 367 ? 21.769 85.852 102.602 1.00 72.25 838 ALA A O 1
ATOM 5666 N N . LEU A 1 368 ? 19.835 84.888 101.978 1.00 71.48 839 LEU A N 1
ATOM 5667 C CA . LEU A 1 368 ? 20.412 84.393 100.731 1.00 68.77 839 LEU A CA 1
ATOM 5668 C C . LEU A 1 368 ? 21.092 85.522 99.945 1.00 65.01 839 LEU A C 1
ATOM 5669 O O . LEU A 1 368 ? 22.223 85.368 99.461 1.00 65.87 839 LEU A O 1
ATOM 5685 N N . GLN A 1 369 ? 20.421 86.666 99.801 1.00 56.23 840 GLN A N 1
ATOM 5686 C CA . GLN A 1 369 ? 20.977 87.708 98.944 1.00 59.92 840 GLN A CA 1
ATOM 5687 C C . GLN A 1 369 ? 22.246 88.303 99.523 1.00 59.02 840 GLN A C 1
ATOM 5688 O O . GLN A 1 369 ? 23.166 88.647 98.772 1.00 55.49 840 GLN A O 1
ATOM 5702 N N . ALA A 1 370 ? 22.328 88.414 100.851 1.00 59.11 841 ALA A N 1
ATOM 5703 C CA . ALA A 1 370 ? 23.522 88.980 101.457 1.00 51.28 841 ALA A CA 1
ATOM 5704 C C . ALA A 1 370 ? 24.732 88.095 101.178 1.00 48.52 841 ALA A C 1
ATOM 5705 O O . ALA A 1 370 ? 25.810 88.582 100.843 1.00 50.45 841 ALA A O 1
ATOM 5712 N N . ILE A 1 371 ? 24.578 86.786 101.295 1.00 47.14 842 ILE A N 1
ATOM 5713 C CA . ILE A 1 371 ? 25.719 85.921 100.989 1.00 45.32 842 ILE A CA 1
ATOM 5714 C C . ILE A 1 371 ? 26.061 85.989 99.494 1.00 46.14 842 ILE A C 1
ATOM 5715 O O . ILE A 1 371 ? 27.242 85.990 99.109 1.00 50.27 842 ILE A O 1
ATOM 5731 N N . MET A 1 372 ? 25.069 86.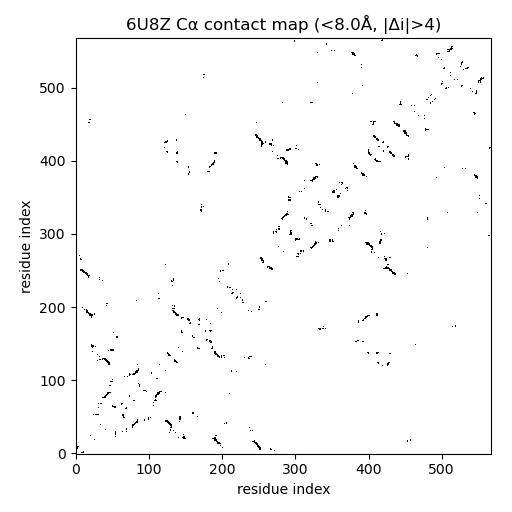076 98.613 1.00 50.36 843 MET A N 1
ATOM 5732 C CA . MET A 1 372 ? 25.401 86.226 97.207 1.00 51.05 843 MET A CA 1
ATOM 5733 C C . MET A 1 372 ? 26.161 87.526 96.930 1.00 51.60 843 MET A C 1
ATOM 5734 O O . MET A 1 372 ? 27.083 87.557 96.109 1.00 51.74 843 MET A O 1
ATOM 5748 N N . HIS A 1 373 ? 25.790 88.611 97.604 1.00 48.76 844 HIS A N 1
ATOM 5749 C CA . HIS A 1 373 ? 26.556 89.843 97.486 1.00 53.76 844 HIS A CA 1
ATOM 5750 C C . HIS A 1 373 ? 28.039 89.616 97.725 1.00 49.96 844 HIS A C 1
ATOM 5751 O O . HIS A 1 373 ? 28.875 89.989 96.891 1.00 52.80 844 HIS A O 1
ATOM 5765 N N . PHE A 1 374 ? 28.397 88.967 98.854 1.00 48.20 845 PHE A N 1
ATOM 5766 C CA . PHE A 1 374 ? 29.801 88.872 99.215 1.00 47.61 845 PHE A CA 1
ATOM 5767 C C . PHE A 1 374 ? 30.542 87.829 98.424 1.00 45.21 845 PHE A C 1
ATOM 5768 O O . PHE A 1 374 ? 31.754 87.974 98.225 1.00 45.34 845 PHE A O 1
ATOM 5785 N N . ASN A 1 375 ? 29.852 86.779 97.974 1.00 43.22 846 ASN A N 1
ATOM 5786 C CA . ASN A 1 375 ? 30.495 85.794 97.106 1.00 43.77 846 ASN A CA 1
ATOM 5787 C C . ASN A 1 375 ? 30.887 86.447 95.787 1.00 42.41 846 ASN A C 1
ATOM 5788 O O . ASN A 1 375 ? 32.016 86.316 95.314 1.00 42.09 846 ASN A O 1
ATOM 5799 N N . TYR A 1 376 ? 29.968 87.194 95.220 1.00 44.06 847 TYR A N 1
ATOM 5800 C CA . TYR A 1 376 ? 30.235 87.935 93.982 1.00 45.64 847 TYR A CA 1
ATOM 5801 C C . TYR A 1 376 ? 31.259 89.051 94.179 1.00 47.89 847 TYR A C 1
ATOM 5802 O O . TYR A 1 376 ? 32.036 89.386 93.265 1.00 49.88 847 TYR A O 1
ATOM 5820 N N . ARG A 1 377 ? 31.212 89.709 95.332 1.00 49.24 848 ARG A N 1
ATOM 5821 C CA . ARG A 1 377 ? 32.204 90.720 95.628 1.00 51.48 848 ARG A CA 1
ATOM 5822 C C . ARG A 1 377 ? 33.610 90.140 95.563 1.00 50.21 848 ARG A C 1
ATOM 5823 O O . ARG A 1 377 ? 34.536 90.824 95.133 1.00 51.97 848 ARG A O 1
ATOM 5844 N N . THR A 1 378 ? 33.798 88.882 95.979 1.00 47.38 849 THR A N 1
ATOM 5845 C CA . THR A 1 378 ? 35.127 88.265 95.893 1.00 46.26 849 THR A CA 1
ATOM 5846 C C . THR A 1 378 ? 35.457 87.899 94.444 1.00 46.20 849 THR A C 1
ATOM 5847 O O . THR A 1 378 ? 36.605 88.043 93.992 1.00 46.48 849 THR A O 1
ATOM 5858 N N A MET A 1 379 ? 34.463 87.392 93.728 0.51 44.63 850 MET A N 1
ATOM 5859 N N B MET A 1 379 ? 34.452 87.407 93.728 0.49 44.66 850 MET A N 1
ATOM 5860 C CA A MET A 1 379 ? 34.694 86.837 92.393 0.51 46.83 850 MET A CA 1
ATOM 5861 C CA B MET A 1 379 ? 34.623 86.781 92.414 0.49 46.83 850 MET A CA 1
ATOM 5862 C C A MET A 1 379 ? 34.882 87.940 91.368 0.51 48.74 850 MET A C 1
ATOM 5863 C C B MET A 1 379 ? 34.820 87.829 91.321 0.49 48.51 850 MET A C 1
ATOM 5864 O O A MET A 1 379 ? 35.952 88.084 90.774 0.51 49.12 850 MET A O 1
ATOM 5865 O O B MET A 1 379 ? 35.859 87.851 90.658 0.49 46.66 850 MET A O 1
ATOM 5892 N N . CYS A 1 380 ? 33.849 88.733 91.155 1.00 49.57 851 CYS A N 1
ATOM 5893 C CA . CYS A 1 380 ? 33.869 89.624 90.011 1.00 55.31 851 CYS A CA 1
ATOM 5894 C C . CYS A 1 380 ? 33.221 90.996 90.126 1.00 63.80 851 CYS A C 1
ATOM 5895 O O . CYS A 1 380 ? 33.221 91.716 89.111 1.00 66.36 851 CYS A O 1
ATOM 5903 N N . ARG A 1 381 ? 32.676 91.397 91.275 1.00 59.87 852 ARG A N 1
ATOM 5904 C CA . ARG A 1 381 ? 32.007 92.697 91.385 1.00 64.89 852 ARG A CA 1
ATOM 5905 C C . ARG A 1 381 ? 32.830 93.689 92.195 1.00 66.67 852 ARG A C 1
ATOM 5906 O O . ARG A 1 381 ? 32.756 93.741 93.429 1.00 64.43 852 ARG A O 1
ATOM 5927 N N . GLY A 1 382 ? 33.563 94.534 91.477 1.00 73.48 853 GLY A N 1
ATOM 5928 C CA . GLY A 1 382 ? 34.376 95.565 92.107 1.00 71.67 853 GLY A CA 1
ATOM 5929 C C . GLY A 1 382 ? 35.808 95.476 91.607 1.00 69.31 853 GLY A C 1
ATOM 5930 O O . GLY A 1 382 ? 36.318 94.395 91.306 1.00 67.88 853 GLY A O 1
ATOM 5934 N N . GLU A 1 383 ? 36.473 96.640 91.515 1.00 71.31 854 GLU A N 1
ATOM 5935 C CA . GLU A 1 383 ? 37.882 96.651 91.128 1.00 76.13 854 GLU A CA 1
ATOM 5936 C C . GLU A 1 383 ? 38.726 95.852 92.104 1.00 74.88 854 GLU A C 1
ATOM 5937 O O . GLU A 1 383 ? 39.838 95.443 91.745 1.00 79.08 854 GLU A O 1
ATOM 5949 N N . ASN A 1 384 ? 38.218 95.645 93.339 1.00 66.55 855 ASN A N 1
ATOM 5950 C CA . ASN A 1 384 ? 38.888 94.890 94.373 1.00 64.17 855 ASN A CA 1
ATOM 5951 C C . ASN A 1 384 ? 38.646 93.379 94.235 1.00 60.09 855 ASN A C 1
ATOM 5952 O O . ASN A 1 384 ? 39.371 92.589 94.870 1.00 58.32 855 ASN A O 1
ATOM 5963 N N . SER A 1 385 ? 37.627 92.973 93.464 1.00 58.48 856 SER A N 1
ATOM 5964 C CA . SER A 1 385 ? 37.351 91.563 93.178 1.00 54.94 856 SER A CA 1
ATOM 5965 C C . SER A 1 385 ? 38.612 90.858 92.700 1.00 53.96 856 SER A C 1
ATOM 5966 O O . SER A 1 385 ? 39.544 91.515 92.208 1.00 56.20 856 SER A O 1
ATOM 5974 N N . ILE A 1 386 ? 38.651 89.529 92.775 1.00 50.89 857 ILE A N 1
ATOM 5975 C CA . ILE A 1 386 ? 39.757 88.822 92.128 1.00 50.20 857 ILE A CA 1
ATOM 5976 C C . ILE A 1 386 ? 39.841 89.182 90.634 1.00 51.46 857 ILE A C 1
ATOM 5977 O O . ILE A 1 386 ? 40.926 89.465 90.109 1.00 53.02 857 ILE A O 1
ATOM 5993 N N . LEU A 1 387 ? 38.712 89.165 89.935 1.00 51.00 858 LEU A N 1
ATOM 5994 C CA . LEU A 1 387 ? 38.737 89.473 88.493 1.00 52.26 858 LEU A CA 1
ATOM 5995 C C . LEU A 1 387 ? 39.114 90.941 88.233 1.00 56.00 858 LEU A C 1
ATOM 5996 O O . LEU A 1 387 ? 39.797 91.254 87.235 1.00 57.65 858 LEU A O 1
ATOM 6012 N N . GLY A 1 388 ? 38.681 91.850 89.116 1.00 62.17 859 GLY A N 1
ATOM 6013 C CA . GLY A 1 388 ? 39.120 93.239 89.044 1.00 61.37 859 GLY A CA 1
ATOM 6014 C C . GLY A 1 388 ? 40.631 93.392 89.082 1.00 67.83 859 GLY A C 1
ATOM 6015 O O . GLY A 1 388 ? 41.224 94.108 88.273 1.00 68.41 859 GLY A O 1
ATOM 6019 N N . GLN A 1 389 ? 41.268 92.759 90.052 1.00 61.22 860 GLN A N 1
ATOM 6020 C CA . GLN A 1 389 ? 42.716 92.838 90.183 1.00 62.54 860 GLN A CA 1
ATOM 6021 C C . GLN A 1 389 ? 43.437 92.227 88.996 1.00 62.91 860 GLN A C 1
ATOM 6022 O O . GLN A 1 389 ? 44.432 92.786 88.519 1.00 64.79 860 GLN A O 1
ATOM 6036 N N . LEU A 1 390 ? 42.973 91.069 88.523 1.00 59.12 861 LEU A N 1
ATOM 6037 C CA . LEU A 1 390 ? 43.601 90.425 87.365 1.00 58.74 861 LEU A CA 1
ATOM 6038 C C . LEU A 1 390 ? 43.459 91.283 86.118 1.00 61.33 861 LEU A C 1
ATOM 6039 O O . LEU A 1 390 ? 44.401 91.410 85.322 1.00 63.06 861 LEU A O 1
ATOM 6055 N N . LYS A 1 391 ? 42.260 91.822 85.894 1.00 61.66 862 LYS A N 1
ATOM 6056 C CA . LYS A 1 391 ? 42.031 92.657 84.721 1.00 64.21 862 LYS A CA 1
ATOM 6057 C C . LYS A 1 391 ? 43.021 93.819 84.680 1.00 70.30 862 LYS A C 1
ATOM 6058 O O . LYS A 1 391 ? 43.687 94.059 83.661 1.00 70.12 862 LYS A O 1
ATOM 6077 N N . ALA A 1 392 ? 43.148 94.525 85.816 1.00 69.53 863 ALA A N 1
ATOM 6078 C CA . ALA A 1 392 ? 44.002 95.697 85.923 1.00 73.56 863 ALA A CA 1
ATOM 6079 C C . ALA A 1 392 ? 45.437 95.385 85.562 1.00 74.48 863 ALA A C 1
ATOM 6080 O O . ALA A 1 392 ? 46.162 96.269 85.118 1.00 78.11 863 ALA A O 1
ATOM 6087 N N . GLU A 1 393 ? 45.885 94.169 85.801 1.00 71.52 864 GLU A N 1
ATOM 6088 C CA . GLU A 1 393 ? 47.238 93.784 85.448 1.00 72.37 864 GLU A CA 1
ATOM 6089 C C . GLU A 1 393 ? 47.349 92.855 84.240 1.00 74.87 864 GLU A C 1
ATOM 6090 O O . GLU A 1 393 ? 48.399 92.844 83.593 1.00 73.36 864 GLU A O 1
ATOM 6102 N N . LEU A 1 394 ? 46.329 92.042 83.967 1.00 69.35 865 LEU A N 1
ATOM 6103 C CA . LEU A 1 394 ? 46.373 91.020 82.935 1.00 65.92 865 LEU A CA 1
ATOM 6104 C C . LEU A 1 394 ? 45.462 91.359 81.776 1.00 66.47 865 LEU A C 1
ATOM 6105 O O . LEU A 1 394 ? 45.515 90.666 80.759 1.00 65.60 865 LEU A O 1
ATOM 6121 N N . GLY A 1 395 ? 44.573 92.342 81.944 1.00 67.77 866 GLY A N 1
ATOM 6122 C CA . GLY A 1 395 ? 43.467 92.550 81.031 1.00 67.74 866 GLY A CA 1
ATOM 6123 C C . GLY A 1 395 ? 42.706 91.275 80.717 1.00 65.91 866 GLY A C 1
ATOM 6124 O O . GLY A 1 395 ? 42.026 90.692 81.566 1.00 62.66 866 GLY A O 1
ATOM 6128 N N . ASN A 1 396 ? 42.846 90.822 79.494 1.00 65.12 867 ASN A N 1
ATOM 6129 C CA . ASN A 1 396 ? 42.056 89.737 78.937 1.00 67.52 867 ASN A CA 1
ATOM 6130 C C . ASN A 1 396 ? 42.670 88.372 79.145 1.00 61.95 867 ASN A C 1
ATOM 6131 O O . ASN A 1 396 ? 42.061 87.390 78.738 1.00 59.13 867 ASN A O 1
ATOM 6142 N N . GLN A 1 397 ? 43.877 88.278 79.672 1.00 59.05 868 GLN A N 1
ATOM 6143 C CA . GLN A 1 397 ? 44.514 86.983 79.785 1.00 56.90 868 GLN A CA 1
ATOM 6144 C C . GLN A 1 397 ? 44.120 86.245 81.046 1.00 54.01 868 GLN A C 1
ATOM 6145 O O . GLN A 1 397 ? 44.635 85.145 81.273 1.00 52.23 868 GLN A O 1
ATOM 6159 N N . TRP A 1 398 ? 43.250 86.834 81.868 1.00 53.73 869 TRP A N 1
ATOM 6160 C CA . TRP A 1 398 ? 42.821 86.157 83.116 1.00 51.12 869 TRP A CA 1
ATOM 6161 C C . TRP A 1 398 ? 42.230 84.761 82.863 1.00 48.01 869 TRP A C 1
ATOM 6162 O O . TRP A 1 398 ? 42.403 83.835 83.680 1.00 45.94 869 TRP A O 1
ATOM 6183 N N . ILE A 1 399 ? 41.569 84.579 81.709 1.00 49.42 870 ILE A N 1
ATOM 6184 C CA . ILE A 1 399 ? 40.988 83.297 81.394 1.00 47.85 870 ILE A CA 1
ATOM 6185 C C . ILE A 1 399 ? 42.049 82.217 81.358 1.00 47.44 870 ILE A C 1
ATOM 6186 O O . ILE A 1 399 ? 41.717 81.045 81.461 1.00 45.17 870 ILE A O 1
ATOM 6202 N N . ASN A 1 400 ? 43.317 82.552 81.238 1.00 46.14 871 ASN A N 1
ATOM 6203 C CA . ASN A 1 400 ? 44.293 81.463 81.250 1.00 45.32 871 ASN A CA 1
ATOM 6204 C C . ASN A 1 400 ? 44.616 80.939 82.657 1.00 45.85 871 ASN A C 1
ATOM 6205 O O . ASN A 1 400 ? 45.408 79.989 82.801 1.00 43.14 871 ASN A O 1
ATOM 6216 N N . TYR A 1 401 ? 44.065 81.558 83.678 1.00 43.61 872 TYR A N 1
ATOM 6217 C CA . TYR A 1 401 ? 44.551 81.325 85.042 1.00 42.89 872 TYR A CA 1
ATOM 6218 C C . TYR A 1 401 ? 43.497 80.876 86.044 1.00 40.57 872 TYR A C 1
ATOM 6219 O O . TYR A 1 401 ? 43.867 80.364 87.104 1.00 39.56 872 TYR A O 1
ATOM 6237 N N . ILE A 1 402 ? 42.213 81.095 85.788 1.00 42.31 873 ILE A N 1
ATOM 6238 C CA . ILE A 1 402 ? 41.216 80.813 86.818 1.00 40.06 873 ILE A CA 1
ATOM 6239 C C . ILE A 1 402 ? 39.874 80.494 86.178 1.00 39.24 873 ILE A C 1
ATOM 6240 O O . ILE A 1 402 ? 39.554 81.007 85.098 1.00 39.51 873 ILE A O 1
ATOM 6256 N N . SER A 1 403 ? 39.122 79.596 86.831 1.00 40.57 874 SER A N 1
ATOM 6257 C CA . SER A 1 403 ? 37.805 79.150 86.389 1.00 34.74 874 SER A CA 1
ATOM 6258 C C . SER A 1 403 ? 36.912 79.057 87.610 1.00 34.73 874 SER A C 1
ATOM 6259 O O . SER A 1 403 ? 37.292 78.362 88.572 1.00 35.72 874 SER A O 1
ATOM 6267 N N . PHE A 1 404 ? 35.712 79.656 87.549 1.00 33.71 875 PHE A N 1
ATOM 6268 C CA . PHE A 1 404 ? 34.724 79.570 88.633 1.00 34.45 875 PHE A CA 1
ATOM 6269 C C . PHE A 1 404 ? 33.540 78.695 88.212 1.00 33.54 875 PHE A C 1
ATOM 6270 O O . PHE A 1 404 ? 32.968 78.956 87.154 1.00 32.26 875 PHE A O 1
ATOM 6287 N N . CYS A 1 405 ? 33.160 77.696 89.051 1.00 30.98 876 CYS A N 1
ATOM 6288 C CA . CYS A 1 405 ? 32.153 76.699 88.749 1.00 30.51 876 CYS A CA 1
ATOM 6289 C C . CYS A 1 405 ? 31.265 76.408 89.966 1.00 30.37 876 CYS A C 1
ATOM 6290 O O . CYS A 1 405 ? 31.674 76.601 91.096 1.00 29.12 876 CYS A O 1
ATOM 6298 N N . GLY A 1 406 ? 30.077 75.838 89.673 1.00 29.20 877 GLY A N 1
ATOM 6299 C CA . GLY A 1 406 ? 29.296 75.089 90.644 1.00 30.47 877 GLY A CA 1
ATOM 6300 C C . GLY A 1 406 ? 28.979 73.684 90.168 1.00 28.78 877 GLY A C 1
ATOM 6301 O O . GLY A 1 406 ? 29.609 73.215 89.209 1.00 28.30 877 GLY A O 1
ATOM 6305 N N . LEU A 1 407 ? 27.990 72.997 90.784 1.00 25.77 878 LEU A N 1
ATOM 6306 C CA . LEU A 1 407 ? 27.632 71.639 90.461 1.00 24.69 878 LEU A CA 1
ATOM 6307 C C . LEU A 1 407 ? 26.130 71.528 90.248 1.00 25.81 878 LEU A C 1
ATOM 6308 O O . LEU A 1 407 ? 25.334 72.153 90.968 1.00 26.97 878 LEU A O 1
ATOM 6324 N N . ARG A 1 408 ? 25.718 70.686 89.297 1.00 25.27 879 ARG A N 1
ATOM 6325 C CA . ARG A 1 408 ? 24.280 70.469 89.077 1.00 25.06 879 ARG A CA 1
ATOM 6326 C C . ARG A 1 408 ? 24.060 69.086 88.501 1.00 24.53 879 ARG A C 1
ATOM 6327 O O . ARG A 1 408 ? 24.970 68.477 87.906 1.00 24.22 879 ARG A O 1
ATOM 6348 N N . THR A 1 409 ? 22.859 68.567 88.699 1.00 24.93 880 THR A N 1
ATOM 6349 C CA . THR A 1 409 ? 22.505 67.309 88.056 1.00 24.79 880 THR A CA 1
ATOM 6350 C C . THR A 1 409 ? 21.006 67.268 87.780 1.00 25.97 880 THR A C 1
ATOM 6351 O O . THR A 1 409 ? 20.309 68.263 87.928 1.00 26.90 880 THR A O 1
ATOM 6362 N N . HIS A 1 410 ? 20.578 66.160 87.173 1.00 27.99 881 HIS A N 1
ATOM 6363 C CA . HIS A 1 410 ? 19.222 65.967 86.733 1.00 30.13 881 HIS A CA 1
ATOM 6364 C C . HIS A 1 410 ? 18.788 64.523 86.915 1.00 31.51 881 HIS A C 1
ATOM 6365 O O . HIS A 1 410 ? 19.588 63.638 87.178 1.00 32.61 881 HIS A O 1
ATOM 6379 N N . ALA A 1 411 ? 17.498 64.296 86.722 1.00 30.52 882 ALA A N 1
ATOM 6380 C CA . ALA A 1 411 ? 16.915 62.963 86.814 1.00 32.24 882 ALA A CA 1
ATOM 6381 C C . ALA A 1 411 ? 15.475 63.011 86.337 1.00 32.86 882 ALA A C 1
ATOM 6382 O O . ALA A 1 411 ? 14.937 64.081 86.053 1.00 34.39 882 ALA A O 1
ATOM 6389 N N . GLU A 1 412 ? 14.843 61.831 86.271 1.00 42.80 883 GLU A N 1
ATOM 6390 C CA . GLU A 1 412 ? 13.400 61.715 86.092 1.00 43.01 883 GLU A CA 1
ATOM 6391 C C . GLU A 1 412 ? 12.712 61.270 87.374 1.00 45.80 883 GLU A C 1
ATOM 6392 O O . GLU A 1 412 ? 13.078 60.237 87.946 1.00 44.27 883 GLU A O 1
ATOM 6404 N N . LEU A 1 413 ? 11.686 62.014 87.780 1.00 50.55 884 LEU A N 1
ATOM 6405 C CA . LEU A 1 413 ? 10.959 61.800 89.031 1.00 53.65 884 LEU A CA 1
ATOM 6406 C C . LEU A 1 413 ? 9.489 61.666 88.665 1.00 54.16 884 LEU A C 1
ATOM 6407 O O . LEU A 1 413 ? 8.848 62.654 88.260 1.00 49.07 884 LEU A O 1
ATOM 6423 N N . GLU A 1 414 ? 8.954 60.456 88.823 1.00 53.34 885 GLU A N 1
ATOM 6424 C CA . GLU A 1 414 ? 7.537 60.251 88.657 1.00 55.69 885 GLU A CA 1
ATOM 6425 C C . GLU A 1 414 ? 7.155 60.719 87.255 1.00 54.51 885 GLU A C 1
ATOM 6426 O O . GLU A 1 414 ? 6.139 61.387 87.077 1.00 56.58 885 GLU A O 1
ATOM 6438 N N . GLY A 1 415 ? 8.000 60.401 86.258 1.00 49.93 886 GLY A N 1
ATOM 6439 C CA . GLY A 1 415 ? 7.702 60.718 84.849 1.00 48.31 886 GLY A CA 1
ATOM 6440 C C . GLY A 1 415 ? 8.010 62.120 84.331 1.00 48.09 886 GLY A C 1
ATOM 6441 O O . GLY A 1 415 ? 7.704 62.437 83.153 1.00 48.45 886 GLY A O 1
ATOM 6445 N N . ASN A 1 416 ? 8.621 62.952 85.139 1.00 45.73 887 ASN A N 1
ATOM 6446 C CA . ASN A 1 416 ? 8.944 64.334 84.842 1.00 48.49 887 ASN A CA 1
ATOM 6447 C C . ASN A 1 416 ? 10.438 64.560 85.047 1.00 42.71 887 ASN A C 1
ATOM 6448 O O . ASN A 1 416 ? 11.002 64.119 86.042 1.00 37.46 887 ASN A O 1
ATOM 6459 N N . LEU A 1 417 ? 11.079 65.233 84.081 1.00 37.51 888 LEU A N 1
ATOM 6460 C CA . LEU A 1 417 ? 12.486 65.597 84.179 1.00 35.50 888 LEU A CA 1
ATOM 6461 C C . LEU A 1 417 ? 12.641 66.684 85.237 1.00 35.39 888 LEU A C 1
ATOM 6462 O O . LEU A 1 417 ? 11.899 67.680 85.237 1.00 36.96 888 LEU A O 1
ATOM 6478 N N . VAL A 1 418 ? 13.620 66.499 86.120 1.00 33.94 889 VAL A N 1
ATOM 6479 C CA . VAL A 1 418 ? 13.897 67.475 87.157 1.00 33.78 889 VAL A CA 1
ATOM 6480 C C . VAL A 1 418 ? 15.397 67.768 87.179 1.00 31.94 889 VAL A C 1
ATOM 6481 O O . VAL A 1 418 ? 16.231 66.961 86.766 1.00 30.73 889 VAL A O 1
ATOM 6494 N N . THR A 1 419 ? 15.736 68.911 87.748 1.00 31.94 890 THR A N 1
ATOM 6495 C CA . THR A 1 419 ? 17.109 69.286 88.009 1.00 30.51 890 THR A CA 1
ATOM 6496 C C . THR A 1 419 ? 17.223 69.897 89.414 1.00 33.09 890 THR A C 1
ATOM 6497 O O . THR A 1 419 ? 16.314 70.582 89.889 1.00 36.07 890 THR A O 1
ATOM 6508 N N . GLU A 1 420 ? 18.397 69.742 89.989 1.00 29.31 891 GLU A N 1
ATOM 6509 C CA . GLU A 1 420 ? 18.709 70.459 91.225 1.00 29.37 891 GLU A CA 1
ATOM 6510 C C . GLU A 1 420 ? 20.198 70.685 91.280 1.00 28.85 891 GLU A C 1
ATOM 6511 O O . GLU A 1 420 ? 20.984 69.854 90.808 1.00 27.87 891 GLU A O 1
ATOM 6523 N N . LEU A 1 421 ? 20.589 71.743 91.969 1.00 28.47 892 LEU A N 1
ATOM 6524 C CA . LEU A 1 421 ? 21.992 71.957 92.200 1.00 27.43 892 LEU A CA 1
ATOM 6525 C C . LEU A 1 421 ? 22.512 70.945 93.224 1.00 31.17 892 LEU A C 1
ATOM 6526 O O . LEU A 1 421 ? 21.761 70.441 94.053 1.00 31.14 892 LEU A O 1
ATOM 6542 N N . ILE A 1 422 ? 23.799 70.636 93.140 1.00 29.04 893 ILE A N 1
ATOM 6543 C CA . ILE A 1 422 ? 24.505 69.812 94.118 1.00 28.61 893 ILE A CA 1
ATOM 6544 C C . ILE A 1 422 ? 25.193 70.757 95.105 1.00 26.86 893 ILE A C 1
ATOM 6545 O O . ILE A 1 422 ? 25.950 71.652 94.723 1.00 27.75 893 ILE A O 1
ATOM 6561 N N . TYR A 1 423 ? 24.848 70.641 96.411 1.00 26.12 894 TYR A N 1
ATOM 6562 C CA . TYR A 1 423 ? 25.327 71.629 97.368 1.00 27.40 894 TYR A CA 1
ATOM 6563 C C . TYR A 1 423 ? 26.775 71.304 97.607 1.00 24.65 894 TYR A C 1
ATOM 6564 O O . TYR A 1 423 ? 27.081 70.232 98.165 1.00 29.24 894 TYR A O 1
ATOM 6582 N N . VAL A 1 424 ? 27.641 72.228 97.250 1.00 24.77 895 VAL A N 1
ATOM 6583 C CA . VAL A 1 424 ? 29.055 72.130 97.570 1.00 26.44 895 VAL A CA 1
ATOM 6584 C C . VAL A 1 424 ? 29.274 72.530 99.039 1.00 25.85 895 VAL A C 1
ATOM 6585 O O . VAL A 1 424 ? 29.441 73.704 99.366 1.00 26.15 895 VAL A O 1
ATOM 6598 N N . HIS A 1 425 ? 29.242 71.558 99.927 1.00 28.98 896 HIS A N 1
ATOM 6599 C CA . HIS A 1 425 ? 29.479 71.868 101.350 1.00 26.46 896 HIS A CA 1
ATOM 6600 C C . HIS A 1 425 ? 30.942 71.698 101.780 1.00 26.25 896 HIS A C 1
ATOM 6601 O O . HIS A 1 425 ? 31.298 72.019 102.951 1.00 25.36 896 HIS A O 1
ATOM 6615 N N . SER A 1 426 ? 31.775 71.111 100.930 1.00 23.46 897 SER A N 1
ATOM 6616 C CA . SER A 1 426 ? 33.213 71.001 101.119 1.00 24.29 897 SER A CA 1
ATOM 6617 C C . SER A 1 426 ? 33.875 72.235 101.704 1.00 26.22 897 SER A C 1
ATOM 6618 O O . SER A 1 426 ? 33.459 73.381 101.437 1.00 27.07 897 SER A O 1
ATOM 6626 N N . LYS A 1 427 ? 35.011 71.982 102.380 1.00 25.81 898 LYS A N 1
ATOM 6627 C CA . LYS A 1 427 ? 35.965 72.984 102.802 1.00 26.79 898 LYS A CA 1
ATOM 6628 C C . LYS A 1 427 ? 37.360 72.420 102.476 1.00 25.54 898 LYS A C 1
ATOM 6629 O O . LYS A 1 427 ? 38.108 71.917 103.337 1.00 27.80 898 LYS A O 1
ATOM 6648 N N . LEU A 1 428 ? 37.771 72.524 101.204 1.00 24.27 899 LEU A N 1
ATOM 6649 C CA . LEU A 1 428 ? 38.921 71.776 100.680 1.00 23.98 899 LEU A CA 1
ATOM 6650 C C . LEU A 1 428 ? 39.837 72.712 99.900 1.00 26.25 899 LEU A C 1
ATOM 6651 O O . LEU A 1 428 ? 39.387 73.427 98.989 1.00 27.67 899 LEU A O 1
ATOM 6667 N N . LEU A 1 429 ? 41.145 72.607 100.153 1.00 25.23 900 LEU A N 1
ATOM 6668 C CA . LEU A 1 429 ? 42.178 73.213 99.307 1.00 27.19 900 LEU A CA 1
ATOM 6669 C C . LEU A 1 429 ? 43.201 72.133 98.948 1.00 28.18 900 LEU A C 1
ATOM 6670 O O . LEU A 1 429 ? 43.672 71.406 99.827 1.00 29.27 900 LEU A O 1
ATOM 6686 N N . ILE A 1 430 ? 43.546 72.003 97.667 1.00 25.97 901 ILE A N 1
ATOM 6687 C CA . ILE A 1 430 ? 44.638 71.139 97.234 1.00 26.19 901 ILE A CA 1
ATOM 6688 C C . ILE A 1 430 ? 45.622 72.003 96.451 1.00 30.22 901 ILE A C 1
ATOM 6689 O O . ILE A 1 430 ? 45.197 72.887 95.679 1.00 31.85 901 ILE A O 1
ATOM 6705 N N . ALA A 1 431 ? 46.935 71.776 96.641 1.00 31.24 902 ALA A N 1
ATOM 6706 C CA . ALA A 1 431 ? 47.945 72.496 95.865 1.00 35.33 902 ALA A CA 1
ATOM 6707 C C . ALA A 1 431 ? 48.931 71.505 95.265 1.00 38.20 902 ALA A C 1
ATOM 6708 O O . ALA A 1 431 ? 49.420 70.611 95.981 1.00 31.15 902 ALA A O 1
ATOM 6715 N N . ASP A 1 432 ? 49.156 71.601 93.943 1.00 37.58 903 ASP A N 1
ATOM 6716 C CA . ASP A 1 432 ? 50.346 71.014 93.325 1.00 36.06 903 ASP A CA 1
ATOM 6717 C C . ASP A 1 432 ? 50.391 69.502 93.418 1.00 35.40 903 ASP A C 1
ATOM 6718 O O . ASP A 1 432 ? 51.477 68.894 93.322 1.00 37.70 903 ASP A O 1
ATOM 6727 N N . ASP A 1 433 ? 49.261 68.871 93.608 1.00 31.40 904 ASP A N 1
ATOM 6728 C CA . ASP A 1 433 ? 49.230 67.426 93.814 1.00 32.67 904 ASP A CA 1
ATOM 6729 C C . ASP A 1 433 ? 50.155 67.009 94.949 1.00 31.94 904 ASP A C 1
ATOM 6730 O O . ASP A 1 433 ? 50.626 65.855 94.966 1.00 30.72 904 ASP A O 1
ATOM 6739 N N . ASN A 1 434 ? 50.438 67.908 95.952 1.00 30.98 905 ASN A N 1
ATOM 6740 C CA . ASN A 1 434 ? 51.229 67.440 97.077 1.00 37.19 905 ASN A CA 1
ATOM 6741 C C . ASN A 1 434 ? 50.798 67.968 98.438 1.00 36.37 905 ASN A C 1
ATOM 6742 O O . ASN A 1 434 ? 51.386 67.522 99.447 1.00 33.15 905 ASN A O 1
ATOM 6753 N N . THR A 1 435 ? 49.817 68.892 98.524 1.00 35.08 906 THR A N 1
ATOM 6754 C CA . THR A 1 435 ? 49.417 69.533 99.778 1.00 31.25 906 THR A CA 1
ATOM 6755 C C . THR A 1 435 ? 47.913 69.645 99.798 1.00 30.17 906 THR A C 1
ATOM 6756 O O . THR A 1 435 ? 47.307 70.054 98.784 1.00 28.52 906 THR A O 1
ATOM 6767 N N . VAL A 1 436 ? 47.315 69.316 100.932 1.00 27.53 907 VAL A N 1
ATOM 6768 C CA . VAL A 1 436 ? 45.874 69.377 101.121 1.00 25.49 907 VAL A CA 1
ATOM 6769 C C . VAL A 1 436 ? 45.553 70.042 102.455 1.00 27.81 907 VAL A C 1
ATOM 6770 O O . VAL A 1 436 ? 46.220 69.750 103.476 1.00 25.83 907 VAL A O 1
ATOM 6783 N N . ILE A 1 437 ? 44.476 70.842 102.486 1.00 25.76 908 ILE A N 1
ATOM 6784 C CA . ILE A 1 437 ? 43.846 71.289 103.755 1.00 25.65 908 ILE A CA 1
ATOM 6785 C C . ILE A 1 437 ? 42.373 70.860 103.690 1.00 24.49 908 ILE A C 1
ATOM 6786 O O . ILE A 1 437 ? 41.653 71.237 102.743 1.00 26.53 908 ILE A O 1
ATOM 6802 N N . ILE A 1 438 ? 41.909 70.073 104.677 1.00 23.96 909 ILE A N 1
ATOM 6803 C CA . ILE A 1 438 ? 40.545 69.602 104.763 1.00 23.39 909 ILE A CA 1
ATOM 6804 C C . ILE A 1 438 ? 40.048 70.029 106.149 1.00 26.10 909 ILE A C 1
ATOM 6805 O O . ILE A 1 438 ? 40.772 69.830 107.158 1.00 25.04 909 ILE A O 1
ATOM 6821 N N . GLY A 1 439 ? 38.841 70.632 106.225 1.00 28.22 910 GLY A N 1
ATOM 6822 C CA . GLY A 1 439 ? 38.293 70.868 107.581 1.00 27.11 910 GLY A CA 1
ATOM 6823 C C . GLY A 1 439 ? 36.897 71.447 107.587 1.00 28.16 910 GLY A C 1
ATOM 6824 O O . GLY A 1 439 ? 36.112 71.177 10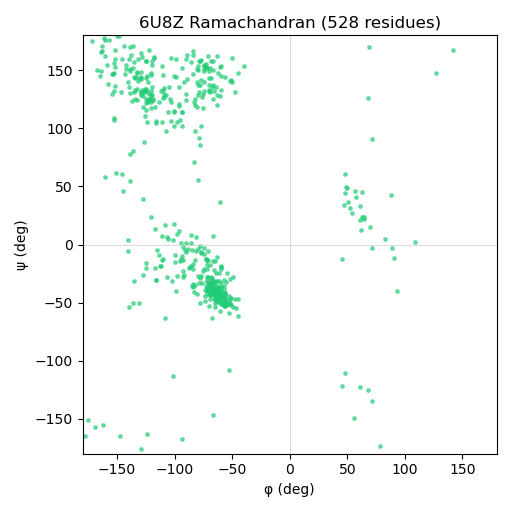6.654 1.00 25.71 910 GLY A O 1
ATOM 6828 N N . SER A 1 440 ? 36.557 72.226 108.626 1.00 24.89 911 SER A N 1
ATOM 6829 C CA . SER A 1 440 ? 35.250 72.834 108.698 1.00 26.32 911 SER A CA 1
ATOM 6830 C C . SER A 1 440 ? 35.219 74.290 108.275 1.00 29.62 911 SER A C 1
ATOM 6831 O O . SER A 1 440 ? 34.130 74.854 108.167 1.00 30.80 911 SER A O 1
ATOM 6839 N N . ALA A 1 441 ? 36.365 74.925 108.056 1.00 31.01 912 ALA A N 1
ATOM 6840 C CA . ALA A 1 441 ? 36.406 76.352 107.854 1.00 29.80 912 ALA A CA 1
ATOM 6841 C C . ALA A 1 441 ? 36.101 76.718 106.390 1.00 29.36 912 ALA A C 1
ATOM 6842 O O . ALA A 1 441 ? 36.821 76.295 105.459 1.00 27.18 912 ALA A O 1
ATOM 6849 N N . ASN A 1 442 ? 35.071 77.545 106.242 1.00 34.31 913 ASN A N 1
ATOM 6850 C CA . ASN A 1 442 ? 34.645 78.159 104.992 1.00 35.90 913 ASN A CA 1
ATOM 6851 C C . ASN A 1 442 ? 35.565 79.308 104.647 1.00 34.41 913 ASN A C 1
ATOM 6852 O O . ASN A 1 442 ? 36.247 79.864 105.501 1.00 32.29 913 ASN A O 1
ATOM 6863 N N . ILE A 1 443 ? 35.592 79.680 103.363 1.00 31.78 914 ILE A N 1
ATOM 6864 C CA . ILE A 1 443 ? 36.273 80.904 102.985 1.00 32.91 914 ILE A CA 1
ATOM 6865 C C . ILE A 1 443 ? 35.337 82.069 103.340 1.00 40.67 914 ILE A C 1
ATOM 6866 O O . ILE A 1 443 ? 34.539 82.550 102.515 1.00 36.91 914 ILE A O 1
ATOM 6882 N N . ASN A 1 444 ? 35.414 82.524 104.594 1.00 35.58 915 ASN A N 1
ATOM 6883 C CA . ASN A 1 444 ? 34.684 83.700 105.015 1.00 37.62 915 ASN A CA 1
ATOM 6884 C C . ASN A 1 444 ? 35.327 84.127 106.337 1.00 38.63 915 ASN A C 1
ATOM 6885 O O . ASN A 1 444 ? 36.158 83.420 106.889 1.00 37.55 915 ASN A O 1
ATOM 6896 N N . ASP A 1 445 ? 35.028 85.330 106.751 1.00 40.91 916 ASP A N 1
ATOM 6897 C CA . ASP A 1 445 ? 35.664 85.823 107.976 1.00 42.14 916 ASP A CA 1
ATOM 6898 C C . ASP A 1 445 ? 35.186 85.065 109.212 1.00 41.05 916 ASP A C 1
ATOM 6899 O O . ASP A 1 445 ? 35.947 84.915 110.188 1.00 41.06 916 ASP A O 1
ATOM 6908 N N . ARG A 1 446 ? 33.906 84.672 109.225 1.00 40.96 917 ARG A N 1
ATOM 6909 C CA . ARG A 1 446 ? 33.332 83.877 110.310 1.00 42.63 917 ARG A CA 1
ATOM 6910 C C . ARG A 1 446 ? 34.233 82.692 110.666 1.00 41.03 917 ARG A C 1
ATOM 6911 O O . ARG A 1 446 ? 34.444 82.373 111.857 1.00 39.65 917 ARG A O 1
ATOM 6932 N N . SER A 1 447 ? 34.690 81.964 109.656 1.00 37.78 918 SER A N 1
ATOM 6933 C CA . SER A 1 447 ? 35.506 80.787 109.876 1.00 39.10 918 SER A CA 1
ATOM 6934 C C . SER A 1 447 ? 36.978 81.103 110.071 1.00 38.87 918 SER A C 1
ATOM 6935 O O . SER A 1 447 ? 37.657 80.421 110.865 1.00 37.16 918 SER A O 1
ATOM 6943 N N . MET A 1 448 ? 37.491 82.106 109.351 1.00 36.67 919 MET A N 1
ATOM 6944 C CA . MET A 1 448 ? 38.925 82.232 109.214 1.00 37.10 919 MET A CA 1
ATOM 6945 C C . MET A 1 448 ? 39.536 83.151 110.264 1.00 39.06 919 MET A C 1
ATOM 6946 O O . MET A 1 448 ? 40.722 83.035 110.542 1.00 39.65 919 MET A O 1
ATOM 6960 N N . LEU A 1 449 ? 38.804 84.121 110.771 1.00 40.12 920 LEU A N 1
ATOM 6961 C CA . LEU A 1 449 ? 39.431 85.083 111.694 1.00 43.84 920 LEU A CA 1
ATOM 6962 C C . LEU A 1 449 ? 39.761 84.519 113.076 1.00 44.82 920 LEU A C 1
ATOM 6963 O O . LEU A 1 449 ? 40.585 85.112 113.794 1.00 47.91 920 LEU A O 1
ATOM 6979 N N . GLY A 1 450 ? 39.125 83.436 113.485 1.00 41.27 921 GLY A N 1
ATOM 6980 C CA . GLY A 1 450 ? 39.497 82.756 114.700 1.00 43.68 921 GLY A CA 1
ATOM 6981 C C . GLY A 1 450 ? 38.729 83.213 115.887 1.00 47.76 921 GLY A C 1
ATOM 6982 O O . GLY A 1 450 ? 38.306 82.377 116.697 1.00 46.56 921 GLY A O 1
ATOM 6986 N N . LYS A 1 451 ? 38.475 84.533 115.990 1.00 46.95 922 LYS A N 1
ATOM 6987 C CA . LYS A 1 451 ? 37.667 85.162 117.042 1.00 49.83 922 LYS A CA 1
ATOM 6988 C C . LYS A 1 451 ? 36.179 84.884 116.919 1.00 49.09 922 LYS A C 1
ATOM 6989 O O . LYS A 1 451 ? 35.441 85.243 117.849 1.00 45.03 922 LYS A O 1
ATOM 7008 N N . ARG A 1 452 ? 35.715 84.370 115.752 1.00 46.02 923 ARG A N 1
ATOM 7009 C CA . ARG A 1 452 ? 34.303 84.142 115.526 1.00 42.00 923 ARG A CA 1
ATOM 7010 C C . ARG A 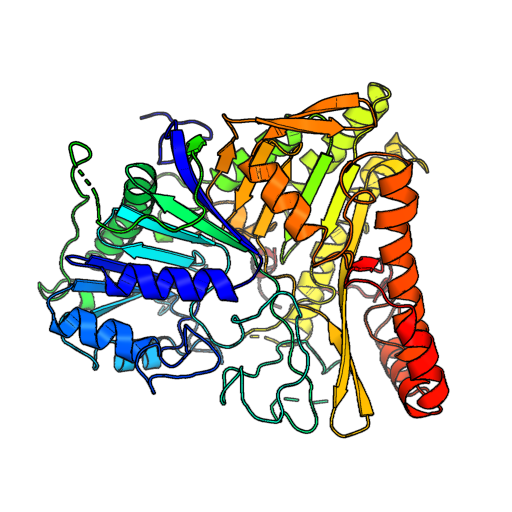1 452 ? 34.014 82.669 115.715 1.00 39.91 923 ARG A C 1
ATOM 7011 O O . ARG A 1 452 ? 34.096 82.161 116.836 1.00 39.41 923 ARG A O 1
ATOM 7032 N N . ASP A 1 453 ? 33.646 81.950 114.644 1.00 38.70 924 ASP A N 1
ATOM 7033 C CA . ASP A 1 453 ? 33.208 80.591 114.860 1.00 36.39 924 ASP A CA 1
ATOM 7034 C C . ASP A 1 453 ? 34.442 79.770 115.148 1.00 35.06 924 ASP A C 1
ATOM 7035 O O . ASP A 1 453 ? 35.528 80.059 114.617 1.00 35.20 924 ASP A O 1
ATOM 7044 N N . SER A 1 454 ? 34.247 78.658 115.896 1.00 33.79 925 SER A N 1
ATOM 7045 C CA . SER A 1 454 ? 35.333 77.758 116.254 1.00 32.62 925 SER A CA 1
ATOM 7046 C C . SER A 1 454 ? 35.362 76.764 115.088 1.00 30.84 925 SER A C 1
ATOM 7047 O O . SER A 1 454 ? 34.311 76.432 114.522 1.00 32.77 925 SER A O 1
ATOM 7055 N N . GLU A 1 455 ? 36.551 76.343 114.686 1.00 32.59 926 GLU A N 1
ATOM 7056 C CA . GLU A 1 455 ? 36.698 75.488 113.490 1.00 31.43 926 GLU A CA 1
ATOM 7057 C C . GLU A 1 455 ? 37.929 74.609 113.667 1.00 30.10 926 GLU A C 1
ATOM 7058 O O . GLU A 1 455 ? 38.847 74.931 114.429 1.00 29.07 926 GLU A O 1
ATOM 7070 N N A MET A 1 456 ? 37.985 73.525 112.900 0.79 26.65 927 MET A N 1
ATOM 7071 N N B MET A 1 456 ? 37.972 73.511 112.911 0.21 27.66 927 MET A N 1
ATOM 7072 C CA A MET A 1 456 ? 39.134 72.630 112.910 0.79 27.99 927 MET A CA 1
ATOM 7073 C CA B MET A 1 456 ? 39.126 72.619 112.916 0.21 27.95 927 MET A CA 1
ATOM 7074 C C A MET A 1 456 ? 39.451 72.228 111.464 0.79 26.53 927 MET A C 1
ATOM 7075 C C B MET A 1 456 ? 39.443 72.177 111.489 0.21 26.31 927 MET A C 1
ATOM 7076 O O A MET A 1 456 ? 38.541 71.995 110.668 0.79 25.95 927 MET A O 1
ATOM 7077 O O B MET A 1 456 ? 38.536 71.845 110.719 0.21 24.98 927 MET A O 1
ATOM 7104 N N . ALA A 1 457 ? 40.737 72.159 111.160 1.00 25.63 928 ALA A N 1
ATOM 7105 C CA . ALA A 1 457 ? 41.218 71.698 109.846 1.00 27.97 928 ALA A CA 1
ATOM 7106 C C . ALA A 1 457 ? 42.514 70.901 110.026 1.00 27.32 928 ALA A C 1
ATOM 7107 O O . ALA A 1 457 ? 43.210 71.004 111.049 1.00 25.25 928 ALA A O 1
ATOM 7114 N N A VAL A 1 458 ? 42.865 70.109 109.014 0.63 24.03 929 VAL A N 1
ATOM 7115 N N B VAL A 1 458 ? 42.835 70.101 109.018 0.37 25.33 929 VAL A N 1
ATOM 7116 C CA A VAL A 1 458 ? 44.176 69.471 109.030 0.63 25.07 929 VAL A CA 1
ATOM 7117 C CA B VAL A 1 458 ? 44.140 69.459 108.951 0.37 25.18 929 VAL A CA 1
ATOM 7118 C C A VAL A 1 458 ? 44.884 69.745 107.724 0.63 24.72 929 VAL A C 1
ATOM 7119 C C B VAL A 1 458 ? 44.852 69.989 107.716 0.37 25.40 929 VAL A C 1
ATOM 7120 O O A VAL A 1 458 ? 44.245 69.637 106.657 0.63 24.15 929 VAL A O 1
ATOM 7121 O O B VAL A 1 458 ? 44.200 70.366 106.734 0.37 24.60 929 VAL A O 1
ATOM 7146 N N . ILE A 1 459 ? 46.166 70.143 107.800 1.00 26.15 930 ILE A N 1
ATOM 7147 C CA . ILE A 1 459 ? 47.056 70.183 106.620 1.00 28.23 930 ILE A CA 1
ATOM 7148 C C . ILE A 1 459 ? 47.884 68.902 106.480 1.00 27.39 930 ILE A C 1
ATOM 7149 O O . ILE A 1 459 ? 48.483 68.429 107.442 1.00 29.01 930 ILE A O 1
ATOM 7165 N N . VAL A 1 460 ? 47.900 68.331 105.282 1.00 27.67 931 VAL A N 1
ATOM 7166 C CA . VAL A 1 460 ? 48.606 67.095 104.974 1.00 27.13 931 VAL A CA 1
ATOM 7167 C C . VAL A 1 460 ? 49.601 67.419 103.867 1.00 29.00 931 VAL A C 1
ATOM 7168 O O . VAL A 1 460 ? 49.203 67.920 102.805 1.00 29.75 931 VAL A O 1
ATOM 7181 N N . GLN A 1 461 ? 50.888 67.140 104.083 1.00 29.68 932 GLN A N 1
ATOM 7182 C CA . GLN A 1 461 ? 51.886 67.386 103.062 1.00 31.42 932 GLN A CA 1
ATOM 7183 C C . GLN A 1 461 ? 52.533 66.046 102.708 1.00 33.19 932 GLN A C 1
ATOM 7184 O O . GLN A 1 461 ? 52.908 65.296 103.610 1.00 35.45 932 GLN A O 1
ATOM 7198 N N . ASP A 1 462 ? 52.524 65.660 101.441 1.00 34.33 933 ASP A N 1
ATOM 7199 C CA . ASP A 1 462 ? 53.008 64.318 101.107 1.00 32.95 933 ASP A CA 1
ATOM 7200 C C . ASP A 1 462 ? 54.511 64.174 101.334 1.00 38.49 933 ASP A C 1
ATOM 7201 O O . ASP A 1 462 ? 55.294 65.088 101.083 1.00 42.89 933 ASP A O 1
ATOM 7210 N N . THR A 1 463 ? 54.910 62.995 101.807 1.00 38.13 934 THR A N 1
ATOM 7211 C CA . THR A 1 463 ? 56.294 62.551 101.887 1.00 37.31 934 THR A CA 1
ATOM 7212 C C . THR A 1 463 ? 56.571 61.398 100.942 1.00 44.23 934 THR A C 1
ATOM 7213 O O . THR A 1 463 ? 57.734 61.167 100.609 1.00 50.77 934 THR A O 1
ATOM 7224 N N . GLU A 1 464 ? 55.534 60.700 100.469 1.00 42.24 935 GLU A N 1
ATOM 7225 C CA . GLU A 1 464 ? 55.684 59.599 99.518 1.00 43.77 935 GLU A CA 1
ATOM 7226 C C . GLU A 1 464 ? 55.136 60.059 98.177 1.00 39.34 935 GLU A C 1
ATOM 7227 O O . GLU A 1 464 ? 54.049 60.647 98.111 1.00 39.61 935 GLU A O 1
ATOM 7239 N N . THR A 1 465 ? 55.862 59.788 97.108 1.00 41.92 936 THR A N 1
ATOM 7240 C CA . THR A 1 465 ? 55.430 60.315 95.831 1.00 45.29 936 THR A CA 1
ATOM 7241 C C . THR A 1 465 ? 55.289 59.186 94.814 1.00 44.88 936 THR A C 1
ATOM 7242 O O . THR A 1 465 ? 55.791 58.093 95.032 1.00 45.48 936 THR A O 1
ATOM 7253 N N . VAL A 1 466 ? 54.498 59.435 93.779 1.00 43.81 937 VAL A N 1
ATOM 7254 C CA . VAL A 1 466 ? 54.308 58.515 92.655 1.00 44.57 937 VAL A CA 1
ATOM 7255 C C . VAL A 1 466 ? 54.770 59.234 91.393 1.00 43.56 937 VAL A C 1
ATOM 7256 O O . VAL A 1 466 ? 54.703 60.474 91.346 1.00 42.07 937 VAL A O 1
ATOM 7269 N N . PRO A 1 467 ? 55.191 58.489 90.354 1.00 40.02 938 PRO A N 1
ATOM 7270 C CA . PRO A 1 467 ? 55.557 59.116 89.078 1.00 45.54 938 PRO A CA 1
ATOM 7271 C C . PRO A 1 467 ? 54.301 59.657 88.442 1.00 44.10 938 PRO A C 1
ATOM 7272 O O . PRO A 1 467 ? 53.285 58.962 88.371 1.00 43.33 938 PRO A O 1
ATOM 7283 N N . SER A 1 468 ? 54.364 60.900 88.004 1.00 40.76 939 SER A N 1
ATOM 7284 C CA . SER A 1 468 ? 53.182 61.590 87.546 1.00 43.48 939 SER A CA 1
ATOM 7285 C C . SER A 1 468 ? 53.598 62.550 86.433 1.00 37.71 939 SER A C 1
ATOM 7286 O O . SER A 1 468 ? 54.701 62.463 85.883 1.00 39.87 939 SER A O 1
ATOM 7294 N N . VAL A 1 469 ? 52.695 63.476 86.126 1.00 36.64 940 VAL A N 1
ATOM 7295 C CA . VAL A 1 469 ? 52.889 64.421 85.032 1.00 37.89 940 VAL A CA 1
ATOM 7296 C C . VAL A 1 469 ? 52.310 65.778 85.428 1.00 37.48 940 VAL A C 1
ATOM 7297 O O . VAL A 1 469 ? 51.343 65.879 86.192 1.00 36.11 940 VAL A O 1
ATOM 7310 N N . MET A 1 470 ? 52.939 66.829 84.942 1.00 38.88 941 MET A N 1
ATOM 7311 C CA . MET A 1 470 ? 52.502 68.190 85.262 1.00 43.92 941 MET A CA 1
ATOM 7312 C C . MET A 1 470 ? 52.946 69.037 84.083 1.00 40.71 941 MET A C 1
ATOM 7313 O O . MET A 1 470 ? 54.151 69.196 83.870 1.00 42.95 941 MET A O 1
ATOM 7327 N N . ASP A 1 471 ? 51.990 69.494 83.278 1.00 41.18 942 ASP A N 1
ATOM 7328 C CA . ASP A 1 471 ? 52.262 70.222 82.020 1.00 42.02 942 ASP A CA 1
ATOM 7329 C C . ASP A 1 471 ? 53.158 69.400 81.061 1.00 48.06 942 ASP A C 1
ATOM 7330 O O . ASP A 1 471 ? 54.072 69.913 80.418 1.00 46.53 942 ASP A O 1
ATOM 7339 N N . GLY A 1 472 ? 52.826 68.113 80.891 1.00 45.65 943 GLY A N 1
ATOM 7340 C CA . GLY A 1 472 ? 53.568 67.220 80.017 1.00 50.84 943 GLY A CA 1
ATOM 7341 C C . GLY A 1 472 ? 54.936 66.801 80.504 1.00 46.64 943 GLY A C 1
ATOM 7342 O O . GLY A 1 472 ? 55.647 66.066 79.790 1.00 48.35 943 GLY A O 1
ATOM 7346 N N . LYS A 1 473 ? 55.376 67.315 81.630 1.00 48.26 944 LYS A N 1
ATOM 7347 C CA . LYS A 1 473 ? 56.704 67.061 82.173 1.00 54.03 944 LYS A CA 1
ATOM 7348 C C . LYS A 1 473 ? 56.656 65.984 83.247 1.00 46.28 944 LYS A C 1
ATOM 7349 O O . LYS A 1 473 ? 55.666 65.866 83.968 1.00 43.85 944 LYS A O 1
ATOM 7368 N N . GLU A 1 474 ? 57.689 65.153 83.321 1.00 47.85 945 GLU A N 1
ATOM 7369 C CA . GLU A 1 474 ? 57.813 64.269 84.477 1.00 47.55 945 GLU A CA 1
ATOM 7370 C C . GLU A 1 474 ? 57.673 65.063 85.778 1.00 50.74 945 GLU A C 1
ATOM 7371 O O . GLU A 1 474 ? 58.145 66.200 85.893 1.00 48.96 945 GLU A O 1
ATOM 7383 N N . TYR A 1 475 ? 56.975 64.473 86.753 1.00 45.51 946 TYR A N 1
ATOM 7384 C CA . TYR A 1 475 ? 56.703 65.173 88.000 1.00 44.03 946 TYR A CA 1
ATOM 7385 C C . TYR A 1 475 ? 56.409 64.144 89.080 1.00 42.69 946 TYR A C 1
ATOM 7386 O O . TYR A 1 475 ? 55.720 63.170 88.831 1.00 44.16 946 TYR A O 1
ATOM 7404 N N . GLN A 1 476 ? 56.938 64.363 90.275 1.00 41.39 947 GLN A N 1
ATOM 7405 C CA . GLN A 1 476 ? 56.712 63.443 91.389 1.00 40.14 947 GLN A CA 1
ATOM 7406 C C . GLN A 1 476 ? 55.586 64.019 92.236 1.00 40.87 947 GLN A C 1
ATOM 7407 O O . GLN A 1 476 ? 55.786 65.009 92.966 1.00 42.34 947 GLN A O 1
ATOM 7421 N N . ALA A 1 477 ? 54.399 63.421 92.125 1.00 38.68 948 ALA A N 1
ATOM 7422 C CA . ALA A 1 477 ? 53.228 63.913 92.818 1.00 39.60 948 ALA A CA 1
ATOM 7423 C C . ALA A 1 477 ? 53.152 63.224 94.184 1.00 39.50 948 ALA A C 1
ATOM 7424 O O . ALA A 1 477 ? 53.745 62.172 94.375 1.00 37.25 948 ALA A O 1
ATOM 7431 N N . GLY A 1 478 ? 52.408 63.825 95.112 1.00 33.31 949 GLY A N 1
ATOM 7432 C CA . GLY A 1 478 ? 52.183 63.201 96.439 1.00 33.60 949 GLY A CA 1
ATOM 7433 C C . GLY A 1 478 ? 51.077 62.146 96.369 1.00 31.39 949 GLY A C 1
ATOM 7434 O O . GLY A 1 478 ? 50.068 62.307 95.680 1.00 31.98 949 GLY A O 1
ATOM 7438 N N . ARG A 1 479 ? 51.286 61.030 97.078 1.00 32.02 950 ARG A N 1
ATOM 7439 C CA . ARG A 1 479 ? 50.305 59.932 97.056 1.00 36.16 950 ARG A CA 1
ATOM 7440 C C . ARG A 1 479 ? 48.931 60.395 97.486 1.00 31.14 950 ARG A C 1
ATOM 7441 O O . ARG A 1 479 ? 47.913 60.109 96.834 1.00 32.33 950 ARG A O 1
ATOM 7462 N N . PHE A 1 480 ? 48.898 61.096 98.614 1.00 31.06 951 PHE A N 1
ATOM 7463 C CA . PHE A 1 480 ? 47.674 61.531 99.272 1.00 28.02 951 PHE A CA 1
ATOM 7464 C C . PHE A 1 480 ? 46.982 62.623 98.442 1.00 26.77 951 PHE A C 1
ATOM 7465 O O . PHE A 1 480 ? 45.778 62.511 98.132 1.00 25.37 951 PHE A O 1
ATOM 7482 N N . ALA A 1 481 ? 47.707 63.689 98.079 1.00 28.05 952 ALA A N 1
ATOM 7483 C CA . ALA A 1 481 ? 47.032 64.800 97.407 1.00 26.80 952 ALA A CA 1
ATOM 7484 C C . ALA A 1 481 ? 46.643 64.419 95.972 1.00 26.82 952 ALA A C 1
ATOM 7485 O O . ALA A 1 481 ? 45.555 64.749 95.520 1.00 26.56 952 ALA A O 1
ATOM 7492 N N . ARG A 1 482 ? 47.500 63.713 95.258 1.00 27.96 953 ARG A N 1
ATOM 7493 C CA . ARG A 1 482 ? 47.128 63.339 93.895 1.00 27.39 953 ARG A CA 1
ATOM 7494 C C . ARG A 1 482 ? 45.903 62.433 93.884 1.00 25.42 953 ARG A C 1
ATOM 7495 O O . ARG A 1 482 ? 45.004 62.569 93.029 1.00 25.73 953 ARG A O 1
ATOM 7516 N N . GLY A 1 483 ? 45.876 61.446 94.783 1.00 27.88 954 GLY A N 1
ATOM 7517 C CA . GLY A 1 483 ? 44.734 60.561 94.841 1.00 27.52 954 GLY A CA 1
ATOM 7518 C C . GLY A 1 483 ? 43.458 61.331 95.072 1.00 28.06 954 GLY A C 1
ATOM 7519 O O . GLY A 1 483 ? 42.416 61.046 94.474 1.00 24.98 954 GLY A O 1
ATOM 7523 N N . LEU A 1 484 ? 43.493 62.280 96.012 1.00 22.81 955 LEU A N 1
ATOM 7524 C CA . LEU A 1 484 ? 42.277 63.031 96.309 1.00 22.51 955 LEU A CA 1
ATOM 7525 C C . LEU A 1 484 ? 41.882 63.955 95.151 1.00 23.78 955 LEU A C 1
ATOM 7526 O O . LEU A 1 484 ? 40.699 64.015 94.785 1.00 24.49 955 LEU A O 1
ATOM 7542 N N . ARG A 1 485 ? 42.865 64.624 94.505 1.00 25.60 956 ARG A N 1
ATOM 7543 C CA . ARG A 1 485 ? 42.534 65.526 93.406 1.00 25.47 956 ARG A CA 1
ATOM 7544 C C . ARG A 1 485 ? 41.923 64.745 92.257 1.00 27.69 956 ARG A C 1
ATOM 7545 O O . ARG A 1 485 ? 40.944 65.201 91.640 1.00 23.55 956 ARG A O 1
ATOM 7566 N N . LEU A 1 486 ? 42.431 63.524 92.007 1.00 26.52 957 LEU A N 1
ATOM 7567 C CA . LEU A 1 486 ? 41.938 62.714 90.899 1.00 25.94 957 LEU A CA 1
ATOM 7568 C C . LEU A 1 486 ? 40.530 62.257 91.148 1.00 25.00 957 LEU A C 1
ATOM 7569 O O . LEU A 1 486 ? 39.709 62.290 90.264 1.00 22.86 957 LEU A O 1
ATOM 7585 N N . GLN A 1 487 ? 40.217 61.869 92.409 1.00 26.21 958 GLN A N 1
ATOM 7586 C CA . GLN A 1 487 ? 38.869 61.487 92.775 1.00 23.67 958 GLN A CA 1
ATOM 7587 C C . GLN A 1 487 ? 37.926 62.669 92.669 1.00 23.44 958 GLN A C 1
ATOM 7588 O O . GLN A 1 487 ? 36.808 62.498 92.102 1.00 23.00 958 GLN A O 1
ATOM 7602 N N . CYS A 1 488 ? 38.346 63.855 93.128 1.00 21.49 959 CYS A N 1
ATOM 7603 C CA . CYS A 1 488 ? 37.558 65.062 92.886 1.00 21.16 959 CYS A CA 1
ATOM 7604 C C . CYS A 1 488 ? 37.235 65.229 91.435 1.00 21.93 959 CYS A C 1
ATOM 7605 O O . CYS A 1 488 ? 36.076 65.466 91.051 1.00 21.82 959 CYS A O 1
ATOM 7613 N N . PHE A 1 489 ? 38.289 65.304 90.602 1.00 23.78 960 PHE A N 1
ATOM 7614 C CA . PHE A 1 489 ? 38.128 65.391 89.145 1.00 22.59 960 PHE A CA 1
ATOM 7615 C C . PHE A 1 489 ? 37.170 64.363 88.561 1.00 26.70 960 PHE A C 1
ATOM 7616 O O . PHE A 1 489 ? 36.268 64.715 87.775 1.00 25.49 960 PHE A O 1
ATOM 7633 N N A ARG A 1 490 ? 37.326 63.081 88.924 0.52 23.71 961 ARG A N 1
ATOM 7634 N N B ARG A 1 490 ? 37.338 63.077 88.895 0.48 23.52 961 ARG A N 1
ATOM 7635 C CA A ARG A 1 490 ? 36.451 62.031 88.423 0.52 24.08 961 ARG A CA 1
ATOM 7636 C CA B ARG A 1 490 ? 36.434 62.050 88.395 0.48 23.99 961 ARG A CA 1
ATOM 7637 C C A ARG A 1 490 ? 34.987 62.310 88.744 0.52 23.27 961 ARG A C 1
ATOM 7638 C C B ARG A 1 490 ? 34.983 62.397 88.717 0.48 23.18 961 ARG A C 1
ATOM 7639 O O A ARG A 1 490 ? 34.092 61.961 87.942 0.52 22.63 961 ARG A O 1
ATOM 7640 O O B ARG A 1 490 ? 34.092 62.266 87.854 0.48 22.41 961 ARG A O 1
ATOM 7681 N N . VAL A 1 491 ? 34.712 62.765 89.957 1.00 23.32 962 VAL A N 1
ATOM 7682 C CA . VAL A 1 491 ? 33.339 63.043 90.370 1.00 21.69 962 VAL A CA 1
ATOM 7683 C C . VAL A 1 491 ? 32.802 64.190 89.564 1.00 21.50 962 VAL A C 1
ATOM 7684 O O . VAL A 1 491 ? 31.698 64.121 89.018 1.00 26.02 962 VAL A O 1
ATOM 7697 N N . VAL A 1 492 ? 33.504 65.294 89.566 1.00 21.69 963 VAL A N 1
ATOM 7698 C CA . VAL A 1 492 ? 32.863 66.485 89.004 1.00 22.92 963 VAL A CA 1
ATOM 7699 C C . VAL A 1 492 ? 32.906 66.496 87.477 1.00 23.96 963 VAL A C 1
ATOM 7700 O O . VAL A 1 492 ? 32.069 67.174 86.857 1.00 24.34 963 VAL A O 1
ATOM 7713 N N . LEU A 1 493 ? 33.894 65.844 86.848 1.00 23.02 964 LEU A N 1
ATOM 7714 C CA . LEU A 1 493 ? 34.058 65.822 85.387 1.00 22.70 964 LEU A CA 1
ATOM 7715 C C . LEU A 1 493 ? 33.428 64.627 84.732 1.00 22.61 964 LEU A C 1
ATOM 7716 O O . LEU A 1 493 ? 33.322 64.604 83.484 1.00 25.38 964 LEU A O 1
ATOM 7732 N N . GLY A 1 494 ? 33.030 63.605 85.500 1.00 24.05 965 GLY A N 1
ATOM 7733 C CA . GLY A 1 494 ? 32.356 62.449 84.952 1.00 23.52 965 GLY A CA 1
ATOM 7734 C C . GLY A 1 494 ? 33.244 61.299 84.448 1.00 25.44 965 GLY A C 1
ATOM 7735 O O . GLY A 1 494 ? 33.004 60.692 83.367 1.00 26.95 965 GLY A O 1
ATOM 7739 N N . TYR A 1 495 ? 34.281 60.991 85.227 1.00 22.31 966 TYR A N 1
ATOM 7740 C CA . TYR A 1 495 ? 35.214 59.932 84.842 1.00 23.74 966 TYR A CA 1
ATOM 7741 C C . TYR A 1 495 ? 35.282 58.807 85.873 1.00 29.23 966 TYR A C 1
ATOM 7742 O O . TYR A 1 495 ? 36.260 58.065 85.885 1.00 32.78 966 TYR A O 1
ATOM 7760 N N . LEU A 1 496 ? 34.250 58.614 86.695 1.00 24.13 967 LEU A N 1
ATOM 7761 C CA . LEU A 1 496 ? 34.203 57.487 87.625 1.00 28.30 967 LEU A CA 1
ATOM 7762 C C . LEU A 1 496 ? 34.126 56.220 86.820 1.00 34.56 967 LEU A C 1
ATOM 7763 O O . LEU A 1 496 ? 33.332 56.125 85.884 1.00 39.23 967 LEU A O 1
ATOM 7779 N N . ASP A 1 497 ? 34.955 55.244 87.141 1.00 37.58 968 ASP A N 1
ATOM 7780 C CA . ASP A 1 497 ? 34.946 53.999 86.384 1.00 43.60 968 ASP A CA 1
ATOM 7781 C C . ASP A 1 497 ? 35.282 54.185 84.874 1.00 45.07 968 ASP A C 1
ATOM 7782 O O . ASP A 1 497 ? 34.930 53.331 84.049 1.00 49.10 968 ASP A O 1
ATOM 7791 N N . ASP A 1 498 ? 35.935 55.274 84.452 1.00 40.88 969 ASP A N 1
ATOM 7792 C CA . ASP A 1 498 ? 36.334 55.406 83.054 1.00 40.55 969 ASP A CA 1
ATOM 7793 C C . ASP A 1 498 ? 37.839 55.534 82.898 1.00 38.15 969 ASP A C 1
ATOM 7794 O O . ASP A 1 498 ? 38.515 55.994 83.812 1.00 38.59 969 ASP A O 1
ATOM 7803 N N . PRO A 1 499 ? 38.385 55.213 81.721 1.00 43.15 970 PRO A N 1
ATOM 7804 C CA . PRO A 1 499 ? 39.806 55.522 81.439 1.00 39.56 970 PRO A CA 1
ATOM 7805 C C . PRO A 1 499 ? 40.089 56.947 81.827 1.00 35.06 970 PRO A C 1
ATOM 7806 O O . PRO A 1 499 ? 39.358 57.841 81.416 1.00 37.81 970 PRO A O 1
ATOM 7817 N N . SER A 1 500 ? 41.167 57.167 82.578 1.00 35.88 971 SER A N 1
ATOM 7818 C CA . SER A 1 500 ? 41.429 58.468 83.175 1.00 37.73 971 SER A CA 1
ATOM 7819 C C . SER A 1 500 ? 42.591 59.211 82.528 1.00 34.34 971 SER A C 1
ATOM 7820 O O . SER A 1 500 ? 43.033 60.215 83.073 1.00 31.44 971 SER A O 1
ATOM 7828 N N . GLU A 1 501 ? 43.029 58.823 81.325 1.00 33.65 972 GLU A N 1
ATOM 7829 C CA . GLU A 1 501 ? 44.150 59.540 80.734 1.00 34.27 972 GLU A CA 1
ATOM 7830 C C . GLU A 1 501 ? 43.868 61.041 80.628 1.00 33.66 972 GLU A C 1
ATOM 7831 O O . GLU A 1 501 ? 44.763 61.856 80.891 1.00 35.52 972 GLU A O 1
ATOM 7843 N N . ASP A 1 502 ? 42.651 61.425 80.189 1.00 31.17 973 ASP A N 1
ATOM 7844 C CA . ASP A 1 502 ? 42.306 62.830 79.913 1.00 33.07 973 ASP A CA 1
ATOM 7845 C C . ASP A 1 502 ? 42.458 63.724 81.190 1.00 28.45 973 ASP A C 1
ATOM 7846 O O . ASP A 1 502 ? 42.504 64.959 81.071 1.00 28.27 973 ASP A O 1
ATOM 7855 N N . ILE A 1 503 ? 42.477 63.131 82.401 1.00 28.91 974 ILE A N 1
ATOM 7856 C CA . ILE A 1 503 ? 42.429 63.950 83.617 1.00 28.04 974 ILE A CA 1
ATOM 7857 C C . ILE A 1 503 ? 43.674 63.806 84.468 1.00 30.28 974 ILE A C 1
ATOM 7858 O O . ILE A 1 503 ? 43.685 64.282 85.607 1.00 29.67 974 ILE A O 1
ATOM 7874 N N . GLN A 1 504 ? 44.743 63.212 83.929 1.00 32.62 975 GLN A N 1
ATOM 7875 C CA . GLN A 1 504 ? 45.918 62.943 84.743 1.00 32.88 975 GLN A CA 1
ATOM 7876 C C . GLN A 1 504 ? 46.778 64.178 84.959 1.00 33.23 975 GLN A C 1
ATOM 7877 O O . GLN A 1 504 ? 47.345 64.351 86.062 1.00 30.61 975 GLN A O 1
ATOM 7891 N N . ASP A 1 505 ? 46.829 65.057 83.978 1.00 30.66 976 ASP A N 1
ATOM 7892 C CA . ASP A 1 505 ? 47.649 66.266 84.036 1.00 31.96 976 ASP A CA 1
ATOM 7893 C C . ASP A 1 505 ? 46.779 67.451 84.395 1.00 36.67 976 ASP A C 1
ATOM 7894 O O . ASP A 1 505 ? 45.889 67.792 83.608 1.00 33.62 976 ASP A O 1
ATOM 7903 N N . PRO A 1 506 ? 46.950 68.119 85.548 1.00 36.38 977 PRO A N 1
ATOM 7904 C CA . PRO A 1 506 ? 45.938 69.091 85.975 1.00 34.82 977 PRO A CA 1
ATOM 7905 C C . PRO A 1 506 ? 46.160 70.514 85.501 1.00 33.80 977 PRO A C 1
ATOM 7906 O O . PRO A 1 506 ? 45.386 71.398 85.913 1.00 34.79 977 PRO A O 1
ATOM 7917 N N . VAL A 1 507 ? 47.210 70.753 84.743 1.00 33.51 978 VAL A N 1
ATOM 7918 C CA . VAL A 1 507 ? 47.529 72.105 84.292 1.00 35.27 978 VAL A CA 1
ATOM 7919 C C . VAL A 1 507 ? 47.758 72.280 82.825 1.00 36.70 978 VAL A C 1
ATOM 7920 O O . VAL A 1 507 ? 47.941 73.405 82.363 1.00 38.30 978 VAL A O 1
ATOM 7933 N N A SER A 1 508 ? 47.690 71.213 82.009 0.04 37.00 979 SER A N 1
ATOM 7934 N N B SER A 1 508 ? 47.772 71.208 82.009 0.96 37.91 979 SER A N 1
ATOM 7935 C CA A SER A 1 508 ? 47.860 71.297 80.572 0.04 38.40 979 SER A CA 1
ATOM 7936 C CA B SER A 1 508 ? 48.083 71.425 80.602 0.96 38.50 979 SER A CA 1
ATOM 7937 C C A SER A 1 508 ? 46.937 72.345 79.964 0.04 40.00 979 SER A C 1
ATOM 7938 C C B SER A 1 508 ? 46.993 72.228 79.905 0.96 38.34 979 SER A C 1
ATOM 7939 O O A SER A 1 508 ? 45.851 72.616 80.490 0.04 40.18 979 SER A O 1
ATOM 7940 O O B SER A 1 508 ? 45.816 72.132 80.270 0.96 39.16 979 SER A O 1
ATOM 7955 N N . ASP A 1 509 ? 47.369 72.944 78.854 1.00 39.84 980 ASP A N 1
ATOM 7956 C CA . ASP A 1 509 ? 46.400 73.605 77.993 1.00 44.72 980 ASP A CA 1
ATOM 7957 C C . ASP A 1 509 ? 45.326 72.615 77.566 1.00 38.11 980 ASP A C 1
ATOM 7958 O O . ASP A 1 509 ? 44.132 72.946 77.511 1.00 42.85 980 ASP A O 1
ATOM 7967 N N . LYS A 1 510 ? 45.723 71.382 77.268 1.00 38.21 981 LYS A N 1
ATOM 7968 C CA . LYS A 1 510 ? 44.735 70.446 76.769 1.00 38.25 981 LYS A CA 1
ATOM 7969 C C . LYS A 1 510 ? 43.694 70.140 77.850 1.00 38.05 981 LYS A C 1
ATOM 7970 O O . LYS A 1 510 ? 42.485 70.110 77.603 1.00 33.58 981 LYS A O 1
ATOM 7989 N N . PHE A 1 511 ? 44.152 69.855 79.053 1.00 33.67 982 PHE A N 1
ATOM 7990 C CA . PHE A 1 511 ? 43.197 69.588 80.116 1.00 32.74 982 PHE A CA 1
ATOM 7991 C C . PHE A 1 511 ? 42.345 70.827 80.443 1.00 31.43 982 PHE A C 1
ATOM 7992 O O . PHE A 1 511 ? 41.115 70.729 80.600 1.00 30.23 982 PHE A O 1
ATOM 8009 N N . PHE A 1 512 ? 43.005 71.946 80.720 1.00 32.71 983 PHE A N 1
ATOM 8010 C CA . PHE A 1 512 ? 42.315 73.142 81.185 1.00 33.01 983 PHE A CA 1
ATOM 8011 C C . PHE A 1 512 ? 41.244 73.549 80.185 1.00 39.22 983 PHE A C 1
ATOM 8012 O O . PHE A 1 512 ? 40.067 73.720 80.558 1.00 35.68 983 PHE A O 1
ATOM 8029 N N . LYS A 1 513 ? 41.624 73.677 78.899 1.00 38.55 984 LYS A N 1
ATOM 8030 C CA . LYS A 1 513 ? 40.676 74.104 77.885 1.00 34.98 984 LYS A CA 1
ATOM 8031 C C . LYS A 1 513 ? 39.720 72.985 77.423 1.00 33.24 984 LYS A C 1
ATOM 8032 O O . LYS A 1 513 ? 38.494 73.168 77.422 1.00 34.66 984 LYS A O 1
ATOM 8051 N N . GLU A 1 514 ? 40.236 71.825 77.072 1.00 32.90 985 GLU A N 1
ATOM 8052 C CA . GLU A 1 514 ? 39.401 70.805 76.447 1.00 31.97 985 GLU A CA 1
ATOM 8053 C C . GLU A 1 514 ? 38.624 69.945 77.399 1.00 33.00 985 GLU A C 1
ATOM 8054 O O . GLU A 1 514 ? 37.632 69.341 77.019 1.00 29.43 985 GLU A O 1
ATOM 8066 N N . VAL A 1 515 ? 39.045 69.865 78.657 1.00 32.95 986 VAL A N 1
ATOM 8067 C CA . VAL A 1 515 ? 38.302 69.105 79.668 1.00 30.95 986 VAL A CA 1
ATOM 8068 C C . VAL A 1 515 ? 37.613 70.041 80.676 1.00 28.53 986 VAL A C 1
ATOM 8069 O O . VAL A 1 515 ? 36.384 70.060 80.758 1.00 27.68 986 VAL A O 1
ATOM 8082 N N . TRP A 1 516 ? 38.375 70.822 81.450 1.00 28.36 987 TRP A N 1
ATOM 8083 C CA . TRP A 1 516 ? 37.745 71.559 82.549 1.00 30.75 987 TRP A CA 1
ATOM 8084 C C . TRP A 1 516 ? 36.794 72.653 82.024 1.00 28.65 987 TRP A C 1
ATOM 8085 O O . TRP A 1 516 ? 35.572 72.610 82.267 1.00 27.98 987 TRP A O 1
ATOM 8106 N N . VAL A 1 517 ? 37.347 73.653 81.307 1.00 29.77 988 VAL A N 1
ATOM 8107 C CA . VAL A 1 517 ? 36.537 74.772 80.891 1.00 30.72 988 VAL A CA 1
ATOM 8108 C C . VAL A 1 517 ? 35.431 74.305 79.917 1.00 30.36 988 VAL A C 1
ATOM 8109 O O . VAL A 1 517 ? 34.279 74.781 80.002 1.00 30.38 988 VAL A O 1
ATOM 8122 N N . SER A 1 518 ? 35.758 73.358 78.991 1.00 30.98 989 SER A N 1
ATOM 8123 C CA . SER A 1 518 ? 34.753 72.831 78.048 1.00 30.72 989 SER A CA 1
ATOM 8124 C C . SER A 1 518 ? 33.608 72.108 78.807 1.00 30.52 989 SER A C 1
ATOM 8125 O O . SER A 1 518 ? 32.419 72.271 78.489 1.00 29.33 989 SER A O 1
ATOM 8133 N N . THR A 1 519 ? 33.927 71.276 79.817 1.00 28.61 990 THR A N 1
ATOM 8134 C CA . THR A 1 519 ? 32.848 70.587 80.518 1.00 27.65 990 THR A CA 1
ATOM 8135 C C . THR A 1 519 ? 31.917 71.594 81.207 1.00 27.02 990 THR A C 1
ATOM 8136 O O . THR A 1 519 ? 30.689 71.442 81.206 1.00 26.71 990 THR A O 1
ATOM 8147 N N . ALA A 1 520 ? 32.505 72.555 81.902 1.00 26.89 991 ALA A N 1
ATOM 8148 C CA . ALA A 1 520 ? 31.723 73.547 82.608 1.00 28.23 991 ALA A CA 1
ATOM 8149 C C . ALA A 1 520 ? 30.854 74.335 81.661 1.00 31.76 991 ALA A C 1
ATOM 8150 O O . ALA A 1 520 ? 29.692 74.603 81.965 1.00 28.60 991 ALA A O 1
ATOM 8157 N N . ALA A 1 521 ? 31.388 74.706 80.481 1.00 30.96 992 ALA A N 1
ATOM 8158 C CA . ALA A 1 521 ? 30.529 75.411 79.551 1.00 30.61 992 ALA A CA 1
ATOM 8159 C C . ALA A 1 521 ? 29.496 74.480 78.942 1.00 29.99 992 ALA A C 1
ATOM 8160 O O . ALA A 1 521 ? 28.374 74.895 78.696 1.00 30.60 992 ALA A O 1
ATOM 8167 N N . ARG A 1 522 ? 29.882 73.273 78.559 1.00 29.08 993 ARG A N 1
ATOM 8168 C CA . ARG A 1 522 ? 28.937 72.412 77.863 1.00 28.77 993 ARG A CA 1
ATOM 8169 C C . ARG A 1 522 ? 27.751 72.119 78.767 1.00 30.65 993 ARG A C 1
ATOM 8170 O O . ARG A 1 522 ? 26.586 72.179 78.365 1.00 28.67 993 ARG A O 1
ATOM 8191 N N . ASN A 1 523 ? 28.034 71.736 80.018 1.00 27.23 994 ASN A N 1
ATOM 8192 C CA . ASN A 1 523 ? 26.952 71.323 80.901 1.00 26.75 994 ASN A CA 1
ATOM 8193 C C . ASN A 1 523 ? 26.053 72.507 81.228 1.00 27.76 994 ASN A C 1
ATOM 8194 O O . ASN A 1 523 ? 24.836 72.359 81.298 1.00 28.06 994 ASN A O 1
ATOM 8205 N N . ALA A 1 524 ? 26.648 73.682 81.442 1.00 28.47 995 ALA A N 1
ATOM 8206 C CA . ALA A 1 524 ? 25.883 74.906 81.724 1.00 32.32 995 ALA A CA 1
ATOM 8207 C C . ALA A 1 524 ? 24.950 75.246 80.586 1.00 34.32 995 ALA A C 1
ATOM 8208 O O . ALA A 1 524 ? 23.800 75.628 80.807 1.00 31.67 995 ALA A O 1
ATOM 8215 N N . THR A 1 525 ? 25.438 75.147 79.351 1.00 31.16 996 THR A N 1
ATOM 8216 C CA . THR A 1 525 ? 24.579 75.447 78.213 1.00 32.31 996 THR A CA 1
ATOM 8217 C C . THR A 1 525 ? 23.410 74.489 78.129 1.00 31.89 996 THR A C 1
ATOM 8218 O O . THR A 1 525 ? 22.285 74.874 77.845 1.00 32.95 996 THR A O 1
ATOM 8229 N N . ILE A 1 526 ? 23.677 73.217 78.298 1.00 30.55 997 ILE A N 1
ATOM 8230 C CA . ILE A 1 526 ? 22.622 72.210 78.164 1.00 30.33 997 ILE A CA 1
ATOM 8231 C C . ILE A 1 526 ? 21.534 72.417 79.214 1.00 30.66 997 ILE A C 1
ATOM 8232 O O . ILE A 1 526 ? 20.328 72.418 78.903 1.00 31.59 997 ILE A O 1
ATOM 8248 N N . TYR A 1 527 ? 21.961 72.567 80.495 1.00 30.01 998 TYR A N 1
ATOM 8249 C CA . TYR A 1 527 ? 21.018 72.790 81.586 1.00 30.43 998 TYR A CA 1
ATOM 8250 C C . TYR A 1 527 ? 20.207 74.043 81.345 1.00 33.03 998 TYR A C 1
ATOM 8251 O O . TYR A 1 527 ? 18.985 74.009 81.462 1.00 33.05 998 TYR A O 1
ATOM 8269 N N . ASP A 1 528 ? 20.853 75.121 80.855 1.00 36.20 999 ASP A N 1
ATOM 8270 C CA . ASP A 1 528 ? 20.117 76.368 80.591 1.00 34.75 999 ASP A CA 1
ATOM 8271 C C . ASP A 1 528 ? 19.050 76.149 79.540 1.00 35.70 999 ASP A C 1
ATOM 8272 O O . ASP A 1 528 ? 17.939 76.689 79.621 1.00 39.97 999 ASP A O 1
ATOM 8281 N N . LYS A 1 529 ? 19.409 75.460 78.466 1.00 35.12 1000 LYS A N 1
ATOM 8282 C CA . LYS A 1 529 ? 18.462 75.240 77.378 1.00 36.09 1000 LYS A CA 1
ATOM 8283 C C . LYS A 1 529 ? 17.293 74.345 77.796 1.00 36.08 1000 LYS A C 1
ATOM 8284 O O . LYS A 1 529 ? 16.176 74.504 77.283 1.00 37.47 1000 LYS A O 1
ATOM 8303 N N . VAL A 1 530 ? 17.571 73.292 78.566 1.00 34.63 1001 VAL A N 1
ATOM 8304 C CA . VAL A 1 530 ? 16.571 72.275 78.817 1.00 46.27 1001 VAL A CA 1
ATOM 8305 C C . VAL A 1 530 ? 15.652 72.723 79.961 1.00 35.62 1001 VAL A C 1
ATOM 8306 O O . VAL A 1 530 ? 14.418 72.571 79.868 1.00 36.91 1001 VAL A O 1
ATOM 8319 N N . PHE A 1 531 ? 16.258 73.324 81.002 1.00 35.16 1002 PHE A N 1
ATOM 8320 C CA . PHE A 1 531 ? 15.553 73.640 82.244 1.00 35.87 1002 PHE A CA 1
ATOM 8321 C C . PHE A 1 531 ? 15.347 75.130 82.509 1.00 47.19 1002 PHE A C 1
ATOM 8322 O O . PHE A 1 531 ? 14.534 75.473 83.392 1.00 41.03 1002 PHE A O 1
ATOM 8339 N N . ARG A 1 532 ? 16.098 76.030 81.861 1.00 37.60 1003 ARG A N 1
ATOM 8340 C CA . ARG A 1 532 ? 15.951 77.443 82.191 1.00 39.98 1003 ARG A CA 1
ATOM 8341 C C . ARG A 1 532 ? 16.034 77.607 83.714 1.00 41.77 1003 ARG A C 1
ATOM 8342 O O . ARG A 1 532 ? 15.192 78.263 84.348 1.00 40.60 1003 ARG A O 1
ATOM 8363 N N . CYS A 1 533 ? 17.069 76.988 84.309 1.00 38.52 1004 CYS A N 1
ATOM 8364 C CA . CYS A 1 533 ? 17.194 76.986 85.768 1.00 37.34 1004 CYS A CA 1
ATOM 8365 C C . CYS A 1 533 ? 17.908 78.239 86.242 1.00 38.03 1004 CYS A C 1
ATOM 8366 O O . CYS A 1 533 ? 18.513 78.984 85.475 1.00 41.04 1004 CYS A O 1
ATOM 8374 N N . LEU A 1 534 ? 17.672 78.571 87.495 1.00 39.61 1005 LEU A N 1
ATOM 8375 C CA . LEU A 1 534 ? 18.388 79.643 88.136 1.00 41.69 1005 LEU A CA 1
ATOM 8376 C C . LEU A 1 534 ? 19.488 79.047 88.994 1.00 38.19 1005 LEU A C 1
ATOM 8377 O O . LEU A 1 534 ? 19.295 77.986 89.617 1.00 44.84 1005 LEU A O 1
ATOM 8393 N N . PRO A 1 535 ? 20.653 79.682 89.115 1.00 37.13 1006 PRO A N 1
ATOM 8394 C CA . PRO A 1 535 ? 20.994 81.042 88.634 1.00 38.94 1006 PRO A CA 1
ATOM 8395 C C . PRO A 1 535 ? 21.416 81.022 87.180 1.00 38.53 1006 PRO A C 1
ATOM 8396 O O . PRO A 1 535 ? 21.773 79.962 86.695 1.00 36.86 1006 PRO A O 1
ATOM 8407 N N . ASN A 1 536 ? 21.501 82.175 86.521 1.00 43.19 1007 ASN A N 1
ATOM 8408 C CA . ASN A 1 536 ? 22.013 82.210 85.156 1.00 44.31 1007 ASN A CA 1
ATOM 8409 C C . ASN A 1 536 ? 22.459 83.645 84.841 1.00 48.33 1007 ASN A C 1
ATOM 8410 O O . ASN A 1 536 ? 22.337 84.540 85.671 1.00 52.67 1007 ASN A O 1
ATOM 8421 N N . ASP A 1 537 ? 23.042 83.856 83.651 1.00 48.05 1008 ASP A N 1
ATOM 8422 C CA . ASP A 1 537 ? 23.659 85.144 83.304 1.00 48.30 1008 ASP A CA 1
ATOM 8423 C C . ASP A 1 537 ? 22.667 86.115 82.684 1.00 53.66 1008 ASP A C 1
ATOM 8424 O O . ASP A 1 537 ? 23.035 87.279 82.434 1.00 65.79 1008 ASP A O 1
ATOM 8433 N N . GLU A 1 538 ? 21.40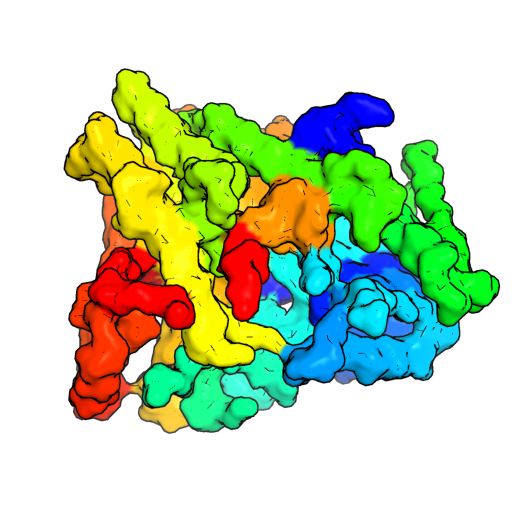5 85.681 82.454 1.00 51.97 1009 GLU A N 1
ATOM 8434 C CA . GLU A 1 538 ? 20.396 86.527 81.806 1.00 54.66 1009 GLU A CA 1
ATOM 8435 C C . GLU A 1 538 ? 19.528 87.356 82.756 1.00 55.42 1009 GLU A C 1
ATOM 8436 O O . GLU A 1 538 ? 18.933 88.362 82.337 1.00 57.89 1009 GLU A O 1
ATOM 8448 N N . VAL A 1 539 ? 19.364 86.897 83.989 1.00 53.76 1010 VAL A N 1
ATOM 8449 C CA . VAL A 1 539 ? 18.438 87.478 84.958 1.00 59.59 1010 VAL A CA 1
ATOM 8450 C C . VAL A 1 539 ? 19.232 88.465 85.821 1.00 62.46 1010 VAL A C 1
ATOM 8451 O O . VAL A 1 539 ? 20.080 88.073 86.627 1.00 61.43 1010 VAL A O 1
ATOM 8464 N N . HIS A 1 540 ? 19.012 89.760 85.607 1.00 66.96 1011 HIS A N 1
ATOM 8465 C CA . HIS A 1 540 ? 19.780 90.782 86.295 1.00 67.88 1011 HIS A CA 1
ATOM 8466 C C . HIS A 1 540 ? 19.010 91.401 87.446 1.00 68.44 1011 HIS A C 1
ATOM 8467 O O . HIS A 1 540 ? 19.624 92.050 88.305 1.00 72.60 1011 HIS A O 1
ATOM 8481 N N A ASN A 1 541 ? 17.695 91.205 87.516 0.72 63.25 1012 ASN A N 1
ATOM 8482 N N B ASN A 1 541 ? 17.691 91.196 87.490 0.28 63.32 1012 ASN A N 1
ATOM 8483 C CA A ASN A 1 541 ? 16.914 91.818 88.584 0.72 66.53 1012 ASN A CA 1
ATOM 8484 C CA B ASN A 1 541 ? 16.808 91.856 88.444 0.28 66.83 1012 ASN A CA 1
ATOM 8485 C C A ASN A 1 541 ? 15.763 90.896 88.929 0.72 64.98 1012 ASN A C 1
ATOM 8486 C C B ASN A 1 541 ? 15.774 90.853 88.933 0.28 65.42 1012 ASN A C 1
ATOM 8487 O O A ASN A 1 541 ? 15.424 89.987 88.180 0.72 60.68 1012 ASN A O 1
ATOM 8488 O O B ASN A 1 541 ? 15.540 89.824 88.300 0.28 64.29 1012 ASN A O 1
ATOM 8509 N N . LEU A 1 542 ? 15.153 91.159 90.079 1.00 68.50 1013 LEU A N 1
ATOM 8510 C CA . LEU A 1 542 ? 14.125 90.276 90.598 1.00 64.65 1013 LEU A CA 1
ATOM 8511 C C . LEU A 1 542 ? 12.860 90.264 89.774 1.00 65.68 1013 LEU A C 1
ATOM 8512 O O . LEU A 1 542 ? 12.139 89.270 89.847 1.00 72.85 1013 LEU A O 1
ATOM 8528 N N . ILE A 1 543 ? 12.591 91.307 88.979 1.00 66.27 1014 ILE A N 1
ATOM 8529 C CA . ILE A 1 543 ? 11.360 91.375 88.192 1.00 75.81 1014 ILE A CA 1
ATOM 8530 C C . ILE A 1 543 ? 11.502 90.581 86.901 1.00 79.02 1014 ILE A C 1
ATOM 8531 O O . ILE A 1 543 ? 10.514 90.033 86.387 1.00 66.38 1014 ILE A O 1
ATOM 8547 N N . GLN A 1 544 ? 12.707 90.575 86.321 1.00 78.31 1015 GLN A N 1
ATOM 8548 C CA . GLN A 1 544 ? 12.996 89.689 85.199 1.00 75.01 1015 GLN A CA 1
ATOM 8549 C C . GLN A 1 544 ? 12.930 88.223 85.631 1.00 70.97 1015 GLN A C 1
ATOM 8550 O O . GLN A 1 544 ? 12.550 87.351 84.836 1.00 65.34 1015 GLN A O 1
ATOM 8564 N N . LEU A 1 545 ? 13.313 87.939 86.876 1.00 63.12 1016 LEU A N 1
ATOM 8565 C CA . LEU A 1 545 ? 13.232 86.580 87.400 1.00 65.62 1016 LEU A CA 1
ATOM 8566 C C . LEU A 1 545 ? 11.805 86.040 87.298 1.00 67.07 1016 LEU A C 1
ATOM 8567 O O . LEU A 1 545 ? 11.574 84.959 86.732 1.00 64.19 1016 LEU A O 1
ATOM 8583 N N . ARG A 1 546 ? 10.825 86.793 87.820 1.00 73.95 1017 ARG A N 1
ATOM 8584 C CA . ARG A 1 546 ? 9.439 86.314 87.826 1.00 78.46 1017 ARG A CA 1
ATOM 8585 C C . ARG A 1 546 ? 8.937 86.047 86.406 1.00 76.23 1017 ARG A C 1
ATOM 8586 O O . ARG A 1 546 ? 8.250 85.051 86.161 1.00 79.88 1017 ARG A O 1
ATOM 8607 N N . ASP A 1 547 ? 9.251 86.934 85.461 1.00 67.58 1018 ASP A N 1
ATOM 8608 C CA . ASP A 1 547 ? 8.796 86.738 84.104 1.00 73.66 1018 ASP A CA 1
ATOM 8609 C C . ASP A 1 547 ? 9.516 85.541 83.483 1.00 69.71 1018 ASP A C 1
ATOM 8610 O O . ASP A 1 547 ? 8.873 84.653 82.917 1.00 67.10 1018 ASP A O 1
ATOM 8619 N N . PHE A 1 548 ? 10.844 85.483 83.655 1.00 64.14 1019 PHE A N 1
ATOM 8620 C CA . PHE A 1 548 ? 11.664 84.356 83.219 1.00 61.04 1019 PHE A CA 1
ATOM 8621 C C . PHE A 1 548 ? 11.035 83.018 83.633 1.00 57.90 1019 PHE A C 1
ATOM 8622 O O . PHE A 1 548 ? 10.718 82.179 82.783 1.00 55.65 1019 PHE A O 1
ATOM 8639 N N . ILE A 1 549 ? 10.748 82.833 84.921 1.00 56.23 1020 ILE A N 1
ATOM 8640 C CA . ILE A 1 549 ? 10.286 81.519 85.332 1.00 56.57 1020 ILE A CA 1
ATOM 8641 C C . ILE A 1 549 ? 8.865 81.230 84.864 1.00 56.58 1020 ILE A C 1
ATOM 8642 O O . ILE A 1 549 ? 8.439 80.073 84.915 1.00 61.65 1020 ILE A O 1
ATOM 8658 N N . ASN A 1 550 ? 8.107 82.217 84.380 1.00 61.99 1021 ASN A N 1
ATOM 8659 C CA . ASN A 1 550 ? 6.796 81.883 83.799 1.00 65.70 1021 ASN A CA 1
ATOM 8660 C C . ASN A 1 550 ? 6.840 81.465 82.341 1.00 67.32 1021 ASN A C 1
ATOM 8661 O O . ASN A 1 550 ? 5.810 81.061 81.784 1.00 67.71 1021 ASN A O 1
ATOM 8672 N N . LYS A 1 551 ? 7.956 81.525 81.744 1.00 69.65 1022 LYS A N 1
ATOM 8673 C CA . LYS A 1 551 ? 8.060 81.148 80.353 1.00 62.06 1022 LYS A CA 1
ATOM 8674 C C . LYS A 1 551 ? 8.126 79.627 80.225 1.00 61.22 1022 LYS A C 1
ATOM 8675 O O . LYS A 1 551 ? 8.605 78.952 81.141 1.00 58.55 1022 LYS A O 1
ATOM 8694 N N . PRO A 1 552 ? 7.685 79.086 79.074 1.00 61.30 1023 PRO A N 1
ATOM 8695 C CA . PRO A 1 552 ? 7.719 77.625 78.887 1.00 59.78 1023 PRO A CA 1
ATOM 8696 C C . PRO A 1 552 ? 9.136 77.091 78.991 1.00 53.05 1023 PRO A C 1
ATOM 8697 O O . PRO A 1 552 ? 10.099 77.796 78.688 1.00 50.95 1023 PRO A O 1
ATOM 8708 N N . VAL A 1 553 ? 9.232 75.820 79.386 1.00 46.77 1024 VAL A N 1
ATOM 8709 C CA . VAL A 1 553 ? 10.489 75.114 79.682 1.00 44.17 1024 VAL A CA 1
ATOM 8710 C C . VAL A 1 553 ? 10.529 73.833 78.811 1.00 43.79 1024 VAL A C 1
ATOM 8711 O O . VAL A 1 553 ? 9.556 73.085 78.767 1.00 46.18 1024 VAL A O 1
ATOM 8724 N N . LEU A 1 554 ? 11.596 73.653 78.033 1.00 41.79 1025 LEU A N 1
ATOM 8725 C CA . LEU A 1 554 ? 11.672 72.504 77.112 1.00 41.60 1025 LEU A CA 1
ATOM 8726 C C . LEU A 1 554 ? 11.495 71.170 77.834 1.00 40.21 1025 LEU A C 1
ATOM 8727 O O . LEU A 1 554 ? 10.792 70.276 77.351 1.00 40.81 1025 LEU A O 1
ATOM 8743 N N . ALA A 1 555 ? 12.135 71.023 79.028 1.00 38.94 1026 ALA A N 1
ATOM 8744 C CA . ALA A 1 555 ? 12.012 69.793 79.818 1.00 38.23 1026 ALA A CA 1
ATOM 8745 C C . ALA A 1 555 ? 10.554 69.400 79.973 1.00 42.85 1026 ALA A C 1
ATOM 8746 O O . ALA A 1 555 ? 10.235 68.214 80.030 1.00 40.37 1026 ALA A O 1
ATOM 8753 N N . LYS A 1 556 ? 9.640 70.362 79.936 1.00 46.77 1027 LYS A N 1
ATOM 8754 C CA . LYS A 1 556 ? 8.223 70.030 80.025 1.00 53.54 1027 LYS A CA 1
ATOM 8755 C C . LYS A 1 556 ? 7.551 69.988 78.680 1.00 49.58 1027 LYS A C 1
ATOM 8756 O O . LYS A 1 556 ? 6.702 69.130 78.428 1.00 54.67 1027 LYS A O 1
ATOM 8775 N N . GLU A 1 557 ? 7.890 70.909 77.798 1.00 46.41 1028 GLU A N 1
ATOM 8776 C CA . GLU A 1 557 ? 7.128 71.003 76.567 1.00 47.46 1028 GLU A CA 1
ATOM 8777 C C . GLU A 1 557 ? 7.445 69.850 75.614 1.00 48.58 1028 GLU A C 1
ATOM 8778 O O . GLU A 1 557 ? 6.559 69.401 74.883 1.00 49.29 1028 GLU A O 1
ATOM 8790 N N . ASP A 1 558 ? 8.720 69.435 75.525 1.00 43.98 1029 ASP A N 1
ATOM 8791 C CA . ASP A 1 558 ? 9.155 68.370 74.600 1.00 43.20 1029 ASP A CA 1
ATOM 8792 C C . ASP A 1 558 ? 10.159 67.473 75.337 1.00 41.18 1029 ASP A C 1
ATOM 8793 O O . ASP A 1 558 ? 11.389 67.622 75.203 1.00 39.58 1029 ASP A O 1
ATOM 8802 N N . PRO A 1 559 ? 9.658 66.576 76.196 1.00 41.40 1030 PRO A N 1
ATOM 8803 C CA . PRO A 1 559 ? 10.597 65.783 77.018 1.00 40.82 1030 PRO A CA 1
ATOM 8804 C C . PRO A 1 559 ? 11.421 64.827 76.173 1.00 38.64 1030 PRO A C 1
ATOM 8805 O O . PRO A 1 559 ? 12.549 64.487 76.546 1.00 36.99 1030 PRO A O 1
ATOM 8816 N N . ILE A 1 560 ? 10.894 64.356 75.046 1.00 39.72 1031 ILE A N 1
ATOM 8817 C CA . ILE A 1 560 ? 11.715 63.487 74.205 1.00 39.02 1031 ILE A CA 1
ATOM 8818 C C . ILE A 1 560 ? 12.964 64.219 73.749 1.00 37.54 1031 ILE A C 1
ATOM 8819 O O . ILE A 1 560 ? 14.076 63.709 73.880 1.00 36.16 1031 ILE A O 1
ATOM 8835 N N . ARG A 1 561 ? 12.801 65.442 73.239 1.00 38.07 1032 ARG A N 1
ATOM 8836 C CA . ARG A 1 561 ? 13.946 66.237 72.828 1.00 37.72 1032 ARG A CA 1
ATOM 8837 C C . ARG A 1 561 ? 14.820 66.623 74.006 1.00 35.66 1032 ARG A C 1
ATOM 8838 O O . ARG A 1 561 ? 16.057 66.589 73.923 1.00 35.16 1032 ARG A O 1
ATOM 8859 N N . ALA A 1 562 ? 14.203 66.997 75.127 1.00 35.95 1033 ALA A N 1
ATOM 8860 C CA . ALA A 1 562 ? 15.012 67.348 76.280 1.00 34.70 1033 ALA A CA 1
ATOM 8861 C C . ALA A 1 562 ? 15.864 66.160 76.678 1.00 33.32 1033 ALA A C 1
ATOM 8862 O O . ALA A 1 562 ? 17.045 66.300 76.990 1.00 32.06 1033 ALA A O 1
ATOM 8869 N N . GLU A 1 563 ? 15.274 64.970 76.711 1.00 33.74 1034 GLU A N 1
ATOM 8870 C CA . GLU A 1 563 ? 16.063 63.841 77.199 1.00 36.14 1034 GLU A CA 1
ATOM 8871 C C . GLU A 1 563 ? 17.224 63.525 76.267 1.00 32.41 1034 GLU A C 1
ATOM 8872 O O . GLU A 1 563 ? 18.299 63.159 76.738 1.00 31.72 1034 GLU A O 1
ATOM 8884 N N . GLU A 1 564 ? 17.033 63.752 74.964 1.00 33.84 1035 GLU A N 1
ATOM 8885 C CA . GLU A 1 564 ? 18.100 63.595 73.976 1.00 36.79 1035 GLU A CA 1
ATOM 8886 C C . GLU A 1 564 ? 19.212 64.592 74.225 1.00 36.62 1035 GLU A C 1
ATOM 8887 O O . GLU A 1 564 ? 20.382 64.220 74.186 1.00 34.68 1035 GLU A O 1
ATOM 8899 N N . GLU A 1 565 ? 18.877 65.842 74.567 1.00 34.36 1036 GLU A N 1
ATOM 8900 C CA . GLU A 1 565 ? 19.934 66.804 74.832 1.00 32.90 1036 GLU A CA 1
ATOM 8901 C C . GLU A 1 565 ? 20.700 66.474 76.112 1.00 33.46 1036 GLU A C 1
ATOM 8902 O O . GLU A 1 565 ? 21.901 66.737 76.208 1.00 33.51 1036 GLU A O 1
ATOM 8914 N N . LEU A 1 566 ? 20.013 65.974 77.126 1.00 31.48 1037 LEU A N 1
ATOM 8915 C CA . LEU A 1 566 ? 20.668 65.682 78.397 1.00 33.72 1037 LEU A CA 1
ATOM 8916 C C . LEU A 1 566 ? 21.637 64.521 78.316 1.00 28.02 1037 LEU A C 1
ATOM 8917 O O . LEU A 1 566 ? 22.455 64.368 79.223 1.00 30.66 1037 LEU A O 1
ATOM 8933 N N . LYS A 1 567 ? 21.540 63.686 77.295 1.00 30.42 1038 LYS A N 1
ATOM 8934 C CA . LYS A 1 567 ? 22.482 62.597 77.084 1.00 32.14 1038 LYS A CA 1
ATOM 8935 C C . LYS A 1 567 ? 23.889 63.108 76.780 1.00 33.81 1038 LYS A C 1
ATOM 8936 O O . LYS A 1 567 ? 24.862 62.370 76.960 1.00 37.41 1038 LYS A O 1
ATOM 8955 N N . LYS A 1 568 ? 24.038 64.372 76.456 1.00 27.29 1039 LYS A N 1
ATOM 8956 C CA . LYS A 1 568 ? 25.354 64.926 76.230 1.00 27.59 1039 LYS A CA 1
ATOM 8957 C C . LYS A 1 568 ? 25.985 65.517 77.481 1.00 26.21 1039 LYS A C 1
ATOM 8958 O O . LYS A 1 568 ? 27.128 65.981 77.414 1.00 28.43 1039 LYS A O 1
ATOM 8977 N N . ILE A 1 569 ? 25.274 65.559 78.602 1.00 25.88 1040 ILE A N 1
ATOM 8978 C CA . ILE A 1 569 ? 25.884 65.952 79.859 1.00 25.16 1040 ILE A CA 1
ATOM 8979 C C . ILE A 1 569 ? 26.956 64.935 80.233 1.00 24.44 1040 ILE A C 1
ATOM 8980 O O . ILE A 1 569 ? 26.711 63.732 80.161 1.00 24.41 1040 ILE A O 1
ATOM 8996 N N . ARG A 1 570 ? 28.117 65.405 80.674 1.00 26.71 1041 ARG A N 1
ATOM 8997 C CA . ARG A 1 570 ? 29.104 64.526 81.329 1.00 28.38 1041 ARG A CA 1
ATOM 8998 C C . ARG A 1 570 ? 29.617 65.208 82.568 1.00 24.18 1041 ARG A C 1
ATOM 8999 O O . ARG A 1 570 ? 30.048 66.387 82.518 1.00 27.08 1041 ARG A O 1
ATOM 9020 N N . GLY A 1 571 ? 29.509 64.503 83.715 1.00 23.06 1042 GLY A N 1
ATOM 9021 C CA . GLY A 1 571 ? 29.902 65.089 84.998 1.00 22.38 1042 GLY A CA 1
ATOM 9022 C C . GLY A 1 571 ? 28.848 66.042 85.570 1.00 26.34 1042 GLY A C 1
ATOM 9023 O O . GLY A 1 571 ? 27.686 66.124 85.080 1.00 28.85 1042 GLY A O 1
ATOM 9027 N N . PHE A 1 572 ? 29.228 66.717 86.675 1.00 24.33 1043 PHE A N 1
ATOM 9028 C CA . PHE A 1 572 ? 28.363 67.667 87.367 1.00 22.69 1043 PHE A CA 1
ATOM 9029 C C . PHE A 1 572 ? 28.802 69.091 87.226 1.00 23.26 1043 PHE A C 1
ATOM 9030 O O . PHE A 1 572 ? 28.063 70.015 87.616 1.00 24.07 1043 PHE A O 1
ATOM 9047 N N . LEU A 1 573 ? 30.002 69.341 86.738 1.00 24.85 1044 LEU A N 1
ATOM 9048 C CA . LEU A 1 573 ? 30.532 70.686 86.769 1.00 24.36 1044 LEU A CA 1
ATOM 9049 C C . LEU A 1 573 ? 29.754 71.615 85.831 1.00 26.71 1044 LEU A C 1
ATOM 9050 O O . LEU A 1 573 ? 29.576 71.316 84.657 1.00 25.27 1044 LEU A O 1
ATOM 9066 N N . VAL A 1 574 ? 29.452 72.817 86.347 1.00 25.34 1045 VAL A N 1
ATOM 9067 C CA . VAL A 1 574 ? 28.847 73.865 85.505 1.00 26.62 1045 VAL A CA 1
ATOM 9068 C C . VAL A 1 574 ? 29.508 75.220 85.721 1.00 28.94 1045 VAL A C 1
ATOM 9069 O O . VAL A 1 574 ? 29.904 75.585 86.816 1.00 28.73 1045 VAL A O 1
ATOM 9082 N N . GLN A 1 575 ? 29.623 75.993 84.633 1.00 28.95 1046 GLN A N 1
ATOM 9083 C CA . GLN A 1 575 ? 30.255 77.291 84.741 1.00 30.36 1046 GLN A CA 1
ATOM 9084 C C . GLN A 1 575 ? 29.433 78.238 85.589 1.00 31.30 1046 GLN A C 1
ATOM 9085 O O . GLN A 1 575 ? 28.195 78.243 85.539 1.00 31.52 1046 GLN A O 1
ATOM 9099 N N . PHE A 1 576 ? 30.134 79.000 86.462 1.00 32.29 1047 PHE A N 1
ATOM 9100 C CA . PHE A 1 576 ? 29.438 79.883 87.396 1.00 38.70 1047 PHE A CA 1
ATOM 9101 C C . PHE A 1 576 ? 29.001 81.165 86.685 1.00 39.94 1047 PHE A C 1
ATOM 9102 O O . PHE A 1 576 ? 29.828 81.771 85.959 1.00 39.60 1047 PHE A O 1
ATOM 9119 N N . PRO A 1 577 ? 27.748 81.553 86.786 1.00 35.91 1048 PRO A N 1
ATOM 9120 C CA . PRO A 1 577 ? 27.239 82.743 86.097 1.00 43.48 1048 PRO A CA 1
ATOM 9121 C C . PRO A 1 577 ? 27.587 84.002 86.869 1.00 49.50 1048 PRO A C 1
ATOM 9122 O O . PRO A 1 577 ? 27.164 84.171 88.026 1.00 45.92 1048 PRO A O 1
ATOM 9133 N N . PHE A 1 578 ? 28.368 84.881 86.218 1.00 51.02 1049 PHE A N 1
ATOM 9134 C CA . PHE A 1 578 ? 28.830 86.081 86.896 1.00 52.59 1049 PHE A CA 1
ATOM 9135 C C . PHE A 1 578 ? 27.749 87.128 87.071 1.00 54.89 1049 PHE A C 1
ATOM 9136 O O . PHE A 1 578 ? 27.918 88.020 87.922 1.00 60.08 1049 PHE A O 1
ATOM 9153 N N . TYR A 1 579 ? 26.685 87.089 86.276 1.00 48.41 1050 TYR A N 1
ATOM 9154 C CA . TYR A 1 579 ? 25.792 88.243 86.154 1.00 54.83 1050 TYR A CA 1
ATOM 9155 C C . TYR A 1 579 ? 24.404 88.031 86.770 1.00 53.00 1050 TYR A C 1
ATOM 9156 O O . TYR A 1 579 ? 23.555 88.923 86.686 1.00 51.09 1050 TYR A O 1
ATOM 9174 N N . PHE A 1 580 ? 24.175 86.934 87.469 1.00 48.79 1051 PHE A N 1
ATOM 9175 C CA . PHE A 1 580 ? 22.862 86.716 88.073 1.00 48.17 1051 PHE A CA 1
ATOM 9176 C C . PHE A 1 580 ? 22.600 87.803 89.100 1.00 50.48 1051 PHE A C 1
ATOM 9177 O O . PHE A 1 580 ? 23.475 88.084 89.914 1.00 49.12 1051 PHE A O 1
ATOM 9194 N N . LEU A 1 581 ? 21.426 88.457 88.986 1.00 51.00 1052 LEU A N 1
ATOM 9195 C CA . LEU A 1 581 ? 21.024 89.610 89.805 1.00 53.72 1052 LEU A CA 1
ATOM 9196 C C . LEU A 1 581 ? 22.145 90.653 89.866 1.00 60.43 1052 LEU A C 1
ATOM 9197 O O . LEU A 1 581 ? 22.490 91.182 90.912 1.00 63.71 1052 LEU A O 1
ATOM 9213 N N . SER A 1 582 ? 22.721 90.908 88.693 1.00 64.34 1053 SER A N 1
ATOM 9214 C CA . SER A 1 582 ? 23.776 91.896 88.470 1.00 68.20 1053 SER A CA 1
ATOM 9215 C C . SER A 1 582 ? 23.397 93.281 88.986 1.00 68.73 1053 SER A C 1
ATOM 9216 O O . SER A 1 582 ? 24.186 93.966 89.672 1.00 68.41 1053 SER A O 1
ATOM 9224 N N . GLU A 1 583 ? 22.205 93.728 88.617 1.00 62.70 1054 GLU A N 1
ATOM 9225 C CA . GLU A 1 583 ? 21.797 95.076 88.905 1.00 70.35 1054 GLU A CA 1
ATOM 9226 C C . GLU A 1 583 ? 21.261 95.251 90.304 1.00 73.94 1054 GLU A C 1
ATOM 9227 O O . GLU A 1 583 ? 21.141 96.404 90.726 1.00 77.53 1054 GLU A O 1
ATOM 9239 N N . GLU A 1 584 ? 20.964 94.167 91.023 1.00 69.18 1055 GLU A N 1
ATOM 9240 C CA . GLU A 1 584 ? 20.339 94.301 92.326 1.00 75.81 1055 GLU A CA 1
ATOM 9241 C C . GLU A 1 584 ? 21.399 94.658 93.345 1.00 84.90 1055 GLU A C 1
ATOM 9242 O O . GLU A 1 584 ? 22.500 94.106 93.336 1.00 77.07 1055 GLU A O 1
ATOM 9254 N N . SER A 1 585 ? 21.065 95.597 94.222 1.00 99.86 1056 SER A N 1
ATOM 9255 C CA . SER A 1 585 ? 21.917 95.741 95.400 1.00 103.51 1056 SER A CA 1
ATOM 9256 C C . SER A 1 585 ? 21.441 94.662 96.385 1.00 99.45 1056 SER A C 1
ATOM 9257 O O . SER A 1 585 ? 20.415 94.807 97.040 1.00 105.03 1056 SER A O 1
ATOM 9265 N N . LEU A 1 586 ? 22.124 93.536 96.410 1.00 74.46 1057 LEU A N 1
ATOM 9266 C CA . LEU A 1 586 ? 21.743 92.330 97.156 1.00 68.52 1057 LEU A CA 1
ATOM 9267 C C . LEU A 1 586 ? 21.783 92.498 98.662 1.00 70.71 1057 LEU A C 1
ATOM 9268 O O . LEU A 1 586 ? 21.586 91.509 99.377 1.00 74.21 1057 LEU A O 1
ATOM 9284 N N . LEU A 1 587 ? 21.997 93.702 99.153 1.00 77.78 1058 LEU A N 1
ATOM 9285 C CA . LEU A 1 587 ? 21.931 93.903 100.590 1.00 79.37 1058 LEU A CA 1
ATOM 9286 C C . LEU A 1 587 ? 20.610 94.575 100.948 1.00 83.75 1058 LEU A C 1
ATOM 9287 O O . LEU A 1 587 ? 19.942 95.146 100.084 1.00 86.16 1058 LEU A O 1
ATOM 9303 N N . PRO A 1 588 ? 20.172 94.491 102.222 1.00 81.02 1059 PRO A N 1
ATOM 9304 C CA . PRO A 1 588 ? 18.845 94.982 102.654 1.00 83.07 1059 PRO A CA 1
ATOM 9305 C C . PRO A 1 588 ? 18.525 96.430 102.267 1.00 85.47 1059 PRO A C 1
ATOM 9306 O O . PRO A 1 588 ? 19.214 97.305 102.798 1.00 90.36 1059 PRO A O 1
ATOM 9317 N N . VAL A 1 597 ? 20.415 93.980 111.175 1.00 110.10 1068 VAL A N 1
ATOM 9318 C CA . VAL A 1 597 ? 21.382 92.879 111.319 1.00 104.71 1068 VAL A CA 1
ATOM 9319 C C . VAL A 1 597 ? 22.782 93.315 110.865 1.00 100.44 1068 VAL A C 1
ATOM 9320 O O . VAL A 1 597 ? 22.944 93.816 109.742 1.00 102.42 1068 VAL A O 1
ATOM 9333 N N . PRO A 1 598 ? 23.792 93.147 111.723 1.00 85.08 1069 PRO A N 1
ATOM 9334 C CA . PRO A 1 598 ? 25.128 93.649 111.367 1.00 83.76 1069 PRO A CA 1
ATOM 9335 C C . PRO A 1 598 ? 25.734 92.846 110.224 1.00 79.35 1069 PRO A C 1
ATOM 9336 O O . PRO A 1 598 ? 25.430 91.669 110.034 1.00 79.45 1069 PRO A O 1
ATOM 9347 N N . MET A 1 599 ? 26.594 93.520 109.453 1.00 77.43 1070 MET A N 1
ATOM 9348 C CA . MET A 1 599 ? 27.159 92.945 108.234 1.00 70.97 1070 MET A CA 1
ATOM 9349 C C . MET A 1 599 ? 27.997 91.712 108.527 1.00 60.79 1070 MET A C 1
ATOM 9350 O O . MET A 1 599 ? 27.939 90.734 107.776 1.00 56.72 1070 MET A O 1
ATOM 9364 N N . GLU A 1 600 ? 28.744 91.728 109.651 1.00 62.46 1071 GLU A N 1
ATOM 9365 C CA . GLU A 1 600 ? 29.654 90.638 110.025 1.00 57.68 1071 GLU A CA 1
ATOM 9366 C C . GLU A 1 600 ? 28.941 89.320 110.269 1.00 56.68 1071 GLU A C 1
ATOM 9367 O O . GLU A 1 600 ? 29.613 88.276 110.378 1.00 53.92 1071 GLU A O 1
ATOM 9379 N N . VAL A 1 601 ? 27.607 89.321 110.340 1.00 52.31 1072 VAL A N 1
ATOM 9380 C CA . VAL A 1 601 ? 26.913 88.040 110.476 1.00 50.09 1072 VAL A CA 1
ATOM 9381 C C . VAL A 1 601 ? 26.980 87.283 109.173 1.00 50.52 1072 VAL A C 1
ATOM 9382 O O . VAL A 1 601 ? 26.894 86.044 109.163 1.00 49.86 1072 VAL A O 1
ATOM 9395 N N . TRP A 1 602 ? 27.072 88.014 108.052 1.00 53.60 1073 TRP A N 1
ATOM 9396 C CA . TRP A 1 602 ? 27.044 87.402 106.718 1.00 51.29 1073 TRP A CA 1
ATOM 9397 C C . TRP A 1 602 ? 28.431 87.145 106.144 1.00 53.21 1073 TRP A C 1
ATOM 9398 O O . TRP A 1 602 ? 28.525 86.476 105.106 1.00 47.98 1073 TRP A O 1
ATOM 9419 N N . THR A 1 603 ? 29.481 87.734 106.729 1.00 57.65 1074 THR A N 1
ATOM 9420 C CA . THR A 1 603 ? 30.807 87.727 106.140 1.00 55.58 1074 THR A CA 1
ATOM 9421 C C . THR A 1 603 ? 31.809 86.679 106.632 1.00 54.38 1074 THR A C 1
ATOM 9422 O O . THR A 1 603 ? 32.950 86.747 106.123 1.00 52.42 1074 THR A O 1
#

Organism: Homo sapiens (NCBI:txid9606)

Foldseek 3Di:
DQEPLRFPWHKDAFWWKFKDWAQLLVLVLLLVLLLQFDAEKEWEAQAADQQAFSHFLDDPPSCRGRLNSVLVNVVNPYQYEYEYEDDDPPDPFRPVVVVQVSNCVSDLSHHYDYDDDDCAFIAQWTKIAGPLFKMKFFAAHNDAQRHDDLVQDFADVVCRHQNPRSQAAQDADPLVDDRQVGTGAAHTIMMMMIGAVQSLVVVVQSLLQLQVVLVVDPVNVDPSSPNDDRDDSPDHGPDDRPPIGTFTKIKAKQADCRRRNDHDTGQSVLSVLLVQLQPFDAEKEWQFQAQFAQDPVPQFHRCNLVSNLVSQVVCVVVVHFYAYEYEYWLWHGPSVRQLLRLLRVLRRLQQDPPDCSHSVNSCCVRPNPCCLRYYFHWYFKDWDARNRFIDIDGHHRHYGWMAGPLFKIKRHNAGNGCQGRVSHHYMIMIMMTGAPQWDFADEQNDTDTHGPRSLVVVQVVCCSAQAQVVHDCPLPRYPGYPSNSPVGVVVLQDLQQVLCCQQAVDPDAQPAQASVVVVVSVPDDGNSPPPVVVNVVSCVPRGGTIHGHHSRGNVVDPSHDPDSSVSD

B-factor: mean 49.88, std 20.19, range [19.48, 140.43]

GO terms:
  GO:0031670 cellular response to nutrient (P, IDA)
  GO:0045727 positive regulation of translation (P, IMP)
  GO:0005768 endosome (C, IDA)
  GO:0005794 Golgi apparatus (C, IDA)
  GO:0004630 D-type glycerophospholipase activity (F, IDA)
  GO:0005764 lysosome (C, IDA)
  GO:0004630 D-type glycerophospholipase activity (F, EXP)
  GO:0004630 D-type glycerophospholipase activity (F, TAS)
  GO:0016020 membrane (C, TAS)
  GO:0006935 chemotaxis (P, TAS)
  GO:0007264 small GTPase-mediated signal transduction (P, TAS)
  GO:0007265 Ras protein signal transduction (P, TAS)
  GO:0035579 specific granule membrane (C, TAS)
  GO:0070821 tertiary granule membrane (C, TAS)
  GO:0005789 endoplasmic reticulum membrane (C, TAS)
  GO:0005886 plasma membrane (C, TAS)
  GO:0006654 phosphatidic acid biosynthetic process (P, TAS)
  GO:0005515 protein binding (F, IPI)
  GO:0016324 apical plasma membrane (C, IDA)
  GO:0030139 endocytic vesicle (C, IDA)

Solvent-accessible surface area: 22899 Å² total; per-residue (Å²): 225,141,44,69,39,57,5,27,0,36,66,30,134,94,11,27,1,44,63,9,16,1,1,86,30,2,0,70,9,0,0,43,0,0,37,81,1,96,91,31,0,1,0,3,5,44,31,2,4,16,87,3,30,0,54,17,73,43,111,109,46,73,99,16,51,0,11,35,0,0,86,51,7,1,107,114,44,3,131,0,2,0,5,5,21,44,28,71,112,104,41,105,28,11,85,1,116,127,8,33,114,43,0,45,197,38,42,99,41,1,33,0,1,24,19,5,58,73,189,160,42,5,5,20,2,4,2,2,0,0,4,5,2,2,0,0,1,1,0,2,0,2,1,53,3,2,1,0,21,40,111,1,52,3,35,11,82,60,32,71,40,0,82,54,145,6,10,13,20,42,16,30,104,111,40,161,124,74,26,114,83,37,10,2,3,0,1,0,0,1,0,1,0,1,17,14,114,0,0,14,9,0,0,98,0,0,10,68,4,0,20,30,0,18,82,126,27,108,124,2,158,63,170,57,15,27,114,6,121,76,53,56,147,124,89,106,13,166,31,127,3,81,67,23,22,73,0,31,1,0,0,0,7,0,0,8,83,64,0,3,16,28,167,197,68,16,58,1,0,7,39,0,2,20,75,8,0,103,87,4,169,52,0,0,0,0,0,0,20,32,1,0,1,0,22,30,104,156,62,0,74,0,123,0,0,26,9,0,0,104,18,0,19,80,2,56,156,98,138,110,81,2,6,0,0,0,0,2,6,10,8,17,20,128,51,94,29,22,91,9,10,46,0,23,6,52,5,11,6,36,0,0,32,64,46,167,50,1,0,4,15,36,0,109,98,88,13,34,132,89,44,104,56,22,4,14,9,0,0,0,11,13,50,24,102,6,120,57,70,26,22,27,8,2,0,4,0,5,0,2,0,0,0,2,8,0,51,15,0,0,0,2,0,2,6,0,5,0,54,1,0,28,0,126,31,4,0,0,0,1,0,1,1,52,24,71,63,76,41,118,22,43,5,59,65,149,152,40,91,0,0,113,5,0,56,18,0,0,1,32,0,0,65,1,0,0,20,12,50,152,58,124,28,157,82,0,45,18,0,1,19,62,141,4,4,113,105,14,0,58,41,4,2,38,100,0,21,83,10,2,63,98,0,17,60,15,24,9,7,69,122,1,51,37,56,110,73,2,141,93,22,86,111,120,91,41,28,9,135,118,58,60,131,120,0,64,106,30,4,147,123,28,96,14,25,0,6,89,10,14,32,111,1,2,40,126,60,90,4,58,121,141,84,61,80,56,48,1

InterPro domains:
  IPR001683 Phox homology [PF00787] (108-207)
  IPR001683 Phox homology [PS50195] (81-212)
  IPR001683 Phox homology [SM00312] (79-209)
  IPR001736 Phospholipase D/Transphosphatidylase [PF00614] (459-486)
  IPR001736 Phospholipase D/Transphosphatidylase [PS50035] (459-486)
  IPR001736 Phospholipase D/Transphosphatidylase [PS50035] (891-918)
  IPR001736 Phospholipase D/Transphosphatidylase [SM00155] (459-486)
  IPR001736 Phospholipase D/Transphosphatidylase [SM00155] (891-918)
  IPR001849 Pleckstrin homology domain [PF00169] (222-327)
  IPR001849 Pleckstrin homology domain [SM00233] (220-330)
  IPR011993 PH-like domain superfamily [G3DSA:2.30.29.30] (222-333)
  IPR015679 Phospholipase D family [PTHR18896] (249-1049)
  IPR016555 Phospholipase D, eukaryotic type [PIRSF009376] (10-1074)
  IPR025202 Cardiolipin synthase-like, phospholipase D-like domain [PF13091] (892-937)
  IPR036871 PX domain superfamily [G3DSA:3.30.1520.10] (83-213)
  IPR036871 PX domain superfamily [SSF64268] (78-212)

Radius of gyration: 23.08 Å; Cα contacts (8 Å, |Δi|>4): 1342; chains: 1; bounding box: 51×53×66 Å

Sequence (568 aa):
KDHRFGSYAAIQENALAKWYVNAKGYFEDVANAMEEANEEIFITDWWLSPEIFLKRPVVEGNRRWRLDCILKRKAQQGVRIFIMLYKEVELALGINSEYTKRTLMMRLHPNIKVMRHPDHVLWAHHEKLVIIDQSVAFVGGIDLAYGRWDDNEHRLTDVGSVFWHGKDYCNFVFKDWVIDRYSTPRMPWHDIASAVHGKAARDVARHFIQRWNFTKIMMKSKYRSLSYPFLLPKKSQTTELRYQVPGSVVHANVVQLLRSAADWSAGIKYHEESIHAAYVHVIENSRHYIYIENQFFISCADDKVVFNKIGDAIAQRILKAHRENQQKYRVYVVIPLLPGFEGGGNALQAIMHFNYRTMMCRGENSILGQLKAELGNQWINYISFCGLRTHAELEGNLVTELIYVHSKLLIADDNTVIIGSANINDRSMLGKRDSEMMAVVIVQDTETVPSVMDGKEYQAGRFARGLRLQCFRRVVLGYLDDPSEDIQDPVSSDKFFKEVWVSTAARNATIYDKVFRCLPNDEVHNNLIQLRDFINKPVLAKEDPIRAEEELKKIRGFLVQFPFYFLSEESLLPVPMEVWT

Nearest PDB structures (foldseek):
  6u8z-assembly1_A  TM=1.002E+00  e=0.000E+00  Homo sapiens
  6ohr-assembly1_A  TM=9.745E-01  e=0.000E+00  Homo sapiens
  6ohr-assembly2_B  TM=9.672E-01  e=0.000E+00  Homo sapiens
  6ohr-assembly4_D  TM=9.669E-01  e=0.000E+00  Homo sapiens
  6ohr-assembly3_C  TM=9.707E-01  e=0.000E+00  Homo sapiens